Protein AF-A0A7S2A5F9-F1 (afdb_monomer_lite)

pLDDT: mean 76.78, std 20.28, range [24.34, 97.0]

Organism: NCBI:txid49249

Sequence (594 aa):
MARKLGDIVTQAMERWNNCHIQGEEEDDEDFDARINAFRRMYPTADINNEDDEDFQWKCNVDIVEDNVAQLFGRSIRGKKEFPDFAVNLKCAIAVARHAKDPLGELTYAWSVASDAGVFGAEMLYLNVHPLQRFLPKPLLLRQYERVLCNAVAEVGVDVNGACTFDHMHGMLTFVPGLGPRKAAALKQGIDRIGGVVPSRKDLLARRLLGPVVFTNSVAFLRIRDIDRLNNQFLFPLDDTRLHPDVYTRNNWAVKIAIDALELESLDLGDDAGDAEDLKARALRDVMQDSRNEVQRLFDATKAEWEGLYGPTFDIAGWNPREDVPAERWRDKVEELDLDTFADMIEQSGLGKWLSHLVMIKWEFRLPFEDPRKPMEPLAGDKLFRLLTGETDLTLCPGKEVTGRVFRNGDFGSRVKLLEGDVPGFIPLRNLADTHVESAEDIVKAGDVITANLTEVKNDRMCVDLSLKMEHFRKLPSSWERPKGLPPLGMSMHFVAGVMMLVFFLFVCLFFQGKGKQRQAVKVDSHADIPTCRNSNQARWEYLFRQYCQYKIARSEGGPKDCHMESWERTQRSLIKHSKIKKERLELLQSIDFN

Structure (mmCIF, N/CA/C/O backbone):
data_AF-A0A7S2A5F9-F1
#
_entry.id   AF-A0A7S2A5F9-F1
#
loop_
_atom_site.group_PDB
_atom_site.id
_atom_site.type_symbol
_atom_site.label_atom_id
_atom_site.label_alt_id
_atom_site.label_comp_id
_atom_site.label_asym_id
_atom_site.label_entity_id
_atom_site.label_seq_id
_atom_site.pdbx_PDB_ins_code
_atom_site.Cartn_x
_atom_site.Cartn_y
_atom_site.Cartn_z
_atom_site.occupancy
_atom_site.B_iso_or_equiv
_atom_site.auth_seq_id
_atom_site.auth_comp_id
_atom_site.auth_asym_id
_atom_site.auth_atom_id
_atom_site.pdbx_PDB_model_num
ATOM 1 N N . MET A 1 1 ? -20.914 -23.409 22.022 1.00 38.97 1 MET A N 1
ATOM 2 C CA . MET A 1 1 ? -20.357 -22.431 22.985 1.00 38.97 1 MET A CA 1
ATOM 3 C C . MET A 1 1 ? -19.571 -21.409 22.188 1.00 38.97 1 MET A C 1
ATOM 5 O O . MET A 1 1 ? -18.662 -21.819 21.479 1.00 38.97 1 MET A O 1
ATOM 9 N N . ALA A 1 2 ? -19.936 -20.128 22.230 1.00 41.84 2 ALA A N 1
ATOM 10 C CA . ALA A 1 2 ? -19.090 -19.086 21.652 1.00 41.84 2 ALA A CA 1
ATOM 11 C C . ALA A 1 2 ? -17.818 -18.996 22.510 1.00 41.84 2 ALA A C 1
ATOM 13 O O . ALA A 1 2 ? -17.904 -18.662 23.691 1.00 41.84 2 ALA A O 1
ATOM 14 N N . ARG A 1 3 ? -16.667 -19.395 21.958 1.00 51.41 3 ARG A N 1
ATOM 15 C CA . ARG A 1 3 ? -15.367 -19.215 22.620 1.00 51.41 3 ARG A CA 1
ATOM 16 C C . ARG A 1 3 ? -15.081 -17.713 22.697 1.00 51.41 3 ARG A C 1
ATOM 18 O O . ARG A 1 3 ? -15.445 -16.982 21.774 1.00 51.41 3 ARG A O 1
ATOM 25 N N . LYS A 1 4 ? -14.477 -17.234 23.787 1.00 71.94 4 LYS A N 1
ATOM 26 C CA . LYS A 1 4 ? -14.073 -15.824 23.865 1.00 71.94 4 LYS A CA 1
ATOM 27 C C . LYS A 1 4 ? -12.964 -15.590 22.842 1.00 71.94 4 LYS A C 1
ATOM 29 O O . LYS A 1 4 ? -12.114 -16.454 22.662 1.00 71.94 4 LYS A O 1
ATOM 34 N N . LEU A 1 5 ? -12.965 -14.425 22.194 1.00 67.81 5 LEU A N 1
ATOM 35 C CA . LEU A 1 5 ? -11.949 -14.073 21.196 1.00 67.81 5 LEU A CA 1
ATOM 36 C C . LEU A 1 5 ? -10.529 -14.213 21.762 1.00 67.81 5 LEU A C 1
ATOM 38 O O . LEU A 1 5 ? -9.675 -14.775 21.092 1.00 67.81 5 LEU A O 1
ATOM 42 N N . GLY A 1 6 ? -10.317 -13.787 23.013 1.00 72.56 6 GLY A N 1
ATOM 43 C CA . GLY A 1 6 ? -9.037 -13.949 23.706 1.00 72.56 6 GLY A CA 1
ATOM 44 C C . GLY A 1 6 ? -8.574 -15.405 23.757 1.00 72.56 6 GLY A C 1
ATOM 45 O O . GLY A 1 6 ? -7.453 -15.685 23.370 1.00 72.56 6 GLY A O 1
ATOM 46 N N . ASP A 1 7 ? -9.457 -16.340 24.115 1.00 75.12 7 ASP A N 1
ATOM 47 C CA . ASP A 1 7 ? -9.113 -17.766 24.190 1.00 75.12 7 ASP A CA 1
ATOM 48 C C . ASP A 1 7 ? -8.750 -18.338 22.806 1.00 75.12 7 ASP A C 1
ATOM 50 O O . ASP A 1 7 ? -7.854 -19.168 22.691 1.00 75.12 7 ASP A O 1
ATOM 54 N N . ILE A 1 8 ? -9.433 -17.887 21.744 1.00 73.12 8 ILE A N 1
ATOM 55 C CA . ILE A 1 8 ? -9.138 -18.293 20.359 1.00 73.12 8 ILE A CA 1
ATOM 56 C C . ILE A 1 8 ? -7.779 -17.745 19.919 1.00 73.12 8 ILE A C 1
ATOM 58 O O . ILE A 1 8 ? -6.996 -18.479 19.322 1.00 73.12 8 ILE A O 1
ATOM 62 N N . VAL A 1 9 ? -7.506 -16.470 20.204 1.00 74.44 9 VAL A N 1
ATOM 63 C CA . VAL A 1 9 ? -6.238 -15.815 19.863 1.00 74.44 9 VAL A CA 1
ATOM 64 C C . VAL A 1 9 ? -5.091 -16.480 20.611 1.00 74.44 9 VAL A C 1
ATOM 66 O O . VAL A 1 9 ? -4.127 -16.880 19.973 1.00 74.44 9 VAL A O 1
ATOM 69 N N . THR A 1 10 ? -5.222 -16.694 21.922 1.00 77.19 10 THR A N 1
ATOM 70 C CA . THR A 1 10 ? -4.212 -17.397 22.721 1.00 77.19 10 THR A CA 1
ATOM 71 C C . THR A 1 10 ? -3.963 -18.800 22.179 1.00 77.19 10 THR A C 1
ATOM 73 O O . THR A 1 10 ? -2.817 -19.157 21.943 1.00 77.19 10 THR A O 1
ATOM 76 N N . GLN A 1 11 ? -5.017 -19.564 21.877 1.00 74.31 11 GLN A N 1
ATOM 77 C CA . GLN A 1 11 ? -4.872 -20.898 21.292 1.00 74.31 11 GLN A CA 1
ATOM 78 C C . GLN A 1 11 ? -4.172 -20.868 19.921 1.00 74.31 11 GLN A C 1
ATOM 80 O O . GLN A 1 11 ? -3.361 -21.743 19.621 1.00 74.31 11 GLN A O 1
ATOM 85 N N . ALA A 1 12 ? -4.486 -19.888 19.071 1.00 70.94 12 ALA A N 1
ATOM 86 C CA . ALA A 1 12 ? -3.841 -19.729 17.770 1.00 70.94 12 ALA A CA 1
ATOM 87 C C . ALA A 1 12 ? -2.366 -19.322 17.912 1.00 70.94 12 ALA A C 1
ATOM 89 O O . ALA A 1 12 ? -1.516 -19.876 17.220 1.00 70.94 12 ALA A O 1
ATOM 90 N N . MET A 1 13 ? -2.058 -18.411 18.840 1.00 75.81 13 MET A N 1
ATOM 91 C CA . MET A 1 13 ? -0.694 -17.992 19.160 1.00 75.81 13 MET A CA 1
ATOM 92 C C . MET A 1 13 ? 0.123 -19.147 19.732 1.00 75.81 13 MET A C 1
ATOM 94 O O . MET A 1 13 ? 1.244 -19.353 19.295 1.00 75.81 13 MET A O 1
ATOM 98 N N . GLU A 1 14 ? -0.429 -19.930 20.660 1.00 73.69 14 GLU A N 1
ATOM 99 C CA . GLU A 1 14 ? 0.234 -21.115 21.214 1.00 73.69 14 GLU A CA 1
ATOM 100 C C . GLU A 1 14 ? 0.561 -22.128 20.115 1.00 73.69 14 GLU A C 1
ATOM 102 O O . GLU A 1 14 ? 1.685 -22.615 20.048 1.00 73.69 14 GLU A O 1
ATOM 107 N N . ARG A 1 15 ? -0.382 -22.399 19.203 1.00 69.81 15 ARG A N 1
ATOM 108 C CA . ARG A 1 15 ? -0.138 -23.275 18.045 1.00 69.81 15 ARG A CA 1
ATOM 109 C C . ARG A 1 15 ? 0.948 -22.735 17.119 1.00 69.81 15 ARG A C 1
ATOM 111 O O . ARG A 1 15 ? 1.798 -23.497 16.683 1.00 69.81 15 ARG A O 1
ATOM 118 N N . TRP A 1 16 ? 0.915 -21.440 16.812 1.00 69.25 16 TRP A N 1
ATOM 119 C CA . TRP A 1 16 ? 1.901 -20.815 15.933 1.00 69.25 16 TRP A CA 1
ATOM 120 C C . TRP A 1 16 ? 3.295 -20.792 16.561 1.00 69.25 16 TRP A C 1
ATOM 122 O O . TRP A 1 16 ? 4.276 -21.111 15.893 1.00 69.25 16 TRP A O 1
ATOM 132 N N . ASN A 1 17 ? 3.377 -20.428 17.841 1.00 70.38 17 ASN A N 1
ATOM 133 C CA . ASN A 1 17 ? 4.630 -20.318 18.581 1.00 70.38 17 ASN A CA 1
ATOM 134 C C . ASN A 1 17 ? 5.271 -21.697 18.791 1.00 70.38 17 ASN A C 1
ATOM 136 O O . ASN A 1 17 ? 6.490 -21.827 18.719 1.00 70.38 17 ASN A O 1
ATOM 140 N N . ASN A 1 18 ? 4.457 -22.741 18.959 1.00 67.94 18 ASN A N 1
ATOM 141 C CA . ASN A 1 18 ? 4.918 -24.120 19.072 1.00 67.94 18 ASN A CA 1
ATOM 142 C C . ASN A 1 18 ? 5.072 -24.773 17.689 1.00 67.94 18 ASN A C 1
ATOM 144 O O . ASN A 1 18 ? 4.410 -25.762 17.373 1.00 67.94 18 ASN A O 1
ATOM 148 N N . CYS A 1 19 ? 5.960 -24.217 16.861 1.00 60.69 19 CYS A N 1
ATOM 149 C CA . CYS A 1 19 ? 6.169 -24.644 15.473 1.00 60.69 19 CYS A CA 1
ATOM 150 C C . CYS A 1 19 ? 6.546 -26.135 15.305 1.00 60.69 19 CYS A C 1
ATOM 152 O O . CYS A 1 19 ? 6.333 -26.688 14.227 1.00 60.69 19 CYS A O 1
ATOM 154 N N . HIS A 1 20 ? 7.036 -26.797 16.358 1.00 61.66 20 HIS A N 1
ATOM 155 C CA . HIS A 1 20 ? 7.373 -28.228 16.378 1.00 61.66 20 HIS A CA 1
ATOM 156 C C . HIS A 1 20 ? 6.189 -29.163 16.656 1.00 61.66 20 HIS A C 1
ATOM 158 O O . HIS A 1 20 ? 6.331 -30.377 16.543 1.00 61.66 20 HIS A O 1
ATOM 164 N N . ILE A 1 21 ? 5.018 -28.637 17.025 1.00 64.31 21 ILE A N 1
ATOM 165 C CA . ILE A 1 21 ? 3.836 -29.473 17.252 1.00 64.31 21 ILE A CA 1
ATOM 166 C C . ILE A 1 21 ? 3.207 -29.798 15.897 1.00 64.31 21 ILE A C 1
ATOM 168 O O . ILE A 1 21 ? 2.668 -28.915 15.228 1.00 64.31 21 ILE A O 1
ATOM 172 N N . GLN A 1 22 ? 3.268 -31.070 15.507 1.00 60.16 22 GLN A N 1
ATOM 173 C CA . GLN A 1 22 ? 2.507 -31.604 14.379 1.00 60.16 22 GLN A CA 1
ATOM 174 C C . GLN A 1 22 ? 1.010 -31.510 14.700 1.00 60.16 22 GLN A C 1
ATOM 176 O O . GLN A 1 22 ? 0.561 -31.930 15.773 1.00 60.16 22 GLN A O 1
ATOM 181 N N . GLY A 1 23 ? 0.231 -30.903 13.803 1.00 62.09 23 GLY A N 1
ATOM 182 C CA . GLY A 1 23 ? -1.222 -30.858 13.962 1.00 62.09 23 GLY A CA 1
ATOM 183 C C . GLY A 1 23 ? -1.826 -32.264 13.893 1.00 62.09 23 GLY A C 1
ATOM 184 O O . GLY A 1 23 ? -1.369 -33.084 13.112 1.00 62.09 23 GLY A O 1
ATOM 185 N N . GLU A 1 24 ? -2.895 -32.545 14.650 1.00 63.62 24 GLU A N 1
ATOM 186 C CA . GLU A 1 24 ? -3.584 -33.856 14.602 1.00 63.62 24 GLU A CA 1
ATOM 187 C C . GLU A 1 24 ? -4.107 -34.229 13.194 1.00 63.62 24 GLU A C 1
ATOM 189 O O . GLU A 1 24 ? -4.384 -35.396 12.930 1.00 63.62 24 GLU A O 1
ATOM 194 N N . GLU A 1 25 ? -4.248 -33.240 12.304 1.00 70.25 25 GLU A N 1
ATOM 195 C CA . GLU A 1 25 ? -4.702 -33.380 10.913 1.00 70.25 25 GLU A CA 1
ATOM 196 C C . GLU A 1 25 ? -3.577 -33.140 9.876 1.00 70.25 25 GLU A C 1
ATOM 198 O O . GLU A 1 25 ? -3.857 -33.180 8.682 1.00 70.25 25 GLU A O 1
ATOM 203 N N . GLU A 1 26 ? -2.335 -32.861 10.302 1.00 74.06 26 GLU A N 1
ATOM 204 C CA . GLU A 1 26 ? -1.182 -32.560 9.428 1.00 74.06 26 GLU A CA 1
ATOM 205 C C . GLU A 1 26 ? -0.361 -33.837 9.183 1.00 74.06 26 GLU A C 1
ATOM 207 O O . GLU A 1 26 ? 0.067 -34.492 10.138 1.00 74.06 26 GLU A O 1
ATOM 212 N N . ASP A 1 27 ? -0.142 -34.207 7.918 1.00 83.12 27 ASP A N 1
ATOM 213 C CA . ASP A 1 27 ? 0.716 -35.345 7.577 1.00 83.12 27 ASP A CA 1
ATOM 214 C C . ASP A 1 27 ? 2.213 -34.981 7.622 1.00 83.12 27 ASP A C 1
ATOM 216 O O . ASP A 1 27 ? 2.596 -33.819 7.780 1.00 83.12 27 ASP A O 1
ATOM 220 N N . ASP A 1 28 ? 3.078 -35.998 7.556 1.00 80.81 28 ASP A N 1
ATOM 221 C CA . ASP A 1 28 ? 4.528 -35.814 7.705 1.00 80.81 28 ASP A CA 1
ATOM 222 C C . ASP A 1 28 ? 5.126 -34.973 6.557 1.00 80.81 28 ASP A C 1
ATOM 224 O O . ASP A 1 28 ? 6.069 -34.211 6.774 1.00 80.81 28 ASP A O 1
ATOM 228 N N . GLU A 1 29 ? 4.563 -35.066 5.344 1.00 84.25 29 GLU A N 1
ATOM 229 C CA . GLU A 1 29 ? 5.017 -34.288 4.183 1.00 84.25 29 GLU A CA 1
ATOM 230 C C . GLU A 1 29 ? 4.674 -32.799 4.333 1.00 84.25 29 GLU A C 1
ATOM 232 O O . GLU A 1 29 ? 5.532 -31.942 4.086 1.00 84.25 29 GLU A O 1
ATOM 237 N N . ASP A 1 30 ? 3.456 -32.479 4.778 1.00 77.75 30 ASP A N 1
ATOM 238 C CA . ASP A 1 30 ? 3.014 -31.110 5.049 1.00 77.75 30 ASP A CA 1
ATOM 239 C C . ASP A 1 30 ? 3.808 -30.487 6.208 1.00 77.75 30 ASP A C 1
ATOM 241 O O . ASP A 1 30 ? 4.250 -29.331 6.116 1.00 77.75 30 ASP A O 1
ATOM 245 N N . PHE A 1 31 ? 4.070 -31.267 7.263 1.00 77.25 31 PHE A N 1
ATOM 246 C CA . PHE A 1 31 ? 4.911 -30.849 8.383 1.00 77.25 31 PHE A CA 1
ATOM 247 C C . PHE A 1 31 ? 6.336 -30.506 7.920 1.00 77.25 31 PHE A C 1
ATOM 249 O O . PHE A 1 31 ? 6.840 -29.409 8.192 1.00 77.25 31 PHE A O 1
ATOM 256 N N . ASP A 1 32 ? 6.976 -31.396 7.158 1.00 78.19 32 ASP A N 1
ATOM 257 C CA . ASP A 1 32 ? 8.326 -31.179 6.631 1.00 78.19 32 ASP A CA 1
ATOM 258 C C . ASP A 1 32 ? 8.381 -29.986 5.668 1.00 78.19 32 ASP A C 1
ATOM 260 O O . ASP A 1 32 ? 9.327 -29.189 5.701 1.00 78.19 32 ASP A O 1
ATOM 264 N N . ALA A 1 33 ? 7.366 -29.811 4.819 1.00 77.94 33 ALA A N 1
ATOM 265 C CA . ALA A 1 33 ? 7.262 -28.660 3.927 1.00 77.94 33 ALA A CA 1
ATOM 266 C C . ALA A 1 33 ? 7.177 -27.344 4.715 1.00 77.94 33 ALA A C 1
ATOM 268 O O . ALA A 1 33 ? 7.874 -26.376 4.382 1.00 77.94 33 ALA A O 1
ATOM 269 N N . ARG A 1 34 ? 6.385 -27.314 5.794 1.00 78.25 34 ARG A N 1
ATOM 270 C CA . ARG A 1 34 ? 6.249 -26.154 6.683 1.00 78.25 34 ARG A CA 1
ATOM 271 C C . ARG A 1 34 ? 7.554 -25.836 7.411 1.00 78.25 34 ARG A C 1
ATOM 273 O O . ARG A 1 34 ? 7.979 -24.678 7.403 1.00 78.25 34 ARG A O 1
ATOM 280 N N . ILE A 1 35 ? 8.222 -26.837 7.985 1.00 75.44 35 ILE A N 1
ATOM 281 C CA . ILE A 1 35 ? 9.518 -26.665 8.664 1.00 75.44 35 ILE A CA 1
ATOM 282 C C . ILE A 1 35 ? 10.605 -26.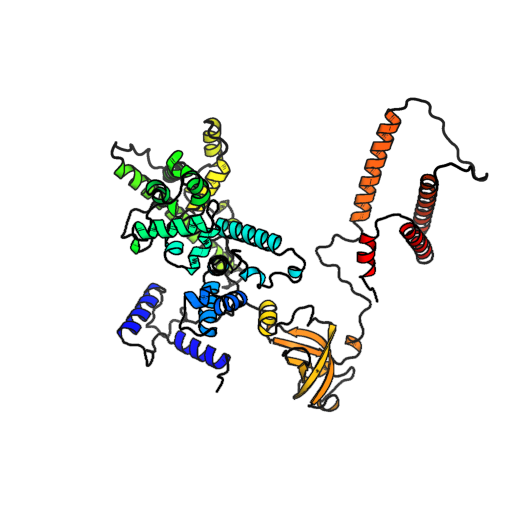205 7.683 1.00 75.44 35 ILE A C 1
ATOM 284 O O . ILE A 1 35 ? 11.410 -25.327 8.001 1.00 75.44 35 ILE A O 1
ATOM 288 N N . ASN A 1 36 ? 10.621 -26.725 6.456 1.00 76.31 36 ASN A N 1
ATOM 289 C CA . ASN A 1 36 ? 11.576 -26.294 5.435 1.00 76.31 36 ASN A CA 1
ATOM 290 C C . ASN A 1 36 ? 11.306 -24.867 4.938 1.00 76.31 36 ASN A C 1
ATOM 292 O O . ASN A 1 36 ? 12.252 -24.101 4.736 1.00 76.31 36 ASN A O 1
ATOM 296 N N . ALA A 1 37 ? 10.040 -24.476 4.772 1.00 72.69 37 ALA A N 1
ATOM 297 C CA . ALA A 1 37 ? 9.673 -23.094 4.467 1.00 72.69 37 ALA A CA 1
ATOM 298 C C . ALA A 1 37 ? 10.114 -22.141 5.587 1.00 72.69 37 ALA A C 1
ATOM 300 O O . ALA A 1 37 ? 10.645 -21.065 5.314 1.00 72.69 37 ALA A O 1
ATOM 301 N N . PHE A 1 38 ? 9.966 -22.567 6.841 1.00 68.38 38 PHE A N 1
ATOM 302 C CA . PHE A 1 38 ? 10.423 -21.823 8.005 1.00 68.38 38 PHE A CA 1
ATOM 303 C C . PHE A 1 38 ? 11.948 -21.640 8.021 1.00 68.38 38 PHE A C 1
ATOM 305 O O . PHE A 1 38 ? 12.425 -20.510 8.113 1.00 68.38 38 PHE A O 1
ATOM 312 N N . ARG A 1 39 ? 12.722 -22.719 7.827 1.00 70.94 39 ARG A N 1
ATOM 313 C CA . ARG A 1 39 ? 14.196 -22.667 7.721 1.00 70.94 39 ARG A CA 1
ATOM 314 C C . ARG A 1 39 ? 14.677 -21.719 6.623 1.00 70.94 39 ARG A C 1
ATOM 316 O O . ARG A 1 39 ? 15.696 -21.060 6.785 1.00 70.94 39 ARG A O 1
ATOM 323 N N . ARG A 1 40 ? 13.947 -21.635 5.505 1.00 70.25 40 ARG A N 1
ATOM 324 C CA . ARG A 1 40 ? 14.256 -20.684 4.422 1.00 70.25 40 ARG A CA 1
ATOM 325 C C . ARG A 1 40 ? 13.999 -19.234 4.818 1.00 70.25 40 ARG A C 1
ATOM 327 O O . ARG A 1 40 ? 14.734 -18.363 4.370 1.00 70.25 40 ARG A O 1
ATOM 334 N N . MET A 1 41 ? 12.959 -18.975 5.608 1.00 64.56 41 MET A N 1
ATOM 335 C CA . MET A 1 41 ? 12.631 -17.625 6.073 1.00 64.56 41 MET A CA 1
ATOM 336 C C . MET A 1 41 ? 13.584 -17.142 7.172 1.00 64.56 41 MET A C 1
ATOM 338 O O . MET A 1 41 ? 13.895 -15.955 7.212 1.00 64.56 41 MET A O 1
ATOM 342 N N . TYR A 1 42 ? 14.085 -18.052 8.013 1.00 64.50 42 TYR A N 1
ATOM 343 C CA . TYR A 1 42 ? 14.976 -17.740 9.136 1.00 64.50 42 TYR A CA 1
ATOM 344 C C . TYR A 1 42 ? 16.258 -18.579 9.084 1.00 64.50 42 TYR A C 1
ATOM 346 O O . TYR A 1 42 ? 16.456 -19.463 9.916 1.00 64.50 42 TYR A O 1
ATOM 354 N N . PRO A 1 43 ? 17.154 -18.314 8.116 1.00 62.94 43 PRO A N 1
ATOM 355 C CA . PRO A 1 43 ? 18.357 -19.121 7.915 1.00 62.94 43 PRO A CA 1
ATOM 356 C C . PRO A 1 43 ? 19.372 -19.022 9.066 1.00 62.94 43 PRO A C 1
ATOM 358 O O . PRO A 1 43 ? 20.272 -19.852 9.143 1.00 62.94 43 PRO A O 1
ATOM 361 N N . THR A 1 44 ? 19.244 -18.025 9.949 1.00 61.16 44 THR A N 1
ATOM 362 C CA . THR A 1 44 ? 20.127 -17.802 11.107 1.00 61.16 44 THR A CA 1
ATOM 363 C C . THR A 1 44 ? 19.565 -18.322 12.432 1.00 61.16 44 THR A C 1
ATOM 365 O O . THR A 1 44 ? 20.272 -18.253 13.428 1.00 61.16 44 THR A O 1
ATOM 368 N N . ALA A 1 45 ? 18.317 -18.804 12.473 1.00 61.00 45 ALA A N 1
ATOM 369 C CA . ALA A 1 45 ? 17.692 -19.280 13.706 1.00 61.00 45 ALA A CA 1
ATOM 370 C C . ALA A 1 45 ? 18.071 -20.745 13.983 1.00 61.00 45 ALA A C 1
ATOM 372 O O . ALA A 1 45 ? 17.807 -21.616 13.147 1.00 61.00 45 ALA A O 1
ATOM 373 N N . ASP A 1 46 ? 18.648 -21.036 15.154 1.00 62.38 46 ASP A N 1
ATOM 374 C CA . ASP A 1 46 ? 18.871 -22.416 15.594 1.00 62.38 46 ASP A CA 1
ATOM 375 C C . ASP A 1 46 ? 17.589 -22.991 16.210 1.00 62.38 46 ASP A C 1
ATOM 377 O O . ASP A 1 46 ? 17.331 -22.926 17.407 1.00 62.38 46 ASP A O 1
ATOM 381 N N . ILE A 1 47 ? 16.758 -23.578 15.351 1.00 59.00 47 ILE A N 1
ATOM 382 C CA . ILE A 1 47 ? 15.432 -24.120 15.694 1.00 59.00 47 ILE A CA 1
ATOM 383 C C . ILE A 1 47 ? 15.511 -25.296 16.694 1.00 59.00 47 ILE A C 1
ATOM 385 O O . ILE A 1 47 ? 14.488 -25.710 17.242 1.00 59.00 47 ILE A O 1
ATOM 389 N N . ASN A 1 48 ? 16.700 -25.871 16.905 1.00 58.56 48 ASN A N 1
ATOM 390 C CA . ASN A 1 48 ? 16.910 -26.984 17.834 1.00 58.56 48 ASN A CA 1
ATOM 391 C C . ASN A 1 48 ? 17.364 -26.522 19.227 1.00 58.56 48 ASN A C 1
ATOM 393 O O . ASN A 1 48 ? 17.456 -27.354 20.130 1.00 58.56 48 ASN A O 1
ATOM 397 N N . ASN A 1 49 ? 17.674 -25.236 19.400 1.00 61.25 49 ASN A N 1
ATOM 398 C CA . ASN A 1 49 ? 18.126 -24.684 20.666 1.00 61.25 49 ASN A CA 1
ATOM 399 C C . ASN A 1 49 ? 16.965 -23.963 21.368 1.00 61.25 49 ASN A C 1
ATOM 401 O O . ASN A 1 49 ? 16.691 -22.796 21.109 1.00 61.25 49 ASN A O 1
ATOM 405 N N . GLU A 1 50 ? 16.261 -24.675 22.253 1.00 54.53 50 GLU A N 1
ATOM 406 C CA . GLU A 1 50 ? 15.134 -24.126 23.032 1.00 54.53 50 GLU A CA 1
ATOM 407 C C . GLU A 1 50 ? 15.557 -22.999 24.001 1.00 54.53 50 GLU A C 1
ATOM 409 O O . GLU A 1 50 ? 14.702 -22.233 24.446 1.00 54.53 50 GLU A O 1
ATOM 414 N N . ASP A 1 51 ? 16.861 -22.877 24.282 1.00 53.69 51 ASP A N 1
ATOM 415 C CA . ASP A 1 51 ? 17.465 -21.887 25.183 1.00 53.69 51 ASP A CA 1
ATOM 416 C C . ASP A 1 51 ? 18.096 -20.689 24.436 1.00 53.69 51 ASP A C 1
ATOM 418 O O . ASP A 1 51 ? 18.839 -19.907 25.033 1.00 53.69 51 ASP A O 1
ATOM 422 N N . ASP A 1 52 ? 17.845 -20.533 23.130 1.00 58.19 52 ASP A N 1
ATOM 423 C CA . ASP A 1 52 ? 18.329 -19.376 22.369 1.00 58.19 52 ASP A CA 1
ATOM 424 C C . ASP A 1 52 ? 17.550 -18.104 22.770 1.00 58.19 52 ASP A C 1
ATOM 426 O O . ASP A 1 52 ? 16.477 -17.799 22.240 1.00 58.19 52 ASP A O 1
ATOM 430 N N . GLU A 1 53 ? 18.071 -17.370 23.761 1.00 53.31 53 GLU A N 1
ATOM 431 C CA . GLU A 1 53 ? 17.471 -16.130 24.283 1.00 53.31 53 GLU A CA 1
ATOM 432 C C . GLU A 1 53 ? 17.313 -15.038 23.201 1.00 53.31 53 GLU A C 1
ATOM 434 O O . GLU A 1 53 ? 16.467 -14.150 23.352 1.00 53.31 53 GLU A O 1
ATOM 439 N N . ASP A 1 54 ? 18.066 -15.127 22.096 1.00 53.81 54 ASP A N 1
ATOM 440 C CA . ASP A 1 54 ? 18.080 -14.139 21.013 1.00 53.81 54 ASP A CA 1
ATOM 441 C C . ASP A 1 54 ? 16.980 -14.371 19.954 1.00 53.81 54 ASP A C 1
ATOM 443 O O . ASP A 1 54 ? 16.624 -13.440 19.220 1.00 53.81 54 ASP A O 1
ATOM 447 N N . PHE A 1 55 ? 16.378 -15.569 19.878 1.00 53.56 55 PHE A N 1
ATOM 448 C CA . PHE A 1 55 ? 15.339 -15.895 18.891 1.00 53.56 55 PHE A CA 1
ATOM 449 C C . PHE A 1 55 ? 14.066 -16.453 19.536 1.00 53.56 55 PHE A C 1
ATOM 451 O O . PHE A 1 55 ? 13.847 -17.658 19.636 1.00 53.56 55 PHE A O 1
ATOM 458 N N . GLN A 1 56 ? 13.139 -15.560 19.893 1.00 55.47 56 GLN A N 1
ATOM 459 C CA . GLN A 1 56 ? 11.805 -15.966 20.330 1.00 55.47 56 GLN A CA 1
ATOM 460 C C . GLN A 1 56 ? 10.789 -15.827 19.190 1.00 55.47 56 GLN A C 1
ATOM 462 O O . GLN A 1 56 ? 10.275 -14.739 18.923 1.00 55.47 56 GLN A O 1
ATOM 467 N N . TRP A 1 57 ? 10.466 -16.945 18.531 1.00 61.44 57 TRP A N 1
ATOM 468 C CA . TRP A 1 57 ? 9.389 -17.018 17.541 1.00 61.44 57 TRP A CA 1
ATOM 469 C C . TRP A 1 57 ? 8.041 -16.687 18.195 1.00 61.44 57 TRP A C 1
ATOM 471 O O . TRP A 1 57 ? 7.443 -17.501 18.903 1.00 61.44 57 TRP A O 1
ATOM 481 N N . LYS A 1 58 ? 7.568 -15.456 17.982 1.00 64.62 58 LYS A N 1
ATOM 482 C CA . LYS A 1 58 ? 6.268 -14.980 18.460 1.00 64.62 58 LYS A CA 1
ATOM 483 C C . LYS A 1 58 ? 5.395 -14.583 17.284 1.00 64.62 58 LYS A C 1
ATOM 485 O O . LYS A 1 58 ? 5.773 -13.751 16.465 1.00 64.62 58 LYS A O 1
ATOM 490 N N . CYS A 1 59 ? 4.193 -15.145 17.235 1.00 68.88 59 CYS A N 1
ATOM 491 C CA . CYS A 1 59 ? 3.126 -14.640 16.388 1.00 68.88 59 CYS A CA 1
ATOM 492 C C . CYS A 1 59 ? 2.779 -13.216 16.829 1.00 68.88 59 CYS A C 1
ATOM 494 O O . CYS A 1 59 ? 2.232 -13.024 17.919 1.00 68.88 59 CYS A O 1
ATOM 496 N N . ASN A 1 60 ? 3.037 -12.232 15.972 1.00 74.06 60 ASN A N 1
ATOM 497 C CA . ASN A 1 60 ? 2.433 -10.917 16.135 1.00 74.06 60 ASN A CA 1
ATOM 498 C C . ASN A 1 60 ? 0.947 -11.020 15.774 1.00 74.06 60 ASN A C 1
ATOM 500 O O . ASN A 1 60 ? 0.579 -11.653 14.782 1.00 74.06 60 ASN A O 1
ATOM 504 N N . VAL A 1 61 ? 0.088 -10.439 16.612 1.00 78.88 61 VAL A N 1
ATOM 505 C CA . VAL A 1 61 ? -1.361 -10.404 16.391 1.00 78.88 61 VAL A CA 1
ATOM 506 C C . VAL A 1 61 ? -1.782 -8.952 16.286 1.00 78.88 61 VAL A C 1
ATOM 508 O O . VAL A 1 61 ? -1.947 -8.271 17.297 1.00 78.88 61 VAL A O 1
ATOM 511 N N . ASP A 1 62 ? -1.983 -8.508 15.051 1.00 82.44 62 ASP A N 1
ATOM 512 C CA . ASP A 1 62 ? -2.388 -7.143 14.748 1.00 82.44 62 ASP A CA 1
ATOM 513 C C . ASP A 1 62 ? -3.863 -7.084 14.353 1.00 82.44 62 ASP A C 1
ATOM 515 O O . ASP A 1 62 ? -4.384 -7.933 13.623 1.00 82.44 62 ASP A O 1
ATOM 519 N N . ILE A 1 63 ? -4.553 -6.052 14.840 1.00 83.69 63 ILE A N 1
ATOM 520 C CA . ILE A 1 63 ? -5.935 -5.767 14.457 1.00 83.69 63 ILE A CA 1
ATOM 521 C C . ILE A 1 63 ? -5.914 -4.889 13.209 1.00 83.69 63 ILE A C 1
ATOM 523 O O . ILE A 1 63 ? -5.253 -3.850 13.171 1.00 83.69 63 ILE A O 1
ATOM 527 N N . VAL A 1 64 ? -6.678 -5.303 12.202 1.00 87.94 64 VAL A N 1
ATOM 528 C CA . VAL A 1 64 ? -6.757 -4.659 10.890 1.00 87.94 64 VAL A CA 1
ATOM 529 C C . VAL A 1 64 ? -8.182 -4.178 10.642 1.00 87.94 64 VAL A C 1
ATOM 531 O O . VAL A 1 64 ? -9.147 -4.828 11.045 1.00 87.94 64 VAL A O 1
ATOM 534 N N . GLU A 1 65 ? -8.318 -3.035 9.974 1.00 85.69 65 GLU A N 1
ATOM 535 C CA . GLU A 1 65 ? -9.615 -2.491 9.581 1.00 85.69 65 GLU A CA 1
ATOM 536 C C . GLU A 1 65 ? -10.307 -3.416 8.568 1.00 85.69 65 GLU A C 1
ATOM 538 O O . GLU A 1 65 ? -9.729 -3.809 7.554 1.00 85.69 65 GLU A O 1
ATOM 543 N N . ASP A 1 66 ? -11.572 -3.749 8.817 1.00 89.56 66 ASP A N 1
ATOM 544 C CA . ASP A 1 66 ? -12.315 -4.729 8.026 1.00 89.56 66 ASP A CA 1
ATOM 545 C C . ASP A 1 66 ? -13.331 -4.097 7.060 1.00 89.56 66 ASP A C 1
ATOM 547 O O . ASP A 1 66 ? -14.034 -4.819 6.356 1.00 89.56 66 ASP A O 1
ATOM 551 N N . ASN A 1 67 ? -13.390 -2.767 6.944 1.00 89.06 67 ASN A N 1
ATOM 552 C CA . ASN A 1 67 ? -14.360 -2.065 6.091 1.00 89.06 67 ASN A CA 1
ATOM 553 C C . ASN A 1 67 ? -14.314 -2.528 4.621 1.00 89.06 67 ASN A C 1
ATOM 555 O O . ASN A 1 67 ? -15.349 -2.817 4.012 1.00 89.06 67 ASN A O 1
ATOM 559 N N . VAL A 1 68 ? -13.111 -2.656 4.051 1.00 90.81 68 VAL A N 1
ATOM 560 C CA . VAL A 1 68 ? -12.917 -3.164 2.679 1.00 90.81 68 VAL A CA 1
ATOM 561 C C . VAL A 1 68 ? -13.243 -4.659 2.595 1.00 90.81 68 VAL A C 1
ATOM 563 O O . VAL A 1 68 ? -13.852 -5.118 1.626 1.00 90.81 68 VAL A O 1
ATOM 566 N N . ALA A 1 69 ? -12.906 -5.420 3.634 1.00 92.62 69 ALA A N 1
ATOM 567 C CA . ALA A 1 69 ? -13.159 -6.852 3.690 1.00 92.62 69 ALA A CA 1
ATOM 568 C C . ALA A 1 69 ? -14.655 -7.187 3.782 1.00 92.62 69 ALA A C 1
ATOM 570 O O . ALA A 1 69 ? -15.132 -8.097 3.100 1.00 92.62 69 ALA A O 1
ATOM 571 N N . GLN A 1 70 ? -15.423 -6.420 4.560 1.00 92.12 70 GLN A N 1
ATOM 572 C CA . GLN A 1 70 ? -16.876 -6.552 4.651 1.00 92.12 70 GLN A CA 1
ATOM 573 C C . GLN A 1 70 ? -17.559 -6.258 3.310 1.00 92.12 70 GLN A C 1
ATOM 575 O O . GLN A 1 70 ? -18.522 -6.941 2.938 1.00 92.12 70 GLN A O 1
ATOM 580 N N . LEU A 1 71 ? -17.049 -5.269 2.569 1.00 91.06 71 LEU A N 1
ATOM 581 C CA . LEU A 1 71 ? -17.500 -4.953 1.217 1.00 91.06 71 LEU A CA 1
ATOM 582 C C . LEU A 1 71 ? -17.241 -6.136 0.273 1.00 91.06 71 LEU A C 1
ATOM 584 O O . LEU A 1 71 ? -18.166 -6.600 -0.397 1.00 91.06 71 LEU A O 1
ATOM 588 N N . PHE A 1 72 ? -16.026 -6.697 0.292 1.00 91.69 72 PHE A N 1
ATOM 589 C CA . PHE A 1 72 ? -15.673 -7.877 -0.500 1.00 91.69 72 PHE A CA 1
ATOM 590 C C . PHE A 1 72 ? -16.538 -9.098 -0.156 1.00 91.69 72 PHE A C 1
ATOM 592 O O . PHE A 1 72 ? -17.097 -9.724 -1.058 1.00 91.69 72 PHE A O 1
ATOM 599 N N . GLY A 1 73 ? -16.729 -9.419 1.126 1.00 91.62 73 GLY A N 1
ATOM 600 C CA . GLY A 1 73 ? -17.468 -10.614 1.548 1.00 91.62 73 GLY A CA 1
ATOM 601 C C . GLY A 1 73 ? -18.916 -10.672 1.043 1.00 91.62 73 GLY A C 1
ATOM 602 O O . GLY A 1 73 ? -19.454 -11.761 0.825 1.00 91.62 73 GLY A O 1
ATOM 603 N N . ARG A 1 74 ? -19.545 -9.511 0.813 1.00 89.62 74 ARG A N 1
ATOM 604 C CA . ARG A 1 74 ? -20.927 -9.385 0.307 1.00 89.62 74 ARG A CA 1
ATOM 605 C C . ARG A 1 74 ? -21.012 -9.088 -1.193 1.00 89.62 74 ARG A C 1
ATOM 607 O O . ARG A 1 74 ? -22.097 -9.191 -1.769 1.00 89.62 74 ARG A O 1
ATOM 614 N N . SER A 1 75 ? -19.892 -8.729 -1.813 1.00 88.12 75 SER A N 1
ATOM 615 C CA . SER A 1 75 ? -19.810 -8.343 -3.221 1.00 88.12 75 SER A CA 1
ATOM 616 C C . SER A 1 75 ? -20.083 -9.500 -4.191 1.00 88.12 75 SER A C 1
ATOM 618 O O . SER A 1 75 ? -19.981 -10.686 -3.858 1.00 88.12 75 SER A O 1
ATOM 620 N N . ILE A 1 76 ? -20.382 -9.149 -5.445 1.00 86.88 76 ILE A N 1
ATOM 621 C CA . ILE A 1 76 ? -20.490 -10.117 -6.546 1.00 86.88 76 ILE A CA 1
ATOM 622 C C . ILE A 1 76 ? -19.118 -10.748 -6.834 1.00 86.88 76 ILE A C 1
ATOM 624 O O . ILE A 1 76 ? -19.050 -11.947 -7.102 1.00 86.88 76 ILE A O 1
ATOM 628 N N . ARG A 1 77 ? -18.019 -9.984 -6.710 1.00 87.81 77 ARG A N 1
ATOM 629 C CA . ARG A 1 77 ? -16.654 -10.512 -6.895 1.00 87.81 77 ARG A CA 1
ATOM 630 C C . ARG A 1 77 ? -16.310 -11.587 -5.868 1.00 87.81 77 ARG A C 1
ATOM 632 O O . ARG A 1 77 ? -15.876 -12.659 -6.265 1.00 87.81 77 ARG A O 1
ATOM 639 N N . GLY A 1 78 ? -16.613 -11.370 -4.587 1.00 90.00 78 GLY A N 1
ATOM 640 C CA . GLY A 1 78 ? -16.359 -12.359 -3.538 1.00 90.00 78 GLY A CA 1
ATOM 641 C C . GLY A 1 78 ? -17.147 -13.650 -3.756 1.00 90.00 78 GLY A C 1
ATOM 642 O O . GLY A 1 78 ? -16.635 -14.739 -3.511 1.00 90.00 78 GLY A O 1
ATOM 643 N N . LYS A 1 79 ? -18.373 -13.555 -4.289 1.00 90.25 79 LYS A N 1
ATOM 644 C CA . LYS A 1 79 ? -19.165 -14.726 -4.703 1.00 90.25 79 LYS A CA 1
ATOM 645 C C . LYS A 1 79 ? -18.597 -15.436 -5.932 1.00 90.25 79 LYS A C 1
ATOM 647 O O . LYS A 1 79 ? -18.719 -16.648 -6.011 1.00 90.25 79 LYS A O 1
ATOM 652 N N . LYS A 1 80 ? -18.015 -14.705 -6.884 1.00 89.62 80 LYS A N 1
ATOM 653 C CA . LYS A 1 80 ? -17.414 -15.283 -8.093 1.00 89.62 80 LYS A CA 1
ATOM 654 C C . LYS A 1 80 ? -16.091 -15.987 -7.790 1.00 89.62 80 LYS A C 1
ATOM 656 O O . LYS A 1 80 ? -15.845 -17.056 -8.329 1.00 89.62 80 LYS A O 1
ATOM 661 N N . GLU A 1 81 ? -15.257 -15.370 -6.959 1.00 90.50 81 GLU A N 1
ATOM 662 C CA . GLU A 1 81 ? -13.926 -15.878 -6.622 1.00 90.50 81 GLU A CA 1
ATOM 663 C C . GLU A 1 81 ? -13.998 -17.054 -5.644 1.00 90.50 81 GLU A C 1
ATOM 665 O O . GLU A 1 81 ? -13.284 -18.036 -5.809 1.00 90.50 81 GLU A O 1
ATOM 670 N N . PHE A 1 82 ? -14.920 -16.996 -4.676 1.00 93.50 82 PHE A N 1
ATOM 671 C CA . PHE A 1 82 ? -15.123 -18.063 -3.696 1.00 93.50 82 PHE A CA 1
ATOM 672 C C . PHE A 1 82 ? -16.608 -18.456 -3.590 1.00 93.50 82 PHE A C 1
ATOM 674 O O . PHE A 1 82 ? -17.272 -18.087 -2.618 1.00 93.50 82 PHE A O 1
ATOM 681 N N . PRO A 1 83 ? -17.185 -19.183 -4.563 1.00 93.38 83 PRO A N 1
ATOM 682 C CA . PRO A 1 83 ? -18.614 -19.513 -4.562 1.00 93.38 83 PRO A CA 1
ATOM 683 C C . PRO A 1 83 ? -19.070 -20.250 -3.299 1.00 93.38 83 PRO A C 1
ATOM 685 O O . PRO A 1 83 ? -20.056 -19.846 -2.680 1.00 93.38 83 PRO A O 1
ATOM 688 N N . ASP A 1 84 ? -18.291 -21.241 -2.865 1.00 95.44 84 ASP A N 1
ATOM 689 C CA . ASP A 1 84 ? -18.662 -22.163 -1.785 1.00 95.44 84 ASP A CA 1
ATOM 690 C C . ASP A 1 84 ? -18.333 -21.639 -0.379 1.00 95.44 84 ASP A C 1
ATOM 692 O O . ASP A 1 84 ? -18.737 -22.222 0.627 1.00 95.44 84 ASP A O 1
ATOM 696 N N . PHE A 1 85 ? -17.604 -20.522 -0.270 1.00 94.25 85 PHE A N 1
ATOM 697 C CA . PHE A 1 85 ? -17.156 -20.013 1.027 1.00 94.25 85 PHE A CA 1
ATOM 698 C C . PHE A 1 85 ? -18.220 -19.138 1.696 1.00 94.25 85 PHE A C 1
ATOM 700 O O . PHE A 1 85 ? -18.855 -18.277 1.071 1.00 94.25 85 PHE A O 1
ATOM 707 N N . ALA A 1 86 ? -18.359 -19.300 3.014 1.00 94.69 86 ALA A N 1
ATOM 708 C CA . ALA A 1 86 ? -19.185 -18.429 3.840 1.00 94.69 86 ALA A CA 1
ATOM 709 C C . ALA A 1 86 ? -18.663 -16.978 3.826 1.00 94.69 86 ALA A C 1
ATOM 711 O O . ALA A 1 86 ? -17.469 -16.726 3.658 1.00 94.69 86 ALA A O 1
ATOM 712 N N . VAL A 1 87 ? -19.560 -16.011 4.052 1.00 94.06 87 VAL A N 1
ATOM 713 C CA . VAL A 1 87 ? -19.230 -14.571 4.027 1.00 94.06 87 VAL A CA 1
ATOM 714 C C . VAL A 1 87 ? -18.092 -14.229 4.991 1.00 94.06 87 VAL A C 1
ATOM 716 O O . VAL A 1 87 ? -17.172 -13.517 4.608 1.00 94.06 87 VAL A O 1
ATOM 719 N N . ASN A 1 88 ? -18.102 -14.784 6.204 1.00 92.44 88 ASN A N 1
ATOM 720 C CA . ASN A 1 88 ? -17.072 -14.492 7.205 1.00 92.44 88 ASN A CA 1
ATOM 721 C C . ASN A 1 88 ? -15.683 -14.985 6.775 1.00 92.44 88 ASN A C 1
ATOM 723 O O . ASN A 1 88 ? -14.695 -14.302 7.027 1.00 92.44 88 ASN A O 1
ATOM 727 N N . LEU A 1 89 ? -15.605 -16.128 6.084 1.00 93.69 89 LEU A N 1
ATOM 728 C CA . LEU A 1 89 ? -14.338 -16.641 5.561 1.00 93.69 89 LEU A CA 1
ATOM 729 C C . LEU A 1 89 ? -13.810 -15.748 4.429 1.00 93.69 89 LEU A C 1
ATOM 731 O O . LEU A 1 89 ? -12.624 -15.444 4.387 1.00 93.69 89 LEU A O 1
ATOM 735 N N . LYS A 1 90 ? -14.698 -15.244 3.564 1.00 94.31 90 LYS A N 1
ATOM 736 C CA . LYS A 1 90 ? -14.343 -14.249 2.536 1.00 94.31 90 LYS A CA 1
ATOM 737 C C . LYS A 1 90 ? -13.822 -12.955 3.155 1.00 94.31 90 LYS A C 1
ATOM 739 O O . LYS A 1 90 ? -12.831 -12.418 2.670 1.00 94.31 90 LYS A O 1
ATOM 744 N N . CYS A 1 91 ? -14.459 -12.476 4.225 1.00 94.56 91 CYS A N 1
ATOM 745 C CA . CYS A 1 91 ? -13.970 -11.320 4.972 1.00 94.56 91 CYS A CA 1
ATOM 746 C C . CYS A 1 91 ? -12.574 -11.594 5.547 1.00 94.56 91 CYS A C 1
ATOM 748 O O . CYS A 1 91 ? -11.687 -10.778 5.353 1.00 94.56 91 CYS A O 1
ATOM 750 N N . ALA A 1 92 ? -12.341 -12.752 6.175 1.00 92.88 92 ALA A N 1
ATOM 751 C CA . ALA A 1 92 ? -11.024 -13.106 6.712 1.00 92.88 92 ALA A CA 1
ATOM 752 C C . ALA A 1 92 ? -9.930 -13.125 5.625 1.00 92.88 92 ALA A C 1
ATOM 754 O O . ALA A 1 92 ? -8.848 -12.576 5.828 1.00 92.88 92 AL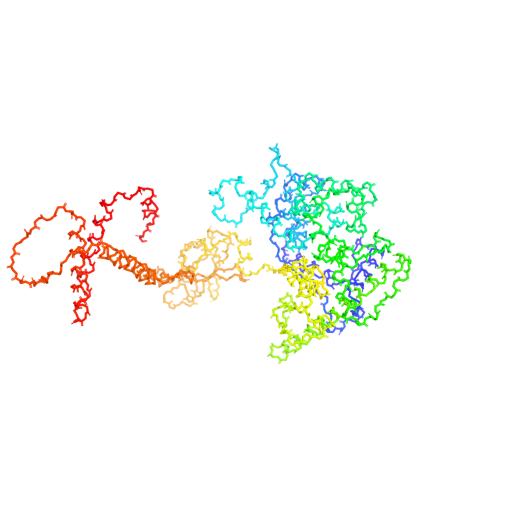A A O 1
ATOM 755 N N . ILE A 1 93 ? -10.233 -13.677 4.443 1.00 93.62 93 ILE A N 1
ATOM 756 C CA . ILE A 1 93 ? -9.324 -13.655 3.285 1.00 93.62 93 ILE A CA 1
ATOM 757 C C . ILE A 1 93 ? -9.018 -12.214 2.860 1.00 93.62 93 ILE A C 1
ATOM 759 O O . ILE A 1 93 ? -7.858 -11.872 2.639 1.00 93.62 93 ILE A O 1
ATOM 763 N N . ALA A 1 94 ? -10.037 -11.360 2.756 1.00 93.69 94 ALA A N 1
ATOM 764 C CA . ALA A 1 94 ? -9.851 -9.970 2.353 1.00 93.69 94 ALA A CA 1
ATOM 765 C C . ALA A 1 94 ? -9.109 -9.135 3.408 1.00 93.69 94 ALA A C 1
ATOM 767 O O . ALA A 1 94 ? -8.316 -8.280 3.031 1.00 93.69 94 ALA A O 1
ATOM 768 N N . VAL A 1 95 ? -9.287 -9.409 4.705 1.00 93.56 95 VAL A N 1
ATOM 769 C CA . VAL A 1 95 ? -8.479 -8.795 5.773 1.00 93.56 95 VAL A CA 1
ATOM 770 C C . VAL A 1 95 ? -7.006 -9.165 5.600 1.00 93.56 95 VAL A C 1
ATOM 772 O O . VAL A 1 95 ? -6.152 -8.285 5.621 1.00 93.56 95 VAL A O 1
ATOM 775 N N . ALA A 1 96 ? -6.702 -10.441 5.347 1.00 91.75 96 ALA A N 1
ATOM 776 C CA . ALA A 1 96 ? -5.329 -10.883 5.112 1.00 91.75 96 ALA A CA 1
ATOM 777 C C . ALA A 1 96 ? -4.718 -10.253 3.846 1.00 91.75 96 ALA A C 1
ATOM 779 O O . ALA A 1 96 ? -3.555 -9.852 3.852 1.00 91.75 96 ALA A O 1
ATOM 780 N N . ARG A 1 97 ? -5.498 -10.126 2.763 1.00 92.81 97 ARG A N 1
ATOM 781 C CA . ARG A 1 97 ? -5.068 -9.428 1.536 1.00 92.81 97 ARG A CA 1
ATOM 782 C C . ARG A 1 97 ? -4.810 -7.950 1.786 1.00 92.81 97 ARG A C 1
ATOM 784 O O . ARG A 1 97 ? -3.774 -7.448 1.370 1.00 92.81 97 ARG A O 1
ATOM 791 N N . HIS A 1 98 ? -5.715 -7.285 2.498 1.00 92.00 98 HIS A N 1
ATOM 792 C CA . HIS A 1 98 ? -5.585 -5.877 2.844 1.00 92.00 98 HIS A CA 1
ATOM 793 C C . HIS A 1 98 ? -4.366 -5.620 3.734 1.00 92.00 98 HIS A C 1
ATOM 795 O O . HIS A 1 98 ? -3.660 -4.652 3.503 1.00 92.00 98 HIS A O 1
ATOM 801 N N . ALA A 1 99 ? -4.075 -6.503 4.693 1.00 90.00 99 ALA A N 1
ATOM 802 C CA . ALA A 1 99 ? -2.884 -6.393 5.533 1.00 90.00 99 ALA A CA 1
ATOM 803 C C . ALA A 1 99 ? -1.577 -6.537 4.731 1.00 90.00 99 ALA A C 1
ATOM 805 O O . ALA A 1 99 ? -0.596 -5.858 5.016 1.00 90.00 99 ALA A O 1
ATOM 806 N N . LYS A 1 100 ? -1.560 -7.405 3.708 1.00 89.12 100 LYS A N 1
ATOM 807 C CA . LYS A 1 100 ? -0.391 -7.590 2.832 1.00 89.12 100 LYS A CA 1
ATOM 808 C C . LYS A 1 100 ? -0.203 -6.445 1.842 1.00 89.12 100 LYS A C 1
ATOM 810 O O . LYS A 1 100 ? 0.915 -5.986 1.638 1.00 89.12 100 LYS A O 1
ATOM 815 N N . ASP A 1 101 ? -1.280 -6.032 1.185 1.00 91.31 101 ASP A N 1
ATOM 816 C CA . ASP A 1 101 ? -1.263 -4.949 0.211 1.00 91.31 101 ASP A CA 1
ATOM 817 C C . ASP A 1 101 ? -2.607 -4.200 0.217 1.00 91.31 101 ASP A C 1
ATOM 819 O O . ASP A 1 101 ? -3.539 -4.557 -0.521 1.00 91.31 101 ASP A O 1
ATOM 823 N N . PRO A 1 102 ? -2.717 -3.126 1.025 1.00 92.19 102 PRO A N 1
ATOM 824 C CA . PRO A 1 102 ? -3.937 -2.334 1.107 1.00 92.19 102 PRO A CA 1
ATOM 825 C C . PRO A 1 102 ? -4.350 -1.756 -0.250 1.00 92.19 102 PRO A C 1
ATOM 827 O O . PRO A 1 102 ? -5.541 -1.674 -0.558 1.00 92.19 102 PRO A O 1
ATOM 830 N N . LEU A 1 103 ? -3.366 -1.365 -1.069 1.00 93.75 103 LEU A N 1
ATOM 831 C CA . LEU A 1 103 ? -3.589 -0.740 -2.370 1.00 93.75 103 LEU A CA 1
ATOM 832 C C . LEU A 1 103 ? -4.116 -1.758 -3.387 1.00 93.75 103 LEU A C 1
ATOM 834 O O . LEU A 1 103 ? -5.072 -1.458 -4.107 1.00 93.75 103 LEU A O 1
ATOM 838 N N . GLY A 1 104 ? -3.554 -2.967 -3.413 1.00 93.25 104 GLY A N 1
ATOM 839 C CA . GLY A 1 104 ? -4.048 -4.076 -4.228 1.00 93.25 104 GLY A CA 1
ATOM 840 C C . GLY A 1 104 ? -5.516 -4.397 -3.943 1.00 93.25 104 GLY A C 1
ATOM 841 O O . GLY A 1 104 ? -6.351 -4.334 -4.845 1.00 93.25 104 GLY A O 1
ATOM 842 N N . GLU A 1 105 ? -5.874 -4.631 -2.677 1.00 92.12 105 GLU A N 1
ATOM 843 C CA . GLU A 1 105 ? -7.256 -4.980 -2.308 1.00 92.12 105 GLU A CA 1
ATOM 844 C C . GLU A 1 105 ? -8.246 -3.824 -2.566 1.00 92.12 105 GLU A C 1
ATOM 846 O O . GLU A 1 105 ? -9.372 -4.045 -3.027 1.00 92.12 105 GLU A O 1
ATOM 851 N N . LEU A 1 106 ? -7.826 -2.572 -2.339 1.00 92.38 106 LEU A N 1
ATOM 852 C CA . LEU A 1 106 ? -8.657 -1.393 -2.602 1.00 92.38 106 LEU A CA 1
ATOM 853 C C . LEU A 1 106 ? -8.879 -1.167 -4.105 1.00 92.38 106 LEU A C 1
ATOM 855 O O . LEU A 1 106 ? -10.008 -0.929 -4.534 1.00 92.38 106 LEU A O 1
ATOM 859 N N . THR A 1 107 ? -7.828 -1.271 -4.922 1.00 94.06 107 THR A N 1
ATOM 860 C CA . THR A 1 107 ? -7.937 -1.142 -6.386 1.00 94.06 107 THR A CA 1
ATOM 861 C C . THR A 1 107 ? -8.732 -2.292 -6.996 1.00 94.06 107 THR A C 1
ATOM 863 O O . THR A 1 107 ? -9.459 -2.093 -7.972 1.00 94.06 107 THR A O 1
ATOM 866 N N . TYR A 1 108 ? -8.689 -3.482 -6.394 1.00 90.69 108 TYR A N 1
ATOM 867 C CA . TYR A 1 108 ? -9.507 -4.616 -6.810 1.00 90.69 108 TYR A CA 1
ATOM 868 C C . TYR A 1 108 ? -11.011 -4.377 -6.620 1.00 90.69 108 TYR A C 1
ATOM 870 O O . TYR A 1 108 ? -11.810 -4.916 -7.390 1.00 90.69 108 TYR A O 1
ATOM 878 N N . ALA A 1 109 ? -11.427 -3.498 -5.699 1.00 88.25 109 ALA A N 1
ATOM 879 C CA . ALA A 1 109 ? -12.825 -3.057 -5.592 1.00 88.25 109 ALA A CA 1
ATOM 880 C C . ALA A 1 109 ? -13.319 -2.295 -6.837 1.00 88.25 109 ALA A C 1
ATOM 882 O O . ALA A 1 109 ? -14.522 -2.155 -7.055 1.00 88.25 109 ALA A O 1
ATOM 883 N N . TRP A 1 110 ? -12.400 -1.832 -7.688 1.00 89.19 110 TRP A N 1
ATOM 884 C CA . TRP A 1 110 ? -12.702 -1.189 -8.965 1.00 89.19 110 TRP A CA 1
ATOM 885 C C . TRP A 1 110 ? -12.772 -2.168 -10.146 1.00 89.19 110 TRP A C 1
ATOM 887 O O . TRP A 1 110 ? -13.117 -1.759 -11.252 1.00 89.19 110 TRP A O 1
ATOM 897 N N . SER A 1 111 ? -12.442 -3.450 -9.947 1.00 80.12 111 SER A N 1
ATOM 898 C CA . SER A 1 111 ? -12.305 -4.428 -11.041 1.00 80.12 111 SER A CA 1
ATOM 899 C C . SER A 1 111 ? -13.631 -4.794 -11.716 1.00 80.12 111 SER A C 1
ATOM 901 O O . SER A 1 111 ? -13.653 -5.123 -12.904 1.00 80.12 111 SER A O 1
ATOM 903 N N . VAL A 1 112 ? -14.744 -4.715 -10.983 1.00 80.12 112 VAL A N 1
ATOM 904 C CA . VAL A 1 112 ? -16.074 -5.103 -11.463 1.00 80.12 112 VAL A CA 1
ATOM 905 C C . VAL A 1 112 ? -16.965 -3.871 -11.595 1.00 80.12 112 VAL A C 1
ATOM 907 O O . VAL A 1 112 ? -17.122 -3.083 -10.662 1.00 80.12 112 VAL A O 1
ATOM 910 N N . ALA A 1 113 ? -17.565 -3.707 -12.773 1.00 80.44 113 ALA A N 1
ATOM 911 C CA . ALA A 1 113 ? -18.594 -2.702 -12.991 1.00 80.44 113 ALA A CA 1
ATOM 912 C C . ALA A 1 113 ? -19.909 -3.126 -12.320 1.00 80.44 113 ALA A C 1
ATOM 914 O O . ALA A 1 113 ? -20.282 -4.297 -12.347 1.00 80.44 113 ALA A O 1
ATOM 915 N N . SER A 1 114 ? -20.627 -2.159 -11.751 1.00 79.38 114 SER A N 1
ATOM 916 C CA . SER A 1 114 ? -22.007 -2.351 -11.283 1.00 79.38 114 SER A CA 1
ATOM 917 C C . SER A 1 114 ? -22.960 -2.715 -12.431 1.00 79.38 114 SER A C 1
ATOM 919 O O . SER A 1 114 ? -22.622 -2.539 -13.601 1.00 79.38 114 SER A O 1
ATOM 921 N N . ASP A 1 115 ? -24.191 -3.122 -12.105 1.00 78.75 115 ASP A N 1
ATOM 922 C CA . ASP A 1 115 ? -25.247 -3.419 -13.092 1.00 78.75 115 ASP A CA 1
ATOM 923 C C . ASP A 1 115 ? -25.530 -2.245 -14.051 1.00 78.75 115 ASP A C 1
ATOM 925 O O . ASP A 1 115 ? -25.959 -2.439 -15.185 1.00 78.75 115 ASP A O 1
ATOM 929 N N . ALA A 1 116 ? -25.241 -1.012 -13.621 1.00 79.50 116 ALA A N 1
ATOM 930 C CA . ALA A 1 116 ? -25.340 0.199 -14.437 1.00 79.50 116 ALA A CA 1
ATOM 931 C C . ALA A 1 116 ? -24.091 0.471 -15.307 1.00 79.50 116 ALA A C 1
ATOM 933 O O . ALA A 1 116 ? -23.985 1.533 -15.919 1.00 79.50 116 ALA A O 1
ATOM 934 N N . GLY A 1 117 ? -23.114 -0.439 -15.331 1.00 81.88 117 GLY A N 1
ATOM 935 C CA . GLY A 1 117 ? -21.852 -0.297 -16.062 1.00 81.88 117 GLY A CA 1
ATOM 936 C C . GLY A 1 117 ? -20.846 0.667 -15.421 1.00 81.88 117 GLY A C 1
ATOM 937 O O . GLY A 1 117 ? -19.865 1.040 -16.062 1.00 81.88 117 GLY A O 1
ATOM 938 N N . VAL A 1 118 ? -21.070 1.094 -14.173 1.00 85.19 118 VAL A N 1
ATOM 939 C CA . VAL A 1 118 ? -20.199 2.051 -13.468 1.00 85.19 118 VAL A CA 1
ATOM 940 C C . VAL A 1 118 ? -19.171 1.302 -12.625 1.00 85.19 118 VAL A C 1
ATOM 942 O O . VAL A 1 118 ? -19.555 0.520 -11.752 1.00 85.19 118 VAL A O 1
ATOM 945 N N . PHE A 1 119 ? -17.886 1.566 -12.862 1.00 88.25 119 PHE A N 1
ATOM 946 C CA . PHE A 1 119 ? -16.776 1.038 -12.065 1.00 88.25 119 PHE A CA 1
ATOM 947 C C . PHE A 1 119 ? -16.600 1.812 -10.754 1.00 88.25 119 PHE A C 1
ATOM 949 O O . PHE A 1 119 ? -16.935 2.994 -10.671 1.00 88.25 119 PHE A O 1
ATOM 956 N N . GLY A 1 120 ? -16.092 1.136 -9.721 1.00 87.69 120 GLY A N 1
ATOM 957 C CA . GLY A 1 120 ? -15.797 1.764 -8.430 1.00 87.69 120 GLY A CA 1
ATOM 958 C C . GLY A 1 120 ? -17.015 2.079 -7.562 1.00 87.69 120 GLY A C 1
ATOM 959 O O . GLY A 1 120 ? -16.864 2.653 -6.488 1.00 87.69 120 GLY A O 1
ATOM 960 N N . ALA A 1 121 ? -18.226 1.693 -7.981 1.00 88.75 121 ALA A N 1
ATOM 961 C CA . ALA A 1 121 ? -19.454 1.938 -7.221 1.00 88.75 121 ALA A CA 1
ATOM 962 C C . ALA A 1 121 ? -19.397 1.365 -5.792 1.00 88.75 121 ALA A C 1
ATOM 964 O O . ALA A 1 121 ? -19.957 1.969 -4.879 1.00 88.75 121 ALA A O 1
ATOM 965 N N . GLU A 1 122 ? -18.678 0.256 -5.585 1.00 87.69 122 GLU A N 1
ATOM 966 C CA . GLU A 1 122 ? -18.456 -0.335 -4.261 1.00 87.69 122 GLU A CA 1
ATOM 967 C C . GLU A 1 122 ? -17.745 0.637 -3.297 1.00 87.69 122 GLU A C 1
ATOM 969 O O . GLU A 1 122 ? -18.071 0.688 -2.112 1.00 87.69 122 GLU A O 1
ATOM 974 N N . MET A 1 123 ? -16.842 1.487 -3.798 1.00 89.25 123 MET A N 1
ATOM 975 C CA . MET A 1 123 ? -16.108 2.447 -2.965 1.00 89.25 123 MET A CA 1
ATOM 976 C C . MET A 1 123 ? -17.001 3.535 -2.367 1.00 89.25 123 MET A C 1
ATOM 978 O O . MET A 1 123 ? -16.645 4.128 -1.356 1.00 89.25 123 MET A O 1
ATOM 982 N N . LEU A 1 124 ? -18.175 3.796 -2.951 1.00 90.00 124 LEU A N 1
ATOM 983 C CA . LEU A 1 124 ? -19.120 4.781 -2.412 1.00 90.00 124 LEU A CA 1
ATOM 984 C C . LEU A 1 124 ? -19.730 4.352 -1.071 1.00 90.00 124 LEU A C 1
ATOM 986 O O . LEU A 1 124 ? -20.312 5.188 -0.379 1.00 90.00 124 LEU A O 1
ATOM 990 N N . TYR A 1 125 ? -19.617 3.068 -0.722 1.00 88.56 125 TYR A N 1
ATOM 991 C CA . TYR A 1 125 ? -20.059 2.532 0.563 1.00 88.56 125 TYR A CA 1
ATOM 992 C C . TYR A 1 125 ? -18.986 2.631 1.652 1.00 88.56 125 TYR A C 1
ATOM 994 O O . TYR A 1 125 ? -19.310 2.456 2.824 1.00 88.56 125 TYR A O 1
ATOM 1002 N N . LEU A 1 126 ? -17.735 2.945 1.296 1.00 89.31 126 LEU A N 1
ATOM 1003 C CA . LEU A 1 126 ? -16.686 3.220 2.272 1.00 89.31 126 LEU A CA 1
ATOM 1004 C C . LEU A 1 126 ? -16.912 4.605 2.876 1.00 89.31 126 LEU A C 1
ATOM 1006 O O . LEU A 1 126 ? -17.104 5.584 2.153 1.00 89.31 126 LEU A O 1
ATOM 1010 N N . ASN A 1 127 ? -16.892 4.704 4.202 1.00 85.50 127 ASN A N 1
ATOM 1011 C CA . ASN A 1 127 ? -17.049 5.974 4.903 1.00 85.50 127 ASN A CA 1
ATOM 1012 C C . ASN A 1 127 ? -15.685 6.650 5.092 1.00 85.50 127 ASN A C 1
ATOM 1014 O O . ASN A 1 127 ? -15.085 6.572 6.158 1.00 85.50 127 ASN A O 1
ATOM 1018 N N . VAL A 1 128 ? -15.193 7.301 4.037 1.00 87.25 128 VAL A N 1
ATOM 1019 C CA . VAL A 1 128 ? -13.898 8.000 4.040 1.00 87.25 128 VAL A CA 1
ATOM 1020 C C . VAL A 1 128 ? -13.989 9.331 4.788 1.00 87.25 128 VAL A C 1
ATOM 1022 O O . VAL A 1 128 ? -13.041 9.737 5.454 1.00 87.25 128 VAL A O 1
ATOM 1025 N N . HIS A 1 129 ? -15.115 10.045 4.671 1.00 87.19 129 HIS A N 1
ATOM 1026 C CA . HIS A 1 129 ? -15.290 11.342 5.324 1.00 87.19 129 HIS A CA 1
ATOM 1027 C C . HIS A 1 129 ? -16.760 11.631 5.688 1.00 87.19 129 HIS A C 1
ATOM 1029 O O . HIS A 1 129 ? -17.637 11.457 4.837 1.00 87.19 129 HIS A O 1
ATOM 1035 N N . PRO A 1 130 ? -17.069 12.209 6.871 1.00 84.25 130 PRO A N 1
ATOM 1036 C CA . PRO A 1 130 ? -18.451 12.476 7.305 1.00 84.25 130 PRO A CA 1
ATOM 1037 C C . PRO A 1 130 ? -19.287 13.322 6.330 1.00 84.25 130 PRO A C 1
ATOM 1039 O O . PRO A 1 130 ? -20.511 13.155 6.224 1.00 84.25 130 PRO A O 1
ATOM 1042 N N . LEU A 1 131 ? -18.619 14.230 5.608 1.00 87.81 131 LEU A N 1
ATOM 1043 C CA . LEU A 1 131 ? -19.233 15.126 4.623 1.00 87.81 131 LEU A CA 1
ATOM 1044 C C . LEU A 1 131 ? -19.296 14.547 3.198 1.00 87.81 131 LEU A C 1
ATOM 1046 O O . LEU A 1 131 ? -19.834 15.206 2.311 1.00 87.81 131 LEU A O 1
ATOM 1050 N N . GLN A 1 132 ? -18.793 13.332 2.950 1.00 91.19 132 GLN A N 1
ATOM 1051 C CA . GLN A 1 132 ? -18.764 12.753 1.597 1.00 91.19 132 GLN A CA 1
ATOM 1052 C C . GLN A 1 132 ? -20.162 12.636 0.976 1.00 91.19 132 GLN A C 1
ATOM 1054 O O . GLN A 1 132 ? -20.325 12.767 -0.234 1.00 91.19 132 GLN A O 1
ATOM 1059 N N . ARG A 1 133 ? -21.190 12.460 1.820 1.00 89.50 133 ARG A N 1
ATOM 1060 C CA . ARG A 1 133 ? -22.600 12.352 1.419 1.00 89.50 133 ARG A CA 1
ATOM 1061 C C . ARG A 1 133 ? -23.143 13.602 0.719 1.00 89.50 133 ARG A C 1
ATOM 1063 O O . ARG A 1 133 ? -24.136 13.508 0.008 1.00 89.50 133 ARG A O 1
ATOM 1070 N N . PHE A 1 134 ? -22.519 14.762 0.940 1.00 92.19 134 PHE A N 1
ATOM 1071 C CA . PHE A 1 134 ? -22.927 16.033 0.336 1.00 92.19 134 PHE A CA 1
ATOM 1072 C C . PHE A 1 134 ? -22.324 16.244 -1.058 1.00 92.19 134 PHE A C 1
ATOM 1074 O O . PHE A 1 134 ? -22.672 17.207 -1.739 1.00 92.19 134 PHE A O 1
ATOM 1081 N N . LEU A 1 135 ? -21.422 15.361 -1.495 1.00 92.94 135 LEU A N 1
ATOM 1082 C CA . LEU A 1 135 ? -20.793 15.443 -2.805 1.00 92.94 135 LEU A CA 1
ATOM 1083 C C . LEU A 1 135 ? -21.599 14.662 -3.852 1.00 92.94 135 LEU A C 1
ATOM 1085 O O . LEU A 1 135 ? -22.075 13.555 -3.581 1.00 92.94 135 LEU A O 1
ATOM 1089 N N . PRO A 1 136 ? -21.709 15.175 -5.089 1.00 95.00 136 PRO A N 1
ATOM 1090 C CA . PRO A 1 136 ? -22.221 14.388 -6.200 1.00 95.00 136 PRO A CA 1
ATOM 1091 C C . PRO A 1 136 ? -21.383 13.118 -6.410 1.00 95.00 136 PRO A C 1
ATOM 1093 O O . PRO A 1 136 ? -20.171 13.195 -6.620 1.00 95.00 136 PRO A O 1
ATOM 1096 N N . LYS A 1 137 ? -22.038 11.948 -6.421 1.00 93.06 137 LYS A N 1
ATOM 1097 C CA . LYS A 1 137 ? -21.382 10.632 -6.571 1.00 93.06 137 LYS A CA 1
ATOM 1098 C C . LYS A 1 137 ? -20.394 10.551 -7.752 1.00 93.06 137 LYS A C 1
ATOM 1100 O O . LYS A 1 137 ? -19.303 10.027 -7.545 1.00 93.06 137 LYS A O 1
ATOM 1105 N N . PRO A 1 138 ? -20.689 11.091 -8.957 1.00 92.94 138 PRO A N 1
ATOM 1106 C CA . PRO A 1 138 ? -19.742 11.038 -10.075 1.00 92.94 138 PRO A CA 1
ATOM 1107 C C . PRO A 1 138 ? -18.459 11.844 -9.834 1.00 92.94 138 PRO A C 1
ATOM 1109 O O . PRO A 1 138 ? -17.388 11.441 -10.278 1.00 92.94 138 PRO A O 1
ATOM 1112 N N . LEU A 1 139 ? -18.553 12.974 -9.120 1.00 94.06 139 LEU A N 1
ATOM 1113 C CA . LEU A 1 139 ? -17.376 13.769 -8.761 1.00 94.06 139 LEU A CA 1
ATOM 1114 C C . LEU A 1 139 ? -16.518 13.035 -7.731 1.00 94.06 139 LEU A C 1
ATOM 1116 O O . LEU A 1 139 ? -15.296 13.043 -7.851 1.00 94.06 139 LEU A O 1
ATOM 1120 N N . LEU A 1 140 ? -17.158 12.373 -6.763 1.00 94.19 140 LEU A N 1
ATOM 1121 C CA . LEU A 1 140 ? -16.463 11.579 -5.755 1.00 94.19 140 LEU A CA 1
ATOM 1122 C C . LEU A 1 140 ? -15.721 10.391 -6.385 1.00 94.19 140 LEU A C 1
ATOM 1124 O O . LEU A 1 140 ? -14.531 10.229 -6.134 1.00 94.19 140 LEU A O 1
ATOM 1128 N N . LEU A 1 141 ? -16.376 9.634 -7.274 1.00 93.62 141 LEU A N 1
ATOM 1129 C CA . LEU A 1 141 ? -15.736 8.538 -8.014 1.00 93.62 141 LEU A CA 1
ATOM 1130 C C . LEU A 1 141 ? -14.536 9.020 -8.832 1.00 93.62 141 LEU A C 1
ATOM 1132 O O . LEU A 1 141 ? -13.467 8.427 -8.751 1.00 93.62 141 LEU A O 1
ATOM 1136 N N . ARG A 1 142 ? -14.676 10.130 -9.568 1.00 94.00 142 ARG A N 1
ATOM 1137 C CA . ARG A 1 142 ? -13.562 10.707 -10.336 1.00 94.00 142 ARG A CA 1
ATOM 1138 C C . ARG A 1 142 ? -12.379 11.083 -9.440 1.00 94.00 142 ARG A C 1
ATOM 1140 O O . ARG A 1 142 ? -11.228 10.962 -9.852 1.00 94.00 142 ARG A O 1
ATOM 1147 N N . GLN A 1 143 ? -12.653 11.567 -8.230 1.00 94.69 143 GLN A N 1
ATOM 1148 C CA . GLN A 1 143 ? -11.595 11.910 -7.291 1.00 94.69 143 GLN A CA 1
ATOM 1149 C C . GLN A 1 143 ? -10.934 10.664 -6.692 1.00 94.69 143 GLN A C 1
ATOM 1151 O O . GLN A 1 143 ? -9.713 10.656 -6.563 1.00 94.69 143 GLN A O 1
ATOM 1156 N N . TYR A 1 144 ? -11.695 9.607 -6.393 1.00 95.00 144 TYR A N 1
ATOM 1157 C CA . TYR A 1 144 ? -11.128 8.315 -5.997 1.00 95.00 144 TYR A CA 1
ATOM 1158 C C . TYR A 1 144 ? -10.235 7.733 -7.090 1.00 95.00 144 TYR A C 1
ATOM 1160 O O . TYR A 1 144 ? -9.095 7.385 -6.803 1.00 95.00 144 TYR A O 1
ATOM 1168 N N . GLU A 1 145 ? -10.694 7.722 -8.343 1.00 94.38 145 GLU A N 1
ATOM 1169 C CA . GLU A 1 145 ? -9.895 7.271 -9.487 1.00 94.38 145 GLU A CA 1
ATOM 1170 C C . GLU A 1 145 ? -8.566 8.031 -9.576 1.00 94.38 145 GLU A C 1
ATOM 1172 O O . GLU A 1 145 ? -7.509 7.421 -9.688 1.00 94.38 145 GLU A O 1
ATOM 1177 N N . ARG A 1 146 ? -8.595 9.364 -9.442 1.00 95.44 146 ARG A N 1
ATOM 1178 C CA . ARG A 1 146 ? -7.379 10.189 -9.472 1.00 95.44 146 ARG A CA 1
ATOM 1179 C C . ARG A 1 146 ? -6.404 9.848 -8.344 1.00 95.44 146 ARG A C 1
ATOM 1181 O O . ARG A 1 146 ? -5.204 9.787 -8.589 1.00 95.44 146 ARG A O 1
ATOM 1188 N N . VAL A 1 147 ? -6.905 9.665 -7.122 1.00 95.69 147 VAL A N 1
ATOM 1189 C CA . VAL A 1 147 ? -6.067 9.314 -5.965 1.00 95.69 147 VAL A CA 1
ATOM 1190 C C . VAL A 1 147 ? -5.459 7.925 -6.145 1.00 95.69 147 VAL A C 1
ATOM 1192 O O . VAL A 1 147 ? -4.266 7.764 -5.912 1.00 95.69 147 VAL A O 1
ATOM 1195 N N . LEU A 1 148 ? -6.237 6.952 -6.628 1.00 95.56 148 LEU A N 1
ATOM 1196 C CA . LEU A 1 148 ? -5.745 5.603 -6.909 1.00 95.56 148 LEU A CA 1
ATOM 1197 C C . LEU A 1 148 ? -4.697 5.597 -8.029 1.00 95.56 148 LEU A C 1
ATOM 1199 O O . LEU A 1 148 ? -3.678 4.934 -7.876 1.00 95.56 148 LEU A O 1
ATOM 1203 N N . CYS A 1 149 ? -4.881 6.375 -9.102 1.00 96.12 149 CYS A N 1
ATOM 1204 C CA . CYS A 1 149 ? -3.862 6.538 -10.146 1.00 96.12 149 CYS A CA 1
ATOM 1205 C C . CYS A 1 149 ? -2.548 7.098 -9.593 1.00 96.12 149 CYS A C 1
ATOM 1207 O O . CYS A 1 149 ? -1.482 6.601 -9.944 1.00 96.12 149 CYS A O 1
ATOM 1209 N N . ASN A 1 150 ? -2.613 8.112 -8.725 1.00 96.56 150 ASN A N 1
ATOM 1210 C CA . ASN A 1 150 ? -1.415 8.681 -8.110 1.00 96.56 150 ASN A CA 1
ATOM 1211 C C . ASN A 1 150 ? -0.724 7.661 -7.194 1.00 96.56 150 ASN A C 1
ATOM 1213 O O . ASN A 1 150 ? 0.469 7.430 -7.347 1.00 96.56 150 ASN A O 1
ATOM 1217 N N . ALA A 1 151 ? -1.479 7.002 -6.309 1.00 96.12 151 ALA A N 1
ATOM 1218 C CA . ALA A 1 151 ? -0.934 6.007 -5.389 1.00 96.12 151 ALA A CA 1
ATOM 1219 C C . ALA A 1 151 ? -0.311 4.812 -6.131 1.00 96.12 151 ALA A C 1
ATOM 1221 O O . ALA A 1 151 ? 0.775 4.364 -5.784 1.00 96.12 151 ALA A O 1
ATOM 1222 N N . VAL A 1 152 ? -0.959 4.315 -7.191 1.00 96.69 152 VAL A N 1
ATOM 1223 C CA . VAL A 1 152 ? -0.422 3.224 -8.019 1.00 96.69 152 VAL A CA 1
ATOM 1224 C C . VAL A 1 152 ? 0.800 3.665 -8.821 1.00 96.69 152 VAL A C 1
ATOM 1226 O O . VAL A 1 152 ? 1.720 2.871 -8.983 1.00 96.69 152 VAL A O 1
ATOM 1229 N N . ALA A 1 153 ? 0.850 4.905 -9.311 1.00 95.44 153 ALA A N 1
ATOM 1230 C CA . ALA A 1 153 ? 2.036 5.428 -9.987 1.00 95.44 153 ALA A CA 1
ATOM 1231 C C . ALA A 1 153 ? 3.224 5.586 -9.020 1.00 95.44 153 ALA A C 1
ATOM 1233 O O . ALA A 1 153 ? 4.359 5.283 -9.382 1.00 95.44 153 ALA A O 1
ATOM 1234 N N . GLU A 1 154 ? 2.964 6.019 -7.785 1.00 94.75 154 GLU A N 1
ATOM 1235 C CA . GLU A 1 154 ? 3.978 6.125 -6.735 1.00 94.75 154 GLU A CA 1
ATOM 1236 C C . GLU A 1 154 ? 4.476 4.754 -6.286 1.00 94.75 154 GLU A C 1
ATOM 1238 O O . GLU A 1 154 ? 5.678 4.555 -6.220 1.00 94.75 154 GLU A O 1
ATOM 1243 N N . VAL A 1 155 ? 3.604 3.777 -6.033 1.00 95.38 155 VAL A N 1
ATOM 1244 C CA . VAL A 1 155 ? 4.037 2.434 -5.606 1.00 95.38 155 VAL A CA 1
ATOM 1245 C C . VAL A 1 155 ? 4.656 1.662 -6.762 1.00 95.38 155 VAL A C 1
ATOM 1247 O O . VAL A 1 155 ? 5.743 1.116 -6.608 1.00 95.38 155 VAL A O 1
ATOM 1250 N N . GLY A 1 156 ? 4.007 1.685 -7.925 1.00 95.50 156 GLY A N 1
ATOM 1251 C CA . GLY A 1 156 ? 4.332 0.879 -9.095 1.00 95.50 156 GLY A CA 1
ATOM 1252 C C . GLY A 1 156 ? 3.780 -0.550 -9.023 1.00 95.50 156 GLY A C 1
ATOM 1253 O O . GLY A 1 156 ? 3.337 -1.019 -7.978 1.00 95.50 156 GLY A O 1
ATOM 1254 N N . VAL A 1 157 ? 3.759 -1.248 -10.160 1.00 96.00 157 VAL A N 1
ATOM 1255 C CA . VAL A 1 157 ? 3.068 -2.540 -10.304 1.00 96.00 157 VAL A CA 1
ATOM 1256 C C . VAL A 1 157 ? 3.987 -3.581 -10.921 1.00 96.00 157 VAL A C 1
ATOM 1258 O O . VAL A 1 157 ? 4.557 -3.357 -11.987 1.00 96.00 157 VAL A O 1
ATOM 1261 N N . ASP A 1 158 ? 4.094 -4.743 -10.278 1.00 95.06 158 ASP A N 1
ATOM 1262 C CA . ASP A 1 158 ? 4.704 -5.919 -10.897 1.00 95.06 158 ASP A CA 1
ATOM 1263 C C . ASP A 1 158 ? 3.742 -6.533 -11.921 1.00 95.06 158 ASP A C 1
ATOM 1265 O O . ASP A 1 158 ? 2.637 -6.968 -11.582 1.00 95.06 158 ASP A O 1
ATOM 1269 N N . VAL A 1 159 ? 4.161 -6.553 -13.187 1.00 94.75 159 VAL A N 1
ATOM 1270 C CA . VAL A 1 159 ? 3.324 -6.997 -14.310 1.00 94.75 159 VAL A CA 1
ATOM 1271 C C . VAL A 1 159 ? 2.960 -8.470 -14.170 1.00 94.75 159 VAL A C 1
ATOM 1273 O O . VAL A 1 159 ? 1.795 -8.836 -14.350 1.00 94.75 159 VAL A O 1
ATOM 1276 N N . ASN A 1 160 ? 3.943 -9.311 -13.843 1.00 93.50 160 ASN A N 1
ATOM 1277 C CA . ASN A 1 160 ? 3.752 -10.757 -13.784 1.00 93.50 160 ASN A CA 1
ATOM 1278 C C . ASN A 1 160 ? 2.888 -11.136 -12.575 1.00 93.50 160 ASN A C 1
ATOM 1280 O O . ASN A 1 160 ? 1.924 -11.892 -12.732 1.00 93.50 160 ASN A O 1
ATOM 1284 N N . GLY A 1 161 ? 3.146 -10.550 -11.400 1.00 92.25 161 GLY A N 1
ATOM 1285 C CA . GLY A 1 161 ? 2.299 -10.710 -10.217 1.00 92.25 161 GLY A CA 1
ATOM 1286 C C . GLY A 1 161 ? 0.854 -10.262 -10.456 1.00 92.25 161 GLY A C 1
ATOM 1287 O O . GLY A 1 161 ? -0.079 -11.026 -10.206 1.00 92.25 161 GLY A O 1
ATOM 1288 N N . ALA A 1 162 ? 0.645 -9.072 -11.028 1.00 93.81 162 ALA A N 1
ATOM 1289 C CA . ALA A 1 162 ? -0.697 -8.535 -11.268 1.00 93.81 162 ALA A CA 1
ATOM 1290 C C . ALA A 1 162 ? -1.486 -9.266 -12.372 1.00 93.81 162 ALA A C 1
ATOM 1292 O O . ALA A 1 162 ? -2.718 -9.209 -12.396 1.00 93.81 162 ALA A O 1
ATOM 1293 N N . CYS A 1 163 ? -0.813 -9.952 -13.298 1.00 92.50 163 CYS A N 1
ATOM 1294 C CA . CYS A 1 163 ? -1.488 -10.816 -14.271 1.00 92.50 163 CYS A CA 1
ATOM 1295 C C . CYS A 1 163 ? -1.793 -12.201 -13.691 1.00 92.50 163 CYS A C 1
ATOM 1297 O O . CYS A 1 163 ? -2.865 -12.743 -13.966 1.00 92.50 163 CYS A O 1
ATOM 1299 N N . THR A 1 164 ? -0.908 -12.724 -12.838 1.00 91.06 164 THR A N 1
ATOM 1300 C CA . THR A 1 164 ? -1.067 -14.032 -12.186 1.00 91.06 164 THR A CA 1
ATOM 1301 C C . THR A 1 164 ? -2.185 -14.020 -11.144 1.00 91.06 164 THR A C 1
ATOM 1303 O O . THR A 1 164 ? -3.000 -14.940 -11.107 1.00 91.06 164 THR A O 1
ATOM 1306 N N . PHE A 1 165 ? -2.255 -12.981 -10.309 1.00 90.25 165 PHE A N 1
ATOM 1307 C CA . PHE A 1 165 ? -3.194 -12.909 -9.192 1.00 90.25 165 PHE A CA 1
ATOM 1308 C C . PHE A 1 165 ? -4.328 -11.914 -9.462 1.00 90.25 165 PHE A C 1
ATOM 1310 O O . PHE A 1 165 ? -4.099 -10.715 -9.614 1.00 90.25 165 PHE A O 1
ATOM 1317 N N . ASP A 1 166 ? -5.575 -12.395 -9.456 1.00 88.31 166 ASP A N 1
ATOM 1318 C CA . ASP A 1 166 ? -6.760 -11.571 -9.752 1.00 88.31 166 ASP A CA 1
ATOM 1319 C C . ASP A 1 166 ? -6.907 -10.360 -8.821 1.00 88.31 166 ASP A C 1
ATOM 1321 O O . ASP A 1 166 ? -7.198 -9.259 -9.285 1.00 88.31 166 ASP A O 1
ATOM 1325 N N . HIS A 1 167 ? -6.635 -10.531 -7.525 1.00 87.75 167 HIS A N 1
ATOM 1326 C CA . HIS A 1 167 ? -6.722 -9.446 -6.545 1.00 87.75 167 HIS A CA 1
ATOM 1327 C C . HIS A 1 167 ? -5.657 -8.353 -6.750 1.00 87.75 167 HIS A C 1
ATOM 1329 O O . HIS A 1 167 ? -5.887 -7.205 -6.393 1.00 87.75 167 HIS A O 1
ATOM 1335 N N . MET A 1 168 ? -4.521 -8.663 -7.381 1.00 91.38 168 MET A N 1
ATOM 1336 C CA . MET A 1 168 ? -3.496 -7.666 -7.725 1.00 91.38 168 MET A CA 1
ATOM 1337 C C . MET A 1 168 ? -3.755 -7.006 -9.087 1.00 91.38 168 MET A C 1
ATOM 1339 O O . MET A 1 168 ? -3.250 -5.917 -9.360 1.00 91.38 168 MET A O 1
ATOM 1343 N N . HIS A 1 169 ? -4.584 -7.623 -9.937 1.00 92.44 169 HIS A N 1
ATOM 1344 C CA . HIS A 1 169 ? -4.928 -7.104 -11.263 1.00 92.44 169 HIS A CA 1
ATOM 1345 C C . HIS A 1 169 ? -5.570 -5.711 -11.214 1.00 92.44 169 HIS A C 1
ATOM 1347 O O . HIS A 1 169 ? -5.412 -4.919 -12.147 1.00 92.44 169 HIS A O 1
ATOM 1353 N N . GLY A 1 170 ? -6.270 -5.391 -10.117 1.00 91.81 170 GLY A N 1
ATOM 1354 C CA . GLY A 1 170 ? -6.865 -4.074 -9.883 1.00 91.81 170 GLY A CA 1
ATOM 1355 C C . GLY A 1 170 ? -5.867 -2.931 -10.076 1.00 91.81 170 GLY A C 1
ATOM 1356 O O . GLY A 1 170 ? -6.210 -1.923 -10.693 1.00 91.81 170 GLY A O 1
ATOM 1357 N N . MET A 1 171 ? -4.610 -3.119 -9.669 1.00 95.19 171 MET A N 1
ATOM 1358 C CA . MET A 1 171 ? -3.574 -2.091 -9.773 1.00 95.19 171 MET A CA 1
ATOM 1359 C C . MET A 1 171 ? -3.257 -1.717 -11.226 1.00 95.19 171 MET A C 1
ATOM 1361 O O . MET A 1 171 ? -3.129 -0.535 -11.538 1.00 95.19 171 MET A O 1
ATOM 1365 N N . LEU A 1 172 ? -3.233 -2.682 -12.157 1.00 95.94 172 LEU A N 1
ATOM 1366 C CA . LEU A 1 172 ? -2.957 -2.417 -13.581 1.00 95.94 172 LEU A CA 1
ATOM 1367 C C . LEU A 1 172 ? -3.974 -1.464 -14.220 1.00 95.94 172 LEU A C 1
ATOM 1369 O O . LEU A 1 172 ? -3.661 -0.785 -15.197 1.00 95.94 172 LEU A O 1
ATOM 1373 N N . THR A 1 173 ? -5.191 -1.395 -13.681 1.00 94.62 173 THR A N 1
ATOM 1374 C CA . THR A 1 173 ? -6.234 -0.487 -14.178 1.00 94.62 173 THR A CA 1
ATOM 1375 C C . THR A 1 173 ? -5.875 0.982 -13.961 1.00 94.62 173 THR A C 1
ATOM 1377 O O . THR A 1 173 ? -6.270 1.822 -14.768 1.00 94.62 173 THR A O 1
ATOM 1380 N N . PHE A 1 174 ? -5.113 1.279 -12.910 1.00 96.44 174 PHE A N 1
ATOM 1381 C CA . PHE A 1 174 ? -4.771 2.637 -12.482 1.00 96.44 174 PHE A CA 1
ATOM 1382 C C . PHE A 1 174 ? -3.367 3.076 -12.901 1.00 96.44 174 PHE A C 1
ATOM 1384 O O . PHE A 1 174 ? -2.983 4.220 -12.666 1.00 96.44 174 PHE A O 1
ATOM 1391 N N . VAL A 1 175 ? -2.606 2.199 -13.558 1.00 97.00 175 VAL A N 1
ATOM 1392 C CA . VAL A 1 175 ? -1.316 2.569 -14.140 1.00 97.00 175 VAL A CA 1
ATOM 1393 C C . VAL A 1 175 ? -1.533 3.634 -15.227 1.00 97.00 175 VAL A C 1
ATOM 1395 O O . VAL A 1 175 ? -2.374 3.441 -16.116 1.00 97.00 175 VAL A O 1
ATOM 1398 N N . PRO A 1 176 ? -0.770 4.742 -15.220 1.00 95.56 176 PRO A N 1
ATOM 1399 C CA . PRO A 1 176 ? -0.875 5.779 -16.240 1.00 95.56 176 PRO A CA 1
ATOM 1400 C C . PRO A 1 176 ? -0.794 5.222 -17.668 1.00 95.56 176 PRO A C 1
ATOM 1402 O O . PRO A 1 176 ? 0.086 4.443 -18.014 1.00 95.56 176 PRO A O 1
ATOM 1405 N N . GLY A 1 177 ? -1.750 5.599 -18.519 1.00 93.06 177 GLY A N 1
ATOM 1406 C CA . GLY A 1 177 ? -1.858 5.102 -19.898 1.00 93.06 177 GLY A CA 1
ATOM 1407 C C . GLY A 1 177 ? -2.675 3.811 -20.062 1.00 93.06 177 GLY A C 1
ATOM 1408 O O . GLY A 1 177 ? -3.173 3.551 -21.172 1.00 93.06 177 GLY A O 1
ATOM 1409 N N . LEU A 1 178 ? -2.880 3.054 -18.979 1.00 95.19 178 LEU A N 1
ATOM 1410 C CA . LEU A 1 178 ? -3.814 1.932 -18.910 1.00 95.19 178 LEU A CA 1
ATOM 1411 C C . LEU A 1 178 ? -5.215 2.401 -18.479 1.00 95.19 178 LEU A C 1
ATOM 1413 O O . LEU A 1 178 ? -5.562 3.578 -18.535 1.00 95.19 178 LEU A O 1
ATOM 1417 N N . GLY A 1 179 ? -6.079 1.428 -18.233 1.00 92.75 179 GLY A N 1
ATOM 1418 C CA . GLY A 1 179 ? -7.493 1.567 -17.910 1.00 92.75 179 GLY A CA 1
ATOM 1419 C C . GLY A 1 179 ? -8.139 0.182 -17.966 1.00 92.75 179 GLY A C 1
ATOM 1420 O O . GLY A 1 179 ? -7.509 -0.742 -18.493 1.00 92.75 179 GLY A O 1
ATOM 1421 N N . PRO A 1 180 ? -9.398 0.006 -17.528 1.00 90.88 180 PRO A N 1
ATOM 1422 C CA . PRO A 1 180 ? -9.966 -1.328 -17.294 1.00 90.88 180 PRO A CA 1
ATOM 1423 C C . PRO A 1 180 ? -9.881 -2.246 -18.524 1.00 90.88 180 PRO A C 1
ATOM 1425 O O . PRO A 1 180 ? -9.485 -3.405 -18.448 1.00 90.88 180 PRO A O 1
ATOM 1428 N N . ARG A 1 181 ? -10.170 -1.688 -19.709 1.00 91.56 181 ARG A N 1
ATOM 1429 C CA . ARG A 1 181 ? -10.113 -2.416 -20.987 1.00 91.56 181 ARG A CA 1
ATOM 1430 C C . ARG A 1 181 ? -8.691 -2.803 -21.397 1.00 91.56 181 ARG A C 1
ATOM 1432 O O . ARG A 1 181 ? -8.484 -3.899 -21.905 1.00 91.56 181 ARG A O 1
ATOM 1439 N N . LYS A 1 182 ? -7.721 -1.904 -21.209 1.00 94.56 182 LYS A N 1
ATOM 1440 C CA . LYS A 1 182 ? -6.321 -2.139 -21.597 1.00 94.56 182 LYS A CA 1
ATOM 1441 C C . LYS A 1 182 ? -5.629 -3.094 -20.628 1.00 94.56 182 LYS A C 1
ATOM 1443 O O . LYS A 1 182 ? -4.889 -3.951 -21.085 1.00 94.56 182 LYS A O 1
ATOM 1448 N N . ALA A 1 183 ? -5.909 -2.981 -19.330 1.00 94.75 183 ALA A N 1
ATOM 1449 C CA . ALA A 1 183 ? -5.407 -3.899 -18.313 1.00 94.75 183 ALA A CA 1
ATOM 1450 C C . ALA A 1 183 ? -5.901 -5.333 -18.570 1.00 94.75 183 ALA A C 1
ATOM 1452 O O . ALA A 1 183 ? -5.095 -6.260 -18.630 1.00 94.75 183 ALA A O 1
ATOM 1453 N N . ALA A 1 184 ? -7.198 -5.508 -18.848 1.00 93.19 184 ALA A N 1
ATOM 1454 C CA . ALA A 1 184 ? -7.752 -6.812 -19.210 1.00 93.19 184 ALA A CA 1
ATOM 1455 C C . ALA A 1 184 ? -7.134 -7.379 -20.504 1.00 93.19 184 ALA A C 1
ATOM 1457 O O . ALA A 1 184 ? -6.813 -8.565 -20.569 1.00 93.19 184 ALA A O 1
ATOM 1458 N N . ALA A 1 185 ? -6.933 -6.537 -21.526 1.00 95.00 185 ALA A N 1
ATOM 1459 C CA . ALA A 1 185 ? -6.281 -6.944 -22.771 1.00 95.00 185 ALA A CA 1
ATOM 1460 C C . ALA A 1 185 ? -4.811 -7.343 -22.561 1.00 95.00 185 ALA A C 1
ATOM 1462 O O . ALA A 1 185 ? -4.361 -8.314 -23.164 1.00 95.00 185 ALA A O 1
ATOM 1463 N N . LEU A 1 186 ? -4.088 -6.631 -21.690 1.00 95.44 186 LEU A N 1
ATOM 1464 C CA . LEU A 1 186 ? -2.715 -6.959 -21.313 1.00 95.44 186 LEU A CA 1
ATOM 1465 C C . LEU A 1 186 ? -2.647 -8.337 -20.648 1.00 95.44 186 LEU A C 1
ATOM 1467 O O . LEU A 1 186 ? -1.875 -9.174 -21.104 1.00 95.44 186 LEU A O 1
ATOM 1471 N N . LYS A 1 187 ? -3.500 -8.602 -19.649 1.00 94.88 187 LYS A N 1
ATOM 1472 C CA . LYS A 1 187 ? -3.572 -9.914 -18.986 1.00 94.88 187 LYS A CA 1
ATOM 1473 C C . LYS A 1 187 ? -3.841 -11.039 -19.987 1.00 94.88 187 LYS A C 1
ATOM 1475 O O . LYS A 1 187 ? -3.059 -11.974 -20.076 1.00 94.88 187 LYS A O 1
ATOM 1480 N N . GLN A 1 188 ? -4.866 -10.891 -20.830 1.00 94.81 188 GLN A N 1
ATOM 1481 C CA . GLN A 1 188 ? -5.170 -11.878 -21.875 1.00 94.81 188 GLN A CA 1
ATOM 1482 C C . GLN A 1 188 ? -4.024 -12.057 -22.880 1.00 94.81 188 GLN A C 1
ATOM 1484 O O . GLN A 1 188 ? -3.820 -13.151 -23.400 1.00 94.81 188 GLN A O 1
ATOM 1489 N N . GLY A 1 189 ? -3.304 -10.983 -23.205 1.00 95.06 189 GLY A N 1
ATOM 1490 C CA . GLY A 1 189 ? -2.131 -11.039 -24.070 1.00 95.06 189 GLY A CA 1
ATOM 1491 C C . GLY A 1 189 ? -0.988 -11.829 -23.436 1.00 95.06 189 GLY A C 1
ATOM 1492 O O . GLY A 1 189 ? -0.377 -12.647 -24.118 1.00 95.06 189 GLY A O 1
ATOM 1493 N N . ILE A 1 190 ? -0.748 -11.628 -22.138 1.00 93.94 190 ILE A N 1
ATOM 1494 C CA . ILE A 1 190 ? 0.269 -12.341 -21.358 1.00 93.94 190 ILE A CA 1
ATOM 1495 C C . ILE A 1 190 ? -0.097 -13.823 -21.209 1.00 93.94 190 ILE A C 1
ATOM 1497 O O . ILE A 1 190 ? 0.738 -14.688 -21.468 1.00 93.94 190 ILE A O 1
ATOM 1501 N N . ASP A 1 191 ? -1.359 -14.135 -20.917 1.00 93.38 191 ASP A N 1
ATOM 1502 C CA . ASP A 1 191 ? -1.845 -15.517 -20.830 1.00 93.38 191 ASP A CA 1
ATOM 1503 C C . ASP A 1 191 ? -1.603 -16.289 -22.142 1.00 93.38 191 ASP A C 1
ATOM 1505 O O . ASP A 1 191 ? -1.207 -17.453 -22.127 1.00 93.38 191 ASP A O 1
ATOM 1509 N N . ARG A 1 192 ? -1.755 -15.629 -23.301 1.00 92.94 192 ARG A N 1
ATOM 1510 C CA . ARG A 1 192 ? -1.528 -16.241 -24.626 1.00 92.94 192 ARG A CA 1
ATOM 1511 C C . ARG A 1 192 ? -0.065 -16.563 -24.933 1.00 92.94 192 ARG A C 1
ATOM 1513 O O . ARG A 1 192 ? 0.180 -17.432 -25.764 1.00 92.94 192 ARG A O 1
ATOM 1520 N N . ILE A 1 193 ? 0.890 -15.862 -24.326 1.00 88.94 193 ILE A N 1
ATOM 1521 C CA . ILE A 1 193 ? 2.331 -16.038 -24.595 1.00 88.94 193 ILE A CA 1
ATOM 1522 C C . ILE A 1 193 ? 3.031 -16.942 -23.572 1.00 88.94 193 ILE A C 1
ATOM 1524 O O . ILE A 1 193 ? 4.252 -17.068 -23.627 1.00 88.94 193 ILE A O 1
ATOM 1528 N N . GLY A 1 194 ? 2.278 -17.558 -22.655 1.00 85.50 194 GLY A N 1
ATOM 1529 C CA . GLY A 1 194 ? 2.812 -18.444 -21.615 1.00 85.50 194 GLY A CA 1
ATOM 1530 C C . GLY A 1 194 ? 2.701 -17.904 -20.186 1.00 85.50 194 GLY A C 1
ATOM 1531 O O . GLY A 1 194 ? 3.296 -18.480 -19.282 1.00 85.50 194 GLY A O 1
ATOM 1532 N N . GLY A 1 195 ? 1.954 -16.818 -19.962 1.00 86.19 195 GLY A N 1
ATOM 1533 C CA . GLY A 1 195 ? 1.598 -16.319 -18.627 1.00 86.19 195 GLY A CA 1
ATOM 1534 C C . GLY A 1 195 ? 2.640 -15.427 -17.944 1.00 86.19 195 GLY A C 1
ATOM 1535 O O . GLY A 1 195 ? 2.339 -14.858 -16.899 1.00 86.19 195 GLY A O 1
ATOM 1536 N N . VAL A 1 196 ? 3.835 -15.263 -18.519 1.00 90.38 196 VAL A N 1
ATOM 1537 C CA . VAL A 1 196 ? 4.904 -14.407 -17.975 1.00 90.38 196 VAL A CA 1
ATOM 1538 C C . VAL A 1 196 ? 5.609 -13.613 -19.075 1.00 90.38 196 VAL A C 1
ATOM 1540 O O . VAL A 1 196 ? 5.712 -14.059 -20.220 1.00 90.38 196 VAL A O 1
ATOM 1543 N N . VAL A 1 197 ? 6.103 -12.426 -18.720 1.00 91.00 197 VAL A N 1
ATOM 1544 C CA . VAL A 1 197 ? 6.912 -11.557 -19.584 1.00 91.00 197 VAL A CA 1
ATOM 1545 C C . VAL A 1 197 ? 8.295 -11.359 -18.953 1.00 91.00 197 VAL A C 1
ATOM 1547 O O . VAL A 1 197 ? 8.349 -10.988 -17.779 1.00 91.00 197 VAL A O 1
ATOM 1550 N N . PRO A 1 198 ? 9.397 -11.568 -19.700 1.00 88.19 198 PRO A N 1
ATOM 1551 C CA . PRO A 1 198 ? 10.748 -11.508 -19.137 1.00 88.19 198 PRO A CA 1
ATOM 1552 C C . PRO A 1 198 ? 11.390 -10.118 -19.121 1.00 88.19 198 PRO A C 1
ATOM 1554 O O . PRO A 1 198 ? 12.239 -9.859 -18.280 1.00 88.19 198 PRO A O 1
ATOM 1557 N N . SER A 1 199 ? 11.003 -9.209 -20.022 1.00 89.56 199 SER A N 1
ATOM 1558 C CA . SER A 1 199 ? 11.558 -7.848 -20.071 1.00 89.56 199 SER A CA 1
ATOM 1559 C C . SER A 1 199 ? 10.497 -6.813 -20.428 1.00 89.56 199 SER A C 1
ATOM 1561 O O . SER A 1 199 ? 9.520 -7.103 -21.123 1.00 89.56 199 SER A O 1
ATOM 1563 N N . ARG A 1 200 ? 10.702 -5.562 -19.998 1.00 91.94 200 ARG A N 1
ATOM 1564 C CA . ARG A 1 200 ? 9.834 -4.440 -20.376 1.00 91.94 200 ARG A CA 1
ATOM 1565 C C . ARG A 1 200 ? 9.797 -4.268 -21.893 1.00 91.94 200 ARG A C 1
ATOM 1567 O O . ARG A 1 200 ? 8.735 -3.977 -22.440 1.00 91.94 200 ARG A O 1
ATOM 1574 N N . LYS A 1 201 ? 10.913 -4.515 -22.593 1.00 88.94 201 LYS A N 1
ATOM 1575 C CA . LYS A 1 201 ? 10.992 -4.442 -24.065 1.00 88.94 201 LYS A CA 1
ATOM 1576 C C . LYS A 1 201 ? 9.991 -5.393 -24.742 1.00 88.94 201 LYS A C 1
ATOM 1578 O O . LYS A 1 201 ? 9.385 -5.029 -25.754 1.00 88.94 201 LYS A O 1
ATOM 1583 N N . ASP A 1 202 ? 9.737 -6.557 -24.143 1.00 91.00 202 ASP A N 1
ATOM 1584 C CA . ASP A 1 202 ? 8.810 -7.560 -24.676 1.00 91.00 202 ASP A CA 1
ATOM 1585 C C . ASP A 1 202 ? 7.351 -7.092 -24.668 1.00 91.00 202 ASP A C 1
ATOM 1587 O O . ASP A 1 202 ? 6.575 -7.511 -25.531 1.00 91.00 202 ASP A O 1
ATOM 1591 N N . LEU A 1 203 ? 6.977 -6.168 -23.774 1.00 92.94 203 LEU A N 1
ATOM 1592 C CA . LEU A 1 203 ? 5.637 -5.569 -23.767 1.00 92.94 203 LEU A CA 1
ATOM 1593 C C . LEU A 1 203 ? 5.334 -4.847 -25.086 1.00 92.94 203 LEU A C 1
ATOM 1595 O O . LEU A 1 203 ? 4.203 -4.894 -25.580 1.00 92.94 203 LEU A O 1
ATOM 1599 N N . LEU A 1 204 ? 6.348 -4.210 -25.675 1.00 92.69 204 LEU A N 1
ATOM 1600 C CA . LEU A 1 204 ? 6.236 -3.542 -26.965 1.00 92.69 204 LEU A CA 1
ATOM 1601 C C . LEU A 1 204 ? 6.482 -4.519 -28.124 1.00 92.69 204 LEU A C 1
ATOM 1603 O O . LEU A 1 204 ? 5.688 -4.562 -29.066 1.00 92.69 204 LEU A O 1
ATOM 1607 N N . ALA A 1 205 ? 7.539 -5.336 -28.046 1.00 91.12 205 ALA A N 1
ATOM 1608 C CA . ALA A 1 205 ? 7.937 -6.246 -29.124 1.00 91.12 205 ALA A CA 1
ATOM 1609 C C . ALA A 1 205 ? 6.855 -7.291 -29.442 1.00 91.12 205 ALA A C 1
ATOM 1611 O O . ALA A 1 205 ? 6.551 -7.547 -30.610 1.00 91.12 205 ALA A O 1
ATOM 1612 N N . ARG A 1 206 ? 6.198 -7.834 -28.409 1.00 93.06 206 ARG A N 1
ATOM 1613 C CA . ARG A 1 206 ? 5.101 -8.807 -28.547 1.00 93.06 206 ARG A CA 1
ATOM 1614 C C . ARG A 1 206 ? 3.733 -8.152 -28.777 1.00 93.06 206 ARG A C 1
ATOM 1616 O O . ARG A 1 206 ? 2.722 -8.848 -28.795 1.00 93.06 206 ARG A O 1
ATOM 1623 N N . ARG A 1 207 ? 3.684 -6.826 -28.976 1.00 92.94 207 ARG A N 1
ATOM 1624 C CA . ARG A 1 207 ? 2.458 -6.033 -29.206 1.00 92.94 207 ARG A CA 1
ATOM 1625 C C . ARG A 1 207 ? 1.418 -6.158 -28.085 1.00 92.94 207 ARG A C 1
ATOM 1627 O O . ARG A 1 207 ? 0.219 -6.057 -28.345 1.00 92.94 207 ARG A O 1
ATOM 1634 N N . LEU A 1 208 ? 1.869 -6.363 -26.848 1.00 94.00 208 LEU A N 1
ATOM 1635 C CA . LEU A 1 208 ? 0.994 -6.384 -25.673 1.00 94.00 208 LEU A CA 1
ATOM 1636 C C . LEU A 1 208 ? 0.499 -4.972 -25.341 1.00 94.00 208 LEU A C 1
ATOM 1638 O O . LEU A 1 208 ? -0.664 -4.782 -24.990 1.00 94.00 208 LEU A O 1
ATOM 1642 N N . LEU A 1 209 ? 1.369 -3.973 -25.515 1.00 95.12 209 LEU A N 1
ATOM 1643 C CA . LEU A 1 209 ? 1.054 -2.554 -25.389 1.00 95.12 209 LEU A CA 1
ATOM 1644 C C . LEU A 1 209 ? 1.365 -1.814 -26.694 1.00 95.12 209 LEU A C 1
ATOM 1646 O O . LEU A 1 209 ? 2.352 -2.087 -27.374 1.00 95.12 209 LEU A O 1
ATOM 1650 N N . GLY A 1 210 ? 0.517 -0.844 -27.043 1.00 94.38 210 GLY A N 1
ATOM 1651 C CA . GLY A 1 210 ? 0.800 0.073 -28.150 1.00 94.38 210 GLY A CA 1
ATOM 1652 C C . GLY A 1 210 ? 1.870 1.106 -27.765 1.00 94.38 210 GLY A C 1
ATOM 1653 O O . GLY A 1 210 ? 1.974 1.424 -26.582 1.00 94.38 210 GLY A O 1
ATOM 1654 N N . PRO A 1 211 ? 2.598 1.711 -28.725 1.00 93.38 211 PRO A N 1
ATOM 1655 C CA . PRO A 1 211 ? 3.749 2.580 -28.439 1.00 93.38 211 PRO A CA 1
ATOM 1656 C C . PRO A 1 211 ? 3.449 3.729 -27.468 1.00 93.38 211 PRO A C 1
ATOM 1658 O O . PRO A 1 211 ? 4.153 3.913 -26.486 1.00 93.38 211 PRO A O 1
ATOM 1661 N N . VAL A 1 212 ? 2.343 4.451 -27.681 1.00 94.19 212 VAL A N 1
ATOM 1662 C CA . VAL A 1 212 ? 1.938 5.572 -26.809 1.00 94.19 212 VAL A CA 1
ATOM 1663 C C . VAL A 1 212 ? 1.577 5.095 -25.402 1.00 94.19 212 VAL A C 1
ATOM 1665 O O . VAL A 1 212 ? 1.839 5.778 -24.418 1.00 94.19 212 VAL A O 1
ATOM 1668 N N . VAL A 1 213 ? 0.943 3.925 -25.296 1.00 95.69 213 VAL A N 1
ATOM 1669 C CA . VAL A 1 213 ? 0.578 3.353 -23.996 1.00 95.69 213 VAL A CA 1
ATOM 1670 C C . VAL A 1 213 ? 1.833 2.914 -23.263 1.00 95.69 213 VAL A C 1
ATOM 1672 O O . VAL A 1 213 ? 1.989 3.274 -22.107 1.00 95.69 213 VAL A O 1
ATOM 1675 N N . PHE A 1 214 ? 2.732 2.224 -23.965 1.00 95.00 214 PHE A N 1
ATOM 1676 C CA . PHE A 1 214 ? 4.013 1.773 -23.449 1.00 95.00 214 PHE A CA 1
ATOM 1677 C C . PHE A 1 214 ? 4.823 2.934 -22.863 1.00 95.00 214 PHE A C 1
ATOM 1679 O O . PHE A 1 214 ? 5.154 2.877 -21.686 1.00 95.00 214 PHE A O 1
ATOM 1686 N N . THR A 1 215 ? 5.043 4.016 -23.619 1.00 93.69 215 THR A N 1
ATOM 1687 C CA . THR A 1 215 ? 5.778 5.201 -23.134 1.00 93.69 215 THR A CA 1
ATOM 1688 C C . THR A 1 215 ? 5.146 5.815 -21.883 1.00 93.69 215 THR A C 1
ATOM 1690 O O . THR A 1 215 ? 5.846 6.233 -20.970 1.00 93.69 215 THR A O 1
ATOM 1693 N N . ASN A 1 216 ? 3.815 5.849 -21.804 1.00 94.31 216 ASN A N 1
ATOM 1694 C CA . ASN A 1 216 ? 3.138 6.416 -20.639 1.00 94.31 216 ASN A CA 1
ATOM 1695 C C . ASN A 1 216 ? 3.159 5.488 -19.415 1.00 94.31 216 ASN A C 1
ATOM 1697 O O . ASN A 1 216 ? 3.133 5.990 -18.297 1.00 94.31 216 ASN A O 1
ATOM 1701 N N . SER A 1 217 ? 3.159 4.164 -19.604 1.00 95.62 217 SER A N 1
ATOM 1702 C CA . SER A 1 217 ? 2.957 3.201 -18.514 1.00 95.62 217 SER A CA 1
ATOM 1703 C C . SER A 1 217 ? 4.240 2.566 -17.992 1.00 95.62 217 SER A C 1
ATOM 1705 O O . SER A 1 217 ? 4.299 2.185 -16.829 1.00 95.62 217 SER A O 1
ATOM 1707 N N . VAL A 1 218 ? 5.253 2.388 -18.841 1.00 94.25 218 VAL A N 1
ATOM 1708 C CA . VAL A 1 218 ? 6.361 1.458 -18.572 1.00 94.25 218 VAL A CA 1
ATOM 1709 C C . VAL A 1 218 ? 7.220 1.837 -17.363 1.00 94.25 218 VAL A C 1
ATOM 1711 O O . VAL A 1 218 ? 7.710 0.945 -16.684 1.00 94.25 218 VAL A O 1
ATOM 1714 N N . ALA A 1 219 ? 7.346 3.128 -17.036 1.00 92.38 219 ALA A N 1
ATOM 1715 C CA . ALA A 1 219 ? 8.081 3.574 -15.845 1.00 92.38 219 ALA A CA 1
ATOM 1716 C C . ALA A 1 219 ? 7.440 3.096 -14.526 1.00 92.38 219 ALA A C 1
ATOM 1718 O O . ALA A 1 219 ? 8.113 2.999 -13.505 1.00 92.38 219 ALA A O 1
ATOM 1719 N N . PHE A 1 220 ? 6.144 2.774 -14.554 1.00 95.69 220 PHE A N 1
ATOM 1720 C CA . PHE A 1 220 ? 5.371 2.316 -13.398 1.00 95.69 220 PHE A CA 1
ATOM 1721 C C . PHE A 1 220 ? 5.221 0.790 -13.355 1.00 95.69 220 PHE A C 1
ATOM 1723 O O . PHE A 1 220 ? 4.633 0.259 -12.415 1.00 95.69 220 PHE A O 1
ATOM 1730 N N . LEU A 1 221 ? 5.709 0.085 -14.379 1.00 95.50 221 LEU A N 1
ATOM 1731 C CA . LEU A 1 221 ? 5.595 -1.362 -14.522 1.00 95.50 221 LEU A CA 1
ATOM 1732 C C . LEU A 1 221 ? 6.950 -2.010 -14.260 1.00 95.50 221 LEU A C 1
ATOM 1734 O O . LEU A 1 221 ? 7.866 -1.823 -15.049 1.00 95.50 221 LEU A O 1
ATOM 1738 N N . ARG A 1 222 ? 7.085 -2.817 -13.210 1.00 93.50 222 ARG A N 1
ATOM 1739 C CA . ARG A 1 222 ? 8.307 -3.593 -12.937 1.00 93.50 222 ARG A CA 1
ATOM 1740 C C . ARG A 1 222 ? 8.166 -5.049 -13.354 1.00 93.50 222 ARG A C 1
ATOM 1742 O O . ARG A 1 222 ? 7.052 -5.559 -13.481 1.00 93.50 222 ARG A O 1
ATOM 1749 N N . ILE A 1 223 ? 9.311 -5.687 -13.564 1.00 92.19 223 ILE A N 1
ATOM 1750 C CA . ILE A 1 223 ? 9.420 -7.132 -13.752 1.00 92.19 223 ILE A CA 1
ATOM 1751 C C . ILE A 1 223 ? 10.383 -7.634 -12.690 1.00 92.19 223 ILE A C 1
ATOM 1753 O O . ILE A 1 223 ? 11.577 -7.348 -12.746 1.00 92.19 223 ILE A O 1
ATOM 1757 N N . ARG A 1 224 ? 9.836 -8.351 -11.708 1.00 87.81 224 ARG A N 1
ATOM 1758 C CA . ARG A 1 224 ? 10.634 -9.010 -10.675 1.00 87.81 224 ARG A CA 1
ATOM 1759 C C . ARG A 1 224 ? 11.149 -10.348 -11.175 1.00 87.81 224 ARG A C 1
ATOM 1761 O O . ARG A 1 224 ? 10.483 -11.015 -11.971 1.00 87.81 224 ARG A O 1
ATOM 1768 N N . ASP A 1 225 ? 12.302 -10.742 -10.650 1.00 79.62 225 ASP A N 1
ATOM 1769 C CA . ASP A 1 225 ? 12.775 -12.109 -10.801 1.00 79.62 225 ASP A CA 1
ATOM 1770 C C . ASP A 1 225 ? 11.812 -13.061 -10.078 1.00 79.62 225 ASP A C 1
ATOM 1772 O O . ASP A 1 225 ? 11.432 -12.834 -8.927 1.00 79.62 225 ASP A O 1
ATOM 1776 N N . ILE A 1 226 ? 11.358 -14.084 -10.791 1.00 77.25 226 ILE A N 1
ATOM 1777 C CA . ILE A 1 226 ? 10.424 -15.097 -10.300 1.00 77.25 226 ILE A CA 1
ATOM 1778 C C . ILE A 1 226 ? 10.872 -16.449 -10.843 1.00 77.25 226 ILE A C 1
ATOM 1780 O O . ILE A 1 226 ? 11.262 -16.544 -12.005 1.00 77.25 226 ILE A O 1
ATOM 1784 N N . ASP A 1 227 ? 10.710 -17.519 -10.063 1.00 65.12 227 ASP A N 1
ATOM 1785 C CA . ASP A 1 227 ? 11.154 -18.873 -10.443 1.00 65.12 227 ASP A CA 1
ATOM 1786 C C . ASP A 1 227 ? 10.635 -19.318 -11.826 1.00 65.12 227 ASP A C 1
ATOM 1788 O O . ASP A 1 227 ? 11.310 -20.021 -12.576 1.00 65.12 227 ASP A O 1
ATOM 1792 N N . ARG A 1 228 ? 9.437 -18.850 -12.212 1.00 67.44 228 ARG A N 1
ATOM 1793 C CA . ARG A 1 228 ? 8.813 -19.137 -13.517 1.00 67.44 228 ARG A CA 1
ATOM 1794 C C . ARG A 1 228 ? 9.545 -18.535 -14.720 1.00 67.44 228 ARG A C 1
ATOM 1796 O O . ARG A 1 228 ? 9.261 -18.939 -15.846 1.00 67.44 228 ARG A O 1
ATOM 1803 N N . LEU A 1 229 ? 10.448 -17.577 -14.516 1.00 72.75 229 LEU A N 1
ATOM 1804 C CA . LEU A 1 229 ? 11.277 -17.016 -15.582 1.00 72.75 229 LEU A CA 1
ATOM 1805 C C . LEU A 1 229 ? 12.421 -17.959 -15.990 1.00 72.75 229 LEU A C 1
ATOM 1807 O O . LEU A 1 229 ? 13.093 -17.663 -16.972 1.00 72.75 229 LEU A O 1
ATOM 1811 N N . ASN A 1 230 ? 12.599 -19.120 -15.336 1.00 65.69 230 ASN A N 1
ATOM 1812 C CA . ASN A 1 230 ? 13.544 -20.178 -15.730 1.00 65.69 230 ASN A CA 1
ATOM 1813 C C . ASN A 1 230 ? 14.973 -19.653 -16.000 1.00 65.69 230 ASN A C 1
ATOM 1815 O O . ASN A 1 230 ? 15.582 -20.019 -17.006 1.00 65.69 230 ASN A O 1
ATOM 1819 N N . ASN A 1 231 ? 15.495 -18.774 -15.137 1.00 65.69 231 ASN A N 1
ATOM 1820 C CA . ASN A 1 231 ? 16.804 -18.116 -15.290 1.00 65.69 231 ASN A CA 1
ATOM 1821 C C . ASN A 1 231 ? 16.980 -17.326 -16.604 1.00 65.69 231 ASN A C 1
ATOM 1823 O O . ASN A 1 231 ? 18.101 -17.171 -17.092 1.00 65.69 231 ASN A O 1
ATOM 1827 N N . GLN A 1 232 ? 15.893 -16.831 -17.206 1.00 73.12 232 GLN A N 1
ATOM 1828 C CA . GLN A 1 232 ? 15.995 -15.896 -18.327 1.00 73.12 232 GLN A CA 1
ATOM 1829 C C . GLN A 1 232 ? 16.745 -14.629 -17.905 1.00 73.12 232 GLN A C 1
ATOM 1831 O O . GLN A 1 232 ? 16.658 -14.182 -16.763 1.00 73.12 232 GLN A O 1
ATOM 1836 N N . PHE A 1 233 ? 17.486 -14.048 -18.850 1.00 74.25 233 PHE A N 1
ATOM 1837 C CA . PHE A 1 233 ? 18.251 -12.833 -18.608 1.00 74.25 233 PHE A CA 1
ATOM 1838 C C . PHE A 1 233 ? 17.325 -11.681 -18.201 1.00 74.25 233 PHE A C 1
ATOM 1840 O O . PHE A 1 233 ? 16.538 -11.185 -19.010 1.00 74.25 233 PHE A O 1
ATOM 1847 N N . LEU A 1 234 ? 17.448 -11.250 -16.945 1.00 80.94 234 LEU A N 1
ATOM 1848 C CA . LEU A 1 234 ? 16.764 -10.078 -16.423 1.00 80.94 234 LEU A CA 1
ATOM 1849 C C . LEU A 1 234 ? 17.702 -8.874 -16.477 1.00 80.94 234 LEU A C 1
ATOM 1851 O O . LEU A 1 234 ? 18.795 -8.873 -15.895 1.00 80.94 234 LEU A O 1
ATOM 1855 N N . PHE A 1 235 ? 17.257 -7.830 -17.171 1.00 85.31 235 PHE A N 1
ATOM 1856 C CA . PHE A 1 235 ? 17.984 -6.574 -17.209 1.00 85.31 235 PHE A CA 1
ATOM 1857 C C . PHE A 1 235 ? 17.779 -5.829 -15.878 1.00 85.31 235 PHE A C 1
ATOM 1859 O O . PHE A 1 235 ? 16.632 -5.533 -15.545 1.00 85.31 235 PHE A O 1
ATOM 1866 N N . PRO A 1 236 ? 18.840 -5.481 -15.120 1.00 88.25 236 PRO A N 1
ATOM 1867 C CA . PRO A 1 236 ? 18.699 -4.949 -13.756 1.00 88.25 236 PRO A CA 1
ATOM 1868 C C . PRO A 1 236 ? 17.806 -3.706 -13.645 1.00 88.25 236 PRO A C 1
ATOM 1870 O O . PRO A 1 236 ? 17.110 -3.518 -12.653 1.00 88.25 236 PRO A O 1
ATOM 1873 N N . LEU A 1 237 ? 17.776 -2.872 -14.691 1.00 91.25 237 LEU A N 1
ATOM 1874 C CA . LEU A 1 237 ? 16.981 -1.642 -14.705 1.00 91.25 237 LEU A CA 1
ATOM 1875 C C . LEU A 1 237 ? 15.481 -1.869 -14.944 1.00 91.25 237 LEU A C 1
ATOM 1877 O O . LEU A 1 237 ? 14.690 -0.964 -14.676 1.00 91.25 237 LEU A O 1
ATOM 1881 N N . ASP A 1 238 ? 15.061 -3.056 -15.393 1.00 91.31 238 ASP A N 1
ATOM 1882 C CA . ASP A 1 238 ? 13.635 -3.398 -15.518 1.00 91.31 238 ASP A CA 1
ATOM 1883 C C . ASP A 1 238 ? 12.953 -3.557 -14.138 1.00 91.31 238 ASP A C 1
ATOM 1885 O O . ASP A 1 238 ? 11.719 -3.534 -14.043 1.00 91.31 238 ASP A O 1
ATOM 1889 N N . ASP A 1 239 ? 13.750 -3.612 -13.065 1.00 92.00 239 ASP A N 1
ATOM 1890 C CA . ASP A 1 239 ? 13.309 -3.565 -11.671 1.00 92.00 239 ASP A CA 1
ATOM 1891 C C . ASP A 1 239 ? 13.606 -2.213 -10.990 1.00 92.00 239 ASP A C 1
ATOM 1893 O O . ASP A 1 239 ? 13.811 -2.144 -9.784 1.00 92.00 239 ASP A O 1
ATOM 1897 N N . THR A 1 240 ? 13.628 -1.119 -11.764 1.00 93.25 240 THR A N 1
ATOM 1898 C CA . THR A 1 240 ? 13.804 0.270 -11.276 1.00 93.25 240 THR A CA 1
ATOM 1899 C C . THR A 1 240 ? 12.721 1.196 -11.825 1.00 93.25 240 THR A C 1
ATOM 1901 O O . THR A 1 240 ? 12.056 0.871 -12.811 1.00 93.25 240 THR A O 1
ATOM 1904 N N . ARG A 1 241 ? 12.523 2.378 -11.239 1.00 92.81 241 ARG A N 1
ATOM 1905 C CA . ARG A 1 241 ? 11.550 3.376 -11.739 1.00 92.81 241 ARG A CA 1
ATOM 1906 C C . ARG A 1 241 ? 12.027 4.112 -12.993 1.00 92.81 241 ARG A C 1
ATOM 1908 O O . ARG A 1 241 ? 11.343 5.003 -13.499 1.00 92.81 241 ARG A O 1
ATOM 1915 N N . LEU A 1 242 ? 13.208 3.765 -13.503 1.00 92.56 242 LEU A N 1
ATOM 1916 C CA . LEU A 1 242 ? 13.774 4.388 -14.687 1.00 92.56 242 LEU A CA 1
ATOM 1917 C C . LEU A 1 242 ? 12.973 4.009 -15.929 1.00 92.56 242 LEU A C 1
ATOM 1919 O O . LEU A 1 242 ? 12.695 2.840 -16.200 1.00 92.56 242 LEU A O 1
ATOM 1923 N N . HIS A 1 243 ? 12.637 5.019 -16.724 1.00 91.00 243 HIS A N 1
ATOM 1924 C CA . HIS A 1 243 ? 12.001 4.799 -18.013 1.00 91.00 243 HIS A CA 1
ATOM 1925 C C . HIS A 1 243 ? 13.006 4.155 -18.998 1.00 91.00 243 HIS A C 1
ATOM 1927 O O . HIS A 1 243 ? 14.152 4.612 -19.057 1.00 91.00 243 HIS A O 1
ATOM 1933 N N . PRO A 1 244 ? 12.608 3.168 -19.831 1.00 86.06 244 PRO A N 1
ATOM 1934 C CA . PRO A 1 244 ? 13.489 2.505 -20.799 1.00 86.06 244 PRO A CA 1
ATOM 1935 C C . PRO A 1 244 ? 14.266 3.429 -21.730 1.00 86.06 244 PRO A C 1
ATOM 1937 O O . PRO A 1 244 ? 15.397 3.115 -22.095 1.00 86.06 244 PRO A O 1
ATOM 1940 N N . ASP A 1 245 ? 13.717 4.593 -22.075 1.00 81.12 245 ASP A N 1
ATOM 1941 C CA . ASP A 1 245 ? 14.426 5.600 -22.878 1.00 81.12 245 ASP A CA 1
ATOM 1942 C C . ASP A 1 245 ? 15.751 6.048 -22.235 1.00 81.12 245 ASP A C 1
ATOM 1944 O O . ASP A 1 245 ? 16.721 6.317 -22.944 1.00 81.12 245 ASP A O 1
ATOM 1948 N N . VAL A 1 246 ? 15.829 6.073 -20.901 1.00 79.50 246 VAL A N 1
ATOM 1949 C CA . VAL A 1 246 ? 17.028 6.495 -20.162 1.00 79.50 246 VAL A CA 1
ATOM 1950 C C . VAL A 1 246 ? 18.194 5.530 -20.398 1.00 79.50 246 VAL A C 1
ATOM 1952 O O . VAL A 1 246 ? 19.335 5.968 -20.561 1.00 79.50 246 VAL A O 1
ATOM 1955 N N . TYR A 1 247 ? 17.914 4.227 -20.467 1.00 77.06 247 TYR A N 1
ATOM 1956 C CA . TYR A 1 247 ? 18.936 3.181 -20.556 1.00 77.06 247 TYR A CA 1
ATOM 1957 C C . TYR A 1 247 ? 19.002 2.441 -21.893 1.00 77.06 247 TYR A C 1
ATOM 1959 O O . TYR A 1 247 ? 19.947 1.692 -22.101 1.00 77.06 247 TYR A O 1
ATOM 1967 N N . THR A 1 248 ? 18.039 2.648 -22.795 1.00 76.75 248 THR A N 1
ATOM 1968 C CA . THR A 1 248 ? 18.033 2.047 -24.141 1.00 76.75 248 THR A CA 1
ATOM 1969 C C . THR A 1 248 ? 18.394 3.063 -25.221 1.00 76.75 248 THR A C 1
ATOM 1971 O O . THR A 1 248 ? 19.091 2.724 -26.173 1.00 76.75 248 THR A O 1
ATOM 1974 N N . ARG A 1 249 ? 17.915 4.312 -25.109 1.00 77.69 249 ARG A N 1
ATOM 1975 C CA . ARG A 1 249 ? 18.172 5.350 -26.121 1.00 77.69 249 ARG A CA 1
ATOM 1976 C C . ARG A 1 249 ? 19.457 6.112 -25.827 1.00 77.69 249 ARG A C 1
ATOM 1978 O O . ARG A 1 249 ? 20.277 6.294 -26.718 1.00 77.69 249 ARG A O 1
ATOM 1985 N N . ASN A 1 250 ? 19.615 6.554 -24.582 1.00 78.94 250 ASN A N 1
ATOM 1986 C CA . ASN A 1 250 ? 20.724 7.427 -24.199 1.00 78.94 250 ASN A CA 1
ATOM 1987 C C . ASN A 1 250 ? 21.845 6.692 -23.452 1.00 78.94 250 ASN A C 1
ATOM 1989 O O . ASN A 1 250 ? 22.965 7.198 -23.366 1.00 78.94 250 ASN A O 1
ATOM 1993 N N . ASN A 1 251 ? 21.546 5.499 -22.928 1.00 84.62 251 ASN A N 1
ATOM 1994 C CA . ASN A 1 251 ? 22.454 4.666 -22.139 1.00 84.62 251 ASN A CA 1
ATOM 1995 C C . ASN A 1 251 ? 23.075 5.416 -20.944 1.00 84.62 251 ASN A C 1
ATOM 1997 O O . ASN A 1 251 ? 24.177 5.077 -20.523 1.00 84.62 251 ASN A O 1
ATOM 2001 N N . TRP A 1 252 ? 22.392 6.429 -20.390 1.00 87.12 252 TRP A N 1
ATOM 2002 C CA . TRP A 1 252 ? 22.962 7.269 -19.330 1.00 87.12 252 TRP A CA 1
ATOM 2003 C C . TRP A 1 252 ? 23.233 6.476 -18.058 1.00 87.12 252 TRP A C 1
ATOM 2005 O O . TRP A 1 252 ? 24.321 6.580 -17.514 1.00 87.12 252 TRP A O 1
ATOM 2015 N N . ALA A 1 253 ? 22.300 5.617 -17.643 1.00 89.00 253 ALA A N 1
ATOM 2016 C CA . ALA A 1 253 ? 22.503 4.755 -16.480 1.00 89.00 253 ALA A CA 1
ATOM 2017 C C . ALA A 1 253 ? 23.708 3.814 -16.656 1.00 89.00 253 ALA A C 1
ATOM 2019 O O . ALA A 1 253 ? 24.497 3.636 -15.738 1.00 89.00 253 ALA A O 1
ATOM 2020 N N . VAL A 1 254 ? 23.890 3.263 -17.859 1.00 89.25 254 VAL A N 1
ATOM 2021 C CA . VAL A 1 254 ? 25.034 2.395 -18.171 1.00 89.25 254 VAL A CA 1
ATOM 2022 C C . VAL A 1 254 ? 26.346 3.181 -18.140 1.00 89.25 254 VAL A C 1
ATOM 2024 O O . VAL A 1 254 ? 27.321 2.685 -17.596 1.00 89.25 254 VAL A O 1
ATOM 2027 N N . LYS A 1 255 ? 26.374 4.404 -18.686 1.00 88.06 255 LYS A N 1
ATOM 2028 C CA . LYS A 1 255 ? 27.564 5.268 -18.650 1.00 88.06 255 LYS A CA 1
ATOM 2029 C C . LYS A 1 255 ? 27.945 5.647 -17.223 1.00 88.06 255 LYS A C 1
ATOM 2031 O O . LYS A 1 255 ? 29.087 5.441 -16.857 1.00 88.06 255 LYS A O 1
ATOM 2036 N N . ILE A 1 256 ? 26.976 6.067 -16.406 1.00 89.88 256 ILE A N 1
ATOM 2037 C CA . ILE A 1 256 ? 27.196 6.331 -14.974 1.00 89.88 256 ILE A CA 1
ATOM 2038 C C . ILE A 1 256 ? 27.786 5.095 -14.294 1.00 89.88 256 ILE A C 1
ATOM 2040 O O . ILE A 1 256 ? 28.717 5.222 -13.513 1.00 89.88 256 ILE A O 1
ATOM 2044 N N . ALA A 1 257 ? 27.275 3.898 -14.596 1.00 90.81 257 ALA A N 1
ATOM 2045 C CA . ALA A 1 257 ? 27.789 2.678 -13.987 1.00 90.81 257 ALA A CA 1
ATOM 2046 C C . ALA A 1 257 ? 29.228 2.345 -14.427 1.00 90.81 257 ALA A C 1
ATOM 2048 O O . ALA A 1 257 ? 30.037 1.924 -13.609 1.00 90.81 257 ALA A O 1
ATOM 2049 N N . ILE A 1 258 ? 29.552 2.542 -15.707 1.00 89.12 258 ILE A N 1
ATOM 2050 C CA . ILE A 1 258 ? 30.903 2.338 -16.249 1.00 89.12 258 ILE A CA 1
ATOM 2051 C C . ILE A 1 258 ? 31.884 3.349 -15.650 1.00 89.12 258 ILE A C 1
ATOM 2053 O O . ILE A 1 258 ? 32.945 2.945 -15.179 1.00 89.12 258 ILE A O 1
ATOM 2057 N N . ASP A 1 259 ? 31.504 4.628 -15.623 1.00 89.69 259 ASP A N 1
ATOM 2058 C CA . ASP A 1 259 ? 32.322 5.721 -15.098 1.00 89.69 259 ASP A CA 1
ATOM 2059 C C . ASP A 1 259 ? 32.548 5.553 -13.585 1.00 89.69 259 ASP A C 1
ATOM 2061 O O . ASP A 1 259 ? 33.674 5.690 -13.121 1.00 89.69 259 ASP A O 1
ATOM 2065 N N . ALA A 1 260 ? 31.515 5.163 -12.822 1.00 90.75 260 ALA A N 1
ATOM 2066 C CA . ALA A 1 260 ? 31.623 4.876 -11.385 1.00 90.75 260 ALA A CA 1
ATOM 2067 C C . ALA A 1 260 ? 32.574 3.708 -11.079 1.00 90.75 260 ALA A C 1
ATOM 2069 O O . ALA A 1 260 ? 33.212 3.673 -10.032 1.00 90.75 260 ALA A O 1
ATOM 2070 N N . LEU A 1 261 ? 32.645 2.711 -11.962 1.00 89.19 261 LEU A N 1
ATOM 2071 C CA . LEU A 1 261 ? 33.542 1.567 -11.798 1.00 89.19 261 LEU A CA 1
ATOM 2072 C C . LEU A 1 261 ? 34.936 1.804 -12.390 1.00 89.19 261 LEU A C 1
ATOM 2074 O O . LEU A 1 261 ? 35.763 0.898 -12.292 1.00 89.19 261 LEU A O 1
ATOM 2078 N N . GLU A 1 262 ? 35.179 2.965 -13.009 1.00 85.81 262 GLU A N 1
ATOM 2079 C CA . GLU A 1 262 ? 36.398 3.280 -13.765 1.00 85.81 262 GLU A CA 1
ATOM 2080 C C . GLU A 1 262 ? 36.776 2.174 -14.765 1.00 85.81 262 GLU A C 1
ATOM 2082 O O . GLU A 1 262 ? 37.949 1.861 -14.980 1.00 85.81 262 GLU A O 1
ATOM 2087 N N . LEU A 1 263 ? 35.773 1.538 -15.378 1.00 80.62 263 LEU A N 1
ATOM 2088 C CA . LEU A 1 263 ? 36.033 0.500 -16.367 1.00 80.62 263 LEU A CA 1
ATOM 2089 C C . LEU A 1 263 ? 36.613 1.168 -17.615 1.00 80.62 263 LEU A C 1
ATOM 2091 O O . LEU A 1 263 ? 35.929 1.965 -18.262 1.00 80.62 263 LEU A O 1
ATOM 2095 N N . GLU A 1 264 ? 37.867 0.838 -17.953 1.00 70.44 264 GLU A N 1
ATOM 2096 C CA . GLU A 1 264 ? 38.496 1.258 -19.209 1.00 70.44 264 GLU A CA 1
ATOM 2097 C C . GLU A 1 264 ? 37.517 1.003 -20.347 1.00 70.44 264 GLU A C 1
ATOM 2099 O O . GLU A 1 264 ? 36.949 -0.090 -20.412 1.00 70.44 264 GLU A O 1
ATOM 2104 N N . SER A 1 265 ? 37.287 2.029 -21.182 1.00 59.66 265 SER A N 1
ATOM 2105 C CA . SER A 1 265 ? 36.284 2.029 -22.247 1.00 59.66 265 SER A CA 1
ATOM 2106 C C . SER A 1 265 ? 36.292 0.678 -22.934 1.00 59.66 265 SER A C 1
ATOM 2108 O O . SER A 1 265 ? 37.219 0.373 -23.685 1.00 59.66 265 SER A O 1
ATOM 2110 N N . LEU A 1 266 ? 35.309 -0.150 -22.591 1.00 53.91 266 LEU A N 1
ATOM 2111 C CA . LEU A 1 266 ? 35.281 -1.518 -23.058 1.00 53.91 266 LEU A CA 1
ATOM 2112 C C . LEU A 1 266 ? 35.214 -1.420 -24.572 1.00 53.91 266 LEU A C 1
ATOM 2114 O O . LEU A 1 266 ? 34.241 -0.886 -25.111 1.00 53.91 266 LEU A O 1
ATOM 2118 N N . ASP A 1 267 ? 36.288 -1.847 -25.230 1.00 51.50 267 ASP A N 1
ATOM 2119 C CA . ASP A 1 267 ? 36.352 -1.990 -26.673 1.00 51.50 267 ASP A CA 1
ATOM 2120 C C . ASP A 1 267 ? 35.368 -3.122 -26.972 1.00 51.50 267 ASP A C 1
ATOM 2122 O O . ASP A 1 267 ? 35.688 -4.310 -26.886 1.00 51.50 267 ASP A O 1
ATOM 2126 N N . LEU A 1 268 ? 34.095 -2.739 -27.102 1.00 54.00 268 LEU A N 1
ATOM 2127 C CA . LEU A 1 268 ? 32.979 -3.631 -27.352 1.00 54.00 268 LEU A CA 1
ATOM 2128 C C . LEU A 1 268 ? 33.281 -4.264 -28.703 1.00 54.00 268 LEU A C 1
ATOM 2130 O O . LEU A 1 268 ? 33.013 -3.661 -29.740 1.00 54.00 268 LEU A O 1
ATOM 2134 N N . GLY A 1 269 ? 33.886 -5.451 -28.686 1.00 51.41 269 GLY A N 1
ATOM 2135 C CA . GLY A 1 269 ? 34.000 -6.273 -29.879 1.00 51.41 269 GLY A CA 1
ATOM 2136 C C . GLY A 1 269 ? 32.627 -6.379 -30.541 1.00 51.41 269 GLY A C 1
ATOM 2137 O O . GLY A 1 269 ? 31.603 -6.345 -29.859 1.00 51.41 269 GLY A O 1
ATOM 2138 N N . ASP A 1 270 ? 32.606 -6.494 -31.867 1.00 50.06 270 ASP A N 1
ATOM 2139 C CA . ASP A 1 270 ? 31.401 -6.444 -32.711 1.00 50.06 270 ASP A CA 1
ATOM 2140 C C . ASP A 1 270 ? 30.320 -7.515 -32.398 1.00 50.06 270 ASP A C 1
ATOM 2142 O O . ASP A 1 270 ? 29.314 -7.597 -33.107 1.00 50.06 270 ASP A O 1
ATOM 2146 N N . ASP A 1 271 ? 30.483 -8.337 -31.352 1.00 56.25 271 ASP A N 1
ATOM 2147 C CA . ASP A 1 271 ? 29.478 -9.300 -30.910 1.00 56.25 271 ASP A CA 1
ATOM 2148 C C . ASP A 1 271 ? 28.455 -8.659 -29.952 1.00 56.25 271 ASP A C 1
ATOM 2150 O O . ASP A 1 271 ? 28.714 -8.352 -28.785 1.00 56.25 271 ASP A O 1
ATOM 2154 N N . ALA A 1 272 ? 27.247 -8.438 -30.472 1.00 59.19 272 ALA A N 1
ATOM 2155 C CA . ALA A 1 272 ? 26.177 -7.721 -29.786 1.00 59.19 272 ALA A CA 1
ATOM 2156 C C . ALA A 1 272 ? 25.653 -8.431 -28.520 1.00 59.19 272 ALA A C 1
ATOM 2158 O O . ALA A 1 272 ? 25.074 -7.762 -27.662 1.00 59.19 272 ALA A O 1
ATOM 2159 N N . GLY A 1 273 ? 25.839 -9.753 -28.399 1.00 62.84 273 GLY A N 1
ATOM 2160 C CA . GLY A 1 273 ? 25.402 -10.534 -27.234 1.00 62.84 273 GLY A CA 1
ATOM 2161 C C . GLY A 1 273 ? 26.251 -10.267 -25.989 1.00 62.84 273 GLY A C 1
ATOM 2162 O O . GLY A 1 273 ? 25.720 -9.898 -24.940 1.00 62.84 273 GLY A O 1
ATOM 2163 N N . ASP A 1 274 ? 27.574 -10.350 -26.129 1.00 66.50 274 ASP A N 1
ATOM 2164 C CA . ASP A 1 274 ? 28.524 -10.134 -25.030 1.00 66.50 274 ASP A CA 1
ATOM 2165 C C . ASP A 1 274 ? 28.461 -8.697 -24.483 1.00 66.50 274 ASP A C 1
ATOM 2167 O O . ASP A 1 274 ? 28.647 -8.452 -23.287 1.00 66.50 274 ASP A O 1
ATOM 2171 N N . ALA A 1 275 ? 28.123 -7.736 -25.346 1.00 73.88 275 ALA A N 1
ATOM 2172 C CA . ALA A 1 275 ? 27.973 -6.332 -24.988 1.00 73.88 275 ALA A CA 1
ATOM 2173 C C . ALA A 1 275 ? 26.794 -6.051 -24.034 1.00 73.88 275 ALA A C 1
ATOM 2175 O O . ALA A 1 275 ? 26.913 -5.192 -23.157 1.00 73.88 275 ALA A O 1
ATOM 2176 N N . GLU A 1 276 ? 25.636 -6.704 -24.199 1.00 76.25 276 GLU A N 1
ATOM 2177 C CA . GLU A 1 276 ? 24.463 -6.475 -23.331 1.00 76.25 276 GLU A CA 1
ATOM 2178 C C . GLU A 1 276 ? 24.651 -7.140 -21.959 1.00 76.25 276 GLU A C 1
ATOM 2180 O O . GLU A 1 276 ? 24.353 -6.527 -20.927 1.00 76.25 276 GLU A O 1
ATOM 2185 N N . ASP A 1 277 ? 25.263 -8.325 -21.940 1.00 79.31 277 ASP A N 1
ATOM 2186 C CA . ASP A 1 277 ? 25.650 -9.026 -20.716 1.00 79.31 277 ASP A CA 1
ATOM 2187 C C . ASP A 1 277 ? 26.653 -8.225 -19.887 1.00 79.31 277 ASP A C 1
ATOM 2189 O O . ASP A 1 277 ? 26.500 -8.099 -18.669 1.00 79.31 277 ASP A O 1
ATOM 2193 N N . LEU A 1 278 ? 27.659 -7.640 -20.538 1.00 80.44 278 LEU A N 1
ATOM 2194 C CA . LEU A 1 278 ? 28.673 -6.822 -19.882 1.00 80.44 278 LEU A CA 1
ATOM 2195 C C . LEU A 1 278 ? 28.079 -5.554 -19.259 1.00 80.44 278 LEU A C 1
ATOM 2197 O O . LEU A 1 278 ? 28.374 -5.237 -18.107 1.00 80.44 278 LEU A O 1
ATOM 2201 N N . LYS A 1 279 ? 27.175 -4.869 -19.971 1.00 85.12 279 LYS A N 1
ATOM 2202 C CA . LYS A 1 279 ? 26.439 -3.712 -19.429 1.00 85.12 279 LYS A CA 1
ATOM 2203 C C . LYS A 1 279 ? 25.606 -4.101 -18.212 1.00 85.12 279 LYS A C 1
ATOM 2205 O O . LYS A 1 279 ? 25.591 -3.374 -17.222 1.00 85.12 279 LYS A O 1
ATOM 2210 N N . ALA A 1 280 ? 24.922 -5.243 -18.267 1.00 85.75 280 ALA A N 1
ATOM 2211 C CA . ALA A 1 280 ? 24.134 -5.731 -17.142 1.00 85.75 280 ALA A CA 1
ATOM 2212 C C . ALA A 1 280 ? 25.001 -6.158 -15.950 1.00 85.75 280 ALA A C 1
ATOM 2214 O O . ALA A 1 280 ? 24.571 -5.985 -14.813 1.00 85.75 280 ALA A O 1
ATOM 2215 N N . ARG A 1 281 ? 26.213 -6.683 -16.181 1.00 87.12 281 ARG A N 1
ATOM 2216 C CA . ARG A 1 281 ? 27.193 -6.957 -15.115 1.00 87.12 281 ARG A CA 1
ATOM 2217 C C . ARG A 1 281 ? 27.655 -5.667 -14.442 1.00 87.12 281 ARG A C 1
ATOM 2219 O O . ARG A 1 281 ? 27.469 -5.551 -13.240 1.00 87.12 281 ARG A O 1
ATOM 2226 N N . ALA A 1 282 ? 28.105 -4.672 -15.210 1.00 89.44 282 ALA A N 1
ATOM 2227 C CA . ALA A 1 282 ? 28.511 -3.374 -14.662 1.00 89.44 282 ALA A CA 1
ATOM 2228 C C . ALA A 1 282 ? 27.391 -2.717 -13.833 1.00 89.44 282 ALA A C 1
ATOM 2230 O O . ALA A 1 282 ? 27.625 -2.237 -12.728 1.00 89.44 282 ALA A O 1
ATOM 2231 N N . LEU A 1 283 ? 26.148 -2.760 -14.327 1.00 91.50 283 LEU A N 1
ATOM 2232 C CA . LEU A 1 283 ? 24.984 -2.279 -13.579 1.00 91.50 283 LEU A CA 1
ATOM 2233 C C . LEU A 1 283 ? 24.762 -3.061 -12.279 1.00 91.50 283 LEU A C 1
ATOM 2235 O O . LEU A 1 283 ? 24.541 -2.445 -11.242 1.00 91.50 283 LEU A O 1
ATOM 2239 N N . ARG A 1 284 ? 24.823 -4.400 -12.313 1.00 91.38 284 ARG A N 1
ATOM 2240 C CA . ARG A 1 284 ? 24.681 -5.226 -11.102 1.00 91.38 284 ARG A CA 1
ATOM 2241 C C . ARG A 1 284 ? 25.759 -4.914 -10.075 1.00 91.38 284 ARG A C 1
ATOM 2243 O O . ARG A 1 284 ? 25.425 -4.796 -8.902 1.00 91.38 284 ARG A O 1
ATOM 2250 N N . ASP A 1 285 ? 27.001 -4.748 -10.510 1.00 92.06 285 ASP A N 1
ATOM 2251 C CA . ASP A 1 285 ? 28.131 -4.482 -9.624 1.00 92.06 285 ASP A CA 1
ATOM 2252 C C . ASP A 1 285 ? 27.986 -3.116 -8.938 1.00 92.06 285 ASP A C 1
ATOM 2254 O O . ASP A 1 285 ? 28.135 -3.029 -7.721 1.00 92.06 285 ASP A O 1
ATOM 2258 N N . VAL A 1 286 ? 27.596 -2.070 -9.679 1.00 93.81 286 VAL A N 1
ATOM 2259 C CA . VAL A 1 286 ? 27.315 -0.742 -9.099 1.00 93.81 286 VAL A CA 1
ATOM 2260 C C . VAL A 1 286 ? 26.115 -0.767 -8.161 1.00 93.81 286 VAL A C 1
ATOM 2262 O O . VAL A 1 286 ? 26.180 -0.227 -7.062 1.00 93.81 286 VAL A O 1
ATOM 2265 N N . MET A 1 287 ? 25.017 -1.414 -8.558 1.00 94.00 287 MET A N 1
ATOM 2266 C CA . MET A 1 287 ? 23.833 -1.526 -7.700 1.00 94.00 287 MET A CA 1
ATOM 2267 C C . MET A 1 287 ? 24.136 -2.322 -6.424 1.00 94.00 287 MET A C 1
ATOM 2269 O O . MET A 1 287 ? 23.597 -2.018 -5.361 1.00 94.00 287 MET A O 1
ATOM 2273 N N . GLN A 1 288 ? 25.003 -3.335 -6.502 1.00 93.25 288 GLN A N 1
ATOM 2274 C CA . GLN A 1 288 ? 25.419 -4.109 -5.337 1.00 93.25 288 GLN A CA 1
ATOM 2275 C C . GLN A 1 288 ? 26.356 -3.311 -4.420 1.00 93.25 288 GLN A C 1
ATOM 2277 O O . GLN A 1 288 ? 26.201 -3.395 -3.203 1.00 93.25 288 GLN A O 1
ATOM 2282 N N . ASP A 1 289 ? 27.276 -2.518 -4.976 1.00 94.88 289 ASP A N 1
ATOM 2283 C CA . ASP A 1 289 ? 28.120 -1.576 -4.227 1.00 94.88 289 ASP A CA 1
ATOM 2284 C C . ASP A 1 289 ? 27.263 -0.578 -3.434 1.00 94.88 289 ASP A C 1
ATOM 2286 O O . ASP A 1 289 ? 27.342 -0.525 -2.204 1.00 94.88 289 ASP A O 1
ATOM 2290 N N . SER A 1 290 ? 26.336 0.105 -4.113 1.00 94.81 290 SER A N 1
ATOM 2291 C CA . SER A 1 290 ? 25.405 1.035 -3.473 1.00 94.81 290 SER A CA 1
ATOM 2292 C C . SER A 1 290 ? 24.510 0.353 -2.427 1.00 94.81 290 SER A C 1
ATOM 2294 O O . SER A 1 290 ? 24.246 0.940 -1.379 1.00 94.81 290 SER A O 1
ATOM 2296 N N . ARG A 1 291 ? 24.064 -0.893 -2.650 1.00 92.94 291 ARG A N 1
ATOM 2297 C CA . ARG A 1 291 ? 23.278 -1.654 -1.659 1.00 92.94 291 ARG A CA 1
ATOM 2298 C C . ARG A 1 291 ? 24.082 -1.961 -0.396 1.00 92.94 291 ARG A C 1
ATOM 2300 O O . ARG A 1 291 ? 23.554 -1.828 0.707 1.00 92.94 291 ARG A O 1
ATOM 2307 N N . ASN A 1 292 ? 25.340 -2.372 -0.547 1.00 94.75 292 ASN A N 1
ATOM 2308 C CA . ASN A 1 292 ? 26.222 -2.637 0.590 1.00 94.75 292 ASN A CA 1
ATOM 2309 C C . ASN A 1 292 ? 26.451 -1.361 1.411 1.00 94.75 292 ASN A C 1
ATOM 2311 O O . ASN A 1 292 ? 26.461 -1.407 2.640 1.00 94.75 292 ASN A O 1
ATOM 2315 N N . GLU A 1 293 ? 26.581 -0.219 0.736 1.00 94.62 293 GLU A N 1
ATOM 2316 C CA . GLU A 1 293 ? 26.735 1.077 1.392 1.00 94.62 293 GLU A CA 1
ATOM 2317 C C . GLU A 1 293 ? 25.479 1.492 2.170 1.00 94.62 293 GLU A C 1
ATOM 2319 O O . GLU A 1 293 ? 25.582 1.921 3.320 1.00 94.62 293 GLU A O 1
ATOM 2324 N N . VAL A 1 294 ? 24.284 1.304 1.597 1.00 94.06 294 VAL A N 1
ATOM 2325 C CA . VAL A 1 294 ? 23.014 1.531 2.311 1.00 94.06 294 VAL A CA 1
ATOM 2326 C C . VAL A 1 294 ? 22.952 0.689 3.587 1.00 94.06 294 VAL A C 1
ATOM 2328 O O . VAL A 1 294 ? 22.607 1.214 4.645 1.00 94.06 294 VAL A O 1
ATOM 2331 N N . GLN A 1 295 ? 23.333 -0.590 3.512 1.00 93.31 295 GLN A N 1
ATOM 2332 C CA . GLN A 1 295 ? 23.350 -1.477 4.677 1.00 93.31 295 GLN A CA 1
ATOM 2333 C C . GLN A 1 295 ? 24.347 -0.999 5.743 1.00 93.31 295 GLN A C 1
ATOM 2335 O O . GLN A 1 295 ? 24.000 -0.913 6.919 1.00 93.31 295 GLN A O 1
ATOM 2340 N N . ARG A 1 296 ? 25.559 -0.598 5.339 1.00 95.44 296 ARG A N 1
ATOM 2341 C CA . ARG A 1 296 ? 26.564 -0.030 6.252 1.00 95.44 296 ARG A CA 1
ATOM 2342 C C . ARG A 1 296 ? 26.036 1.210 6.978 1.00 95.44 296 ARG A C 1
ATOM 2344 O O . ARG A 1 296 ? 26.268 1.372 8.175 1.00 95.44 296 ARG A O 1
ATOM 2351 N N . LEU A 1 297 ? 25.358 2.102 6.255 1.00 94.56 297 LEU A N 1
ATOM 2352 C CA . LEU A 1 297 ? 24.789 3.336 6.801 1.00 94.56 297 LEU A CA 1
ATOM 2353 C C . LEU A 1 297 ? 23.615 3.063 7.742 1.00 94.56 297 LEU A C 1
ATOM 2355 O O . LEU A 1 297 ? 23.489 3.742 8.762 1.00 94.56 297 LEU A O 1
ATOM 2359 N N . PHE A 1 298 ? 22.791 2.065 7.429 1.00 93.69 298 PHE A N 1
ATOM 2360 C CA . PHE A 1 298 ? 21.742 1.580 8.318 1.00 93.69 298 PHE A CA 1
ATOM 2361 C C . PHE A 1 298 ? 22.335 1.079 9.638 1.00 93.69 298 PHE A C 1
ATOM 2363 O O . PHE A 1 298 ? 21.970 1.584 10.698 1.00 93.69 298 PHE A O 1
ATOM 2370 N N . ASP A 1 299 ? 23.308 0.166 9.579 1.00 92.94 299 ASP A N 1
ATOM 2371 C CA . ASP A 1 299 ? 23.937 -0.414 10.770 1.00 92.94 299 ASP A CA 1
ATOM 2372 C C . ASP A 1 299 ? 24.643 0.654 11.619 1.00 92.94 299 ASP A C 1
ATOM 2374 O O . ASP A 1 299 ? 24.542 0.649 12.846 1.00 92.94 299 ASP A O 1
ATOM 2378 N N . ALA A 1 300 ? 25.303 1.624 10.975 1.00 93.00 300 ALA A N 1
ATOM 2379 C CA . ALA A 1 300 ? 25.935 2.748 11.662 1.00 93.00 300 ALA A CA 1
ATOM 2380 C C . ALA A 1 300 ? 24.911 3.657 12.359 1.00 93.00 300 ALA A C 1
ATOM 2382 O O . ALA A 1 300 ? 25.111 4.046 13.509 1.00 93.00 300 ALA A O 1
ATOM 2383 N N . THR A 1 301 ? 23.806 3.977 11.681 1.00 92.00 301 THR A N 1
ATOM 2384 C CA . THR A 1 301 ? 22.744 4.833 12.229 1.00 92.00 301 THR A CA 1
ATOM 2385 C C . THR A 1 301 ? 22.037 4.140 13.391 1.00 92.00 301 THR A C 1
ATOM 2387 O O . THR A 1 301 ? 21.806 4.753 14.433 1.00 92.00 301 THR A O 1
ATOM 2390 N N . LYS A 1 302 ? 21.760 2.842 13.240 1.00 91.31 302 LYS A N 1
ATOM 2391 C CA . LYS A 1 302 ? 21.214 1.993 14.294 1.00 91.31 302 LYS A CA 1
ATOM 2392 C C . LYS A 1 302 ? 22.140 1.964 15.512 1.00 91.31 302 LYS A C 1
ATOM 2394 O O . LYS A 1 302 ? 21.682 2.241 16.613 1.00 91.31 302 LYS A O 1
ATOM 2399 N N . ALA A 1 303 ? 23.437 1.717 15.327 1.00 90.88 303 ALA A N 1
ATOM 2400 C CA . ALA A 1 303 ? 24.401 1.681 16.429 1.00 90.88 303 ALA A CA 1
ATOM 2401 C C . ALA A 1 303 ? 24.535 3.036 17.154 1.00 90.88 303 ALA A C 1
ATOM 2403 O O . ALA A 1 303 ? 24.608 3.079 18.383 1.00 90.88 303 ALA A O 1
ATOM 2404 N N . GLU A 1 304 ? 24.539 4.152 16.413 1.00 90.88 304 GLU A N 1
ATOM 2405 C CA . GLU A 1 304 ? 24.537 5.505 16.991 1.00 90.88 304 GLU A CA 1
ATOM 2406 C C . GLU A 1 304 ? 23.273 5.757 17.827 1.00 90.88 304 GLU A C 1
ATOM 2408 O O . GLU A 1 304 ? 23.360 6.274 18.945 1.00 90.88 304 GLU A O 1
ATOM 2413 N N . TRP A 1 3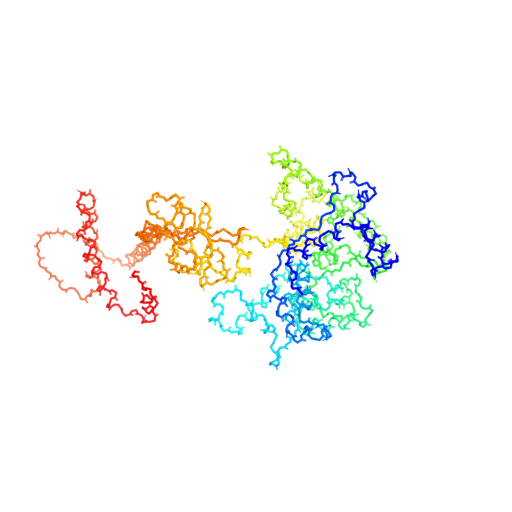05 ? 22.104 5.361 17.314 1.00 90.06 305 TRP A N 1
ATOM 2414 C CA . TRP A 1 305 ? 20.838 5.483 18.032 1.00 90.06 305 TRP A CA 1
ATOM 2415 C C . TRP A 1 305 ? 20.814 4.632 19.297 1.00 90.06 305 TRP A C 1
ATOM 2417 O O . TRP A 1 305 ? 20.460 5.128 20.366 1.00 90.06 305 TRP A O 1
ATOM 2427 N N . GLU A 1 306 ? 21.229 3.371 19.196 1.00 90.75 306 GLU A N 1
ATOM 2428 C CA . GLU A 1 306 ? 21.255 2.441 20.322 1.00 90.75 306 GLU A CA 1
ATOM 2429 C C . GLU A 1 306 ? 22.202 2.908 21.431 1.00 90.75 306 GLU A C 1
ATOM 2431 O O . GLU A 1 306 ? 21.881 2.772 22.613 1.00 90.75 306 GLU A O 1
ATOM 2436 N N . GLY A 1 307 ? 23.315 3.553 21.066 1.00 91.12 307 GLY A N 1
ATOM 2437 C CA . GLY A 1 307 ? 24.230 4.178 22.019 1.00 91.12 307 GLY A CA 1
ATOM 2438 C C . GLY A 1 307 ? 23.640 5.375 22.778 1.00 91.12 307 GLY A C 1
ATOM 2439 O O . GLY A 1 307 ? 24.058 5.642 23.905 1.00 91.12 307 GLY A O 1
ATOM 2440 N N . LEU A 1 308 ? 22.676 6.094 22.193 1.00 91.31 308 LEU A N 1
ATOM 2441 C CA . LEU A 1 308 ? 22.075 7.301 22.781 1.00 91.31 308 LEU A CA 1
ATOM 2442 C C . LEU A 1 308 ? 20.739 7.038 23.488 1.00 91.31 308 LEU A C 1
ATOM 2444 O O . LEU A 1 308 ? 20.488 7.599 24.556 1.00 91.31 308 LEU A O 1
ATOM 2448 N N . TYR A 1 309 ? 19.879 6.216 22.888 1.00 88.31 309 TYR A N 1
ATOM 2449 C CA . TYR A 1 309 ? 18.477 6.037 23.274 1.00 88.31 309 TYR A CA 1
ATOM 2450 C C . TYR A 1 309 ? 18.135 4.598 23.692 1.00 88.31 309 TYR A C 1
ATOM 2452 O O . TYR A 1 309 ? 17.030 4.359 24.182 1.00 88.31 309 TYR A O 1
ATOM 2460 N N . GLY A 1 310 ? 19.071 3.652 23.556 1.00 85.75 310 GLY A N 1
ATOM 2461 C CA . GLY A 1 310 ? 18.859 2.235 23.861 1.00 85.75 310 GLY A CA 1
ATOM 2462 C C . GLY A 1 310 ? 18.309 1.424 22.673 1.00 85.75 310 GLY A C 1
ATOM 2463 O O . GLY A 1 310 ? 18.204 1.942 21.564 1.00 85.75 310 GLY A O 1
ATOM 2464 N N . PRO A 1 311 ? 17.928 0.149 22.878 1.00 82.56 311 PRO A N 1
ATOM 2465 C CA . PRO A 1 311 ? 17.717 -0.843 21.808 1.00 82.56 311 PRO A CA 1
ATOM 2466 C C . PRO A 1 311 ? 16.463 -0.626 20.938 1.00 82.56 311 PRO A C 1
ATOM 2468 O O . PRO A 1 311 ? 16.132 -1.454 20.094 1.00 82.56 311 PRO A O 1
ATOM 2471 N N . THR A 1 312 ? 15.717 0.458 21.144 1.00 83.12 312 THR A N 1
ATOM 2472 C CA . THR A 1 312 ? 14.463 0.748 20.435 1.00 83.12 312 THR A CA 1
ATOM 2473 C C . THR A 1 312 ? 14.717 1.645 19.225 1.00 83.12 312 THR A C 1
ATOM 2475 O O . THR A 1 312 ? 14.303 2.807 19.210 1.00 83.12 312 THR A O 1
ATOM 2478 N N . PHE A 1 313 ? 15.444 1.134 18.230 1.00 82.75 313 PHE A N 1
ATOM 2479 C CA . PHE A 1 313 ? 15.592 1.801 16.936 1.00 82.75 313 PHE A CA 1
ATOM 2480 C C . PHE A 1 313 ? 14.384 1.507 16.038 1.00 82.75 313 PHE A C 1
ATOM 2482 O O . PHE A 1 313 ? 14.006 0.349 15.855 1.00 82.75 313 PHE A O 1
ATOM 2489 N N . ASP A 1 314 ? 13.781 2.552 15.471 1.00 82.69 314 ASP A N 1
ATOM 2490 C CA . ASP A 1 314 ? 12.690 2.404 14.508 1.00 82.69 314 ASP A CA 1
ATOM 2491 C C . ASP A 1 314 ? 13.248 2.043 13.126 1.00 82.69 314 ASP A C 1
ATOM 2493 O O . ASP A 1 314 ? 13.534 2.900 12.292 1.00 82.69 314 ASP A O 1
ATOM 2497 N N . ILE A 1 315 ? 13.403 0.740 12.896 1.00 83.44 315 ILE A N 1
ATOM 2498 C CA . ILE A 1 315 ? 13.874 0.184 11.621 1.00 83.44 315 ILE A CA 1
ATOM 2499 C C . ILE A 1 315 ? 12.929 0.559 10.474 1.00 83.44 315 ILE A C 1
ATOM 2501 O O . ILE A 1 315 ? 13.374 0.792 9.355 1.00 83.44 315 ILE A O 1
ATOM 2505 N N . ALA A 1 316 ? 11.624 0.587 10.741 1.00 78.81 316 ALA A N 1
ATOM 2506 C CA . ALA A 1 316 ? 10.602 0.727 9.714 1.00 78.81 316 ALA A CA 1
ATOM 2507 C C . ALA A 1 316 ? 10.425 2.195 9.281 1.00 78.81 316 ALA A C 1
ATOM 2509 O O . ALA A 1 316 ? 10.044 2.464 8.142 1.00 78.81 316 ALA A O 1
ATOM 2510 N N . GLY A 1 317 ? 10.705 3.134 10.187 1.00 82.62 317 GLY A N 1
ATOM 2511 C CA . GLY A 1 317 ? 10.687 4.571 9.929 1.00 82.62 317 GLY A CA 1
ATOM 2512 C C . GLY A 1 317 ? 11.977 5.144 9.339 1.00 82.62 317 GLY A C 1
ATOM 2513 O O . GLY A 1 317 ? 11.950 6.288 8.889 1.00 82.62 317 GLY A O 1
ATOM 2514 N N . TRP A 1 318 ? 13.081 4.388 9.323 1.00 89.19 318 TRP A N 1
ATOM 2515 C CA . TRP A 1 318 ? 14.365 4.878 8.820 1.00 89.19 318 TRP A CA 1
ATOM 2516 C C . TRP A 1 318 ? 14.331 5.112 7.307 1.00 89.19 318 TRP A C 1
ATOM 2518 O O . TRP A 1 318 ? 14.125 4.187 6.519 1.00 89.19 318 TRP A O 1
ATOM 2528 N N . ASN A 1 319 ? 14.576 6.355 6.902 1.00 88.62 319 ASN A N 1
ATOM 2529 C CA . ASN A 1 319 ? 14.630 6.777 5.514 1.00 88.62 319 ASN A CA 1
ATOM 2530 C C . ASN A 1 319 ? 16.042 7.277 5.167 1.00 88.62 319 ASN A C 1
ATOM 2532 O O . ASN A 1 319 ? 16.418 8.389 5.552 1.00 88.62 319 ASN A O 1
ATOM 2536 N N . PRO A 1 320 ? 16.812 6.543 4.345 1.00 90.62 320 PRO A N 1
ATOM 2537 C CA . PRO A 1 320 ? 18.180 6.925 3.995 1.00 90.62 320 PRO A CA 1
ATOM 2538 C C . PRO A 1 320 ? 18.283 8.268 3.256 1.00 90.62 320 PRO A C 1
ATOM 2540 O O . PRO A 1 320 ? 19.356 8.865 3.221 1.00 90.62 320 PRO A O 1
ATOM 2543 N N . ARG A 1 321 ? 17.195 8.766 2.651 1.00 89.12 321 ARG A N 1
ATOM 2544 C CA . ARG A 1 321 ? 17.176 10.067 1.957 1.00 89.12 321 ARG A CA 1
ATOM 2545 C C . ARG A 1 321 ? 17.121 11.255 2.908 1.00 89.12 321 ARG A C 1
ATOM 2547 O O . ARG A 1 321 ? 17.551 12.339 2.526 1.00 89.12 321 ARG A O 1
ATOM 2554 N N . GLU A 1 322 ? 16.542 11.065 4.089 1.00 88.88 322 GLU A N 1
ATOM 2555 C CA . GLU A 1 322 ? 16.286 12.133 5.060 1.00 88.88 322 GLU A CA 1
ATOM 2556 C C . GLU A 1 322 ? 17.200 12.007 6.284 1.00 88.88 322 GLU A C 1
ATOM 2558 O O . GLU A 1 322 ? 17.728 13.012 6.757 1.00 88.88 322 GLU A O 1
ATOM 2563 N N . ASP A 1 323 ? 17.439 10.779 6.748 1.00 88.75 323 ASP A N 1
ATOM 2564 C CA . ASP A 1 323 ? 18.147 10.507 8.001 1.00 88.75 323 ASP A CA 1
ATOM 2565 C C . ASP A 1 323 ? 19.673 10.458 7.846 1.00 88.75 323 ASP A C 1
ATOM 2567 O O . ASP A 1 323 ? 20.403 10.623 8.825 1.00 88.75 323 ASP A O 1
ATOM 2571 N N . VAL A 1 324 ? 20.181 10.241 6.627 1.00 91.50 324 VAL A N 1
ATOM 2572 C CA . VAL A 1 324 ? 21.622 10.135 6.365 1.00 91.50 324 VAL A CA 1
ATOM 2573 C C . VAL A 1 324 ? 22.148 11.416 5.705 1.00 91.50 324 VAL A C 1
ATOM 2575 O O . VAL A 1 324 ? 21.783 11.710 4.564 1.00 91.50 324 VAL A O 1
ATOM 2578 N N . PRO A 1 325 ? 23.066 12.160 6.358 1.00 90.94 325 PRO A N 1
ATOM 2579 C CA . PRO A 1 325 ? 23.723 13.315 5.753 1.00 90.94 325 PRO A CA 1
ATOM 2580 C C . PRO A 1 325 ? 24.498 12.948 4.482 1.00 90.94 325 PRO A C 1
ATOM 2582 O O . PRO A 1 325 ? 25.131 11.890 4.416 1.00 90.94 325 PRO A O 1
ATOM 2585 N N . ALA A 1 326 ? 24.506 13.850 3.497 1.00 87.12 326 ALA A N 1
ATOM 2586 C CA . ALA A 1 326 ? 25.171 13.643 2.208 1.00 87.12 326 ALA A CA 1
ATOM 2587 C C . ALA A 1 326 ? 26.662 13.280 2.367 1.00 87.12 326 ALA A C 1
ATOM 2589 O O . ALA A 1 326 ? 27.181 12.437 1.642 1.00 87.12 326 ALA A O 1
ATOM 2590 N N . GLU A 1 327 ? 27.341 13.830 3.377 1.00 89.81 327 GLU A N 1
ATOM 2591 C CA . GLU A 1 327 ? 28.769 13.616 3.618 1.00 89.81 327 GLU A CA 1
ATOM 2592 C C . GLU A 1 327 ? 29.107 12.229 4.173 1.00 89.81 327 GLU A C 1
ATOM 2594 O O . GLU A 1 327 ? 30.292 11.916 4.313 1.00 89.81 327 GLU A O 1
ATOM 2599 N N . ARG A 1 328 ? 28.116 11.403 4.535 1.00 91.75 328 ARG A N 1
ATOM 2600 C CA . ARG A 1 328 ? 28.349 10.035 5.028 1.00 91.75 328 ARG A CA 1
ATOM 2601 C C . ARG A 1 328 ? 28.399 8.990 3.914 1.00 91.75 328 ARG A C 1
ATOM 2603 O O . ARG A 1 328 ? 28.963 7.922 4.152 1.00 91.75 328 ARG A O 1
ATOM 2610 N N . TRP A 1 329 ? 27.858 9.305 2.738 1.00 92.38 329 TRP A N 1
ATOM 2611 C CA . TRP A 1 329 ? 27.824 8.414 1.580 1.00 92.38 329 TRP A CA 1
ATOM 2612 C C . TRP A 1 329 ? 29.223 8.216 0.989 1.00 92.38 329 TRP A C 1
ATOM 2614 O O . TRP A 1 329 ? 29.990 9.172 0.838 1.00 92.38 329 TRP A O 1
ATOM 2624 N N . ARG A 1 330 ? 29.579 6.960 0.710 1.00 91.50 330 ARG A N 1
ATOM 2625 C CA . ARG A 1 330 ? 30.878 6.540 0.154 1.00 91.50 330 ARG A CA 1
ATOM 2626 C C . ARG A 1 330 ? 30.730 5.494 -0.961 1.00 91.50 330 ARG A C 1
ATOM 2628 O O . ARG A 1 330 ? 31.680 4.765 -1.223 1.00 91.50 330 ARG A O 1
ATOM 2635 N N . ASP A 1 331 ? 29.555 5.381 -1.583 1.00 91.75 331 ASP A N 1
ATOM 2636 C CA . ASP A 1 331 ? 29.382 4.517 -2.755 1.00 91.75 331 ASP A CA 1
ATOM 2637 C C . ASP A 1 331 ? 30.019 5.147 -3.995 1.00 91.75 331 ASP A C 1
ATOM 2639 O O . ASP A 1 331 ? 30.105 6.371 -4.119 1.00 91.75 331 ASP A O 1
ATOM 2643 N N . LYS A 1 332 ? 30.406 4.308 -4.959 1.00 90.62 332 LYS A N 1
ATOM 2644 C CA . LYS A 1 332 ? 31.086 4.761 -6.186 1.00 90.62 332 LYS A CA 1
ATOM 2645 C C . LYS A 1 332 ? 30.279 5.776 -7.000 1.00 90.62 332 LYS A C 1
ATOM 2647 O O . LYS A 1 332 ? 30.826 6.576 -7.749 1.00 90.62 332 LYS A O 1
ATOM 2652 N N . VAL A 1 333 ? 28.954 5.764 -6.852 1.00 91.19 333 VAL A N 1
ATOM 2653 C CA . VAL A 1 333 ? 28.047 6.701 -7.530 1.00 91.19 333 VAL A CA 1
ATOM 2654 C C . VAL A 1 333 ? 28.036 8.085 -6.861 1.00 91.19 333 VAL A C 1
ATOM 2656 O O . VAL A 1 333 ? 27.673 9.067 -7.508 1.00 91.19 333 VAL A O 1
ATOM 2659 N N . GLU A 1 334 ? 28.409 8.205 -5.581 1.00 91.75 334 GLU A N 1
ATOM 2660 C CA . GLU A 1 334 ? 28.559 9.507 -4.911 1.00 91.75 334 GLU A CA 1
ATOM 2661 C C . GLU A 1 334 ? 29.802 10.259 -5.384 1.00 91.75 334 GLU A C 1
ATOM 2663 O O . GLU A 1 334 ? 29.763 11.480 -5.474 1.00 91.75 334 GLU A O 1
ATOM 2668 N N . GLU A 1 335 ? 30.871 9.541 -5.730 1.00 87.88 335 GLU A N 1
ATOM 2669 C CA . GLU A 1 335 ? 32.130 10.132 -6.204 1.00 87.88 335 GLU A CA 1
ATOM 2670 C C . GLU A 1 335 ? 31.984 10.834 -7.564 1.00 87.88 335 GLU A C 1
ATOM 2672 O O . GLU A 1 335 ? 32.791 11.695 -7.919 1.00 87.88 335 GLU A O 1
ATOM 2677 N N . LEU A 1 336 ? 30.927 10.508 -8.314 1.00 89.19 336 LEU A N 1
ATOM 2678 C CA . LEU A 1 336 ? 30.626 11.130 -9.595 1.00 89.19 336 LEU A CA 1
ATOM 2679 C C . LEU A 1 336 ? 30.012 12.526 -9.429 1.00 89.19 336 LEU A C 1
ATOM 2681 O O . LEU A 1 336 ? 28.942 12.699 -8.841 1.00 89.19 336 LEU A O 1
ATOM 2685 N N . ASP A 1 337 ? 30.632 13.515 -10.076 1.00 89.88 337 ASP A N 1
ATOM 2686 C CA . ASP A 1 337 ? 30.075 14.861 -10.225 1.00 89.88 337 ASP A CA 1
ATOM 2687 C C . ASP A 1 337 ? 28.952 14.875 -11.280 1.00 89.88 337 ASP A C 1
ATOM 2689 O O . ASP A 1 337 ? 29.162 15.076 -12.484 1.00 89.88 337 ASP A O 1
ATOM 2693 N N . LEU A 1 338 ? 27.727 14.635 -10.807 1.00 90.38 338 LEU A N 1
ATOM 2694 C CA . LEU A 1 338 ? 26.529 14.619 -11.645 1.00 90.38 338 LEU A CA 1
ATOM 2695 C C . LEU A 1 338 ? 26.158 15.997 -12.205 1.00 90.38 338 LEU A C 1
ATOM 2697 O O . LEU A 1 338 ? 25.501 16.044 -13.246 1.00 90.38 338 LEU A O 1
ATOM 2701 N N . ASP A 1 339 ? 26.551 17.093 -11.552 1.00 92.69 339 ASP A N 1
ATOM 2702 C CA . ASP A 1 339 ? 26.276 18.451 -12.026 1.00 92.69 339 ASP A CA 1
ATOM 2703 C C . ASP A 1 339 ? 27.105 18.740 -13.281 1.00 92.69 339 ASP A C 1
ATOM 2705 O O . ASP A 1 339 ? 26.551 19.090 -14.327 1.00 92.69 339 ASP A O 1
ATOM 2709 N N . THR A 1 340 ? 28.409 18.454 -13.234 1.00 92.94 340 THR A N 1
ATOM 2710 C CA . THR A 1 340 ? 29.290 18.576 -14.405 1.00 92.94 340 THR A CA 1
ATOM 2711 C C . THR A 1 340 ? 28.846 17.649 -15.543 1.00 92.94 340 THR A C 1
ATOM 2713 O O . THR A 1 340 ? 28.828 18.045 -16.716 1.00 92.94 340 THR A O 1
ATOM 2716 N N . PHE A 1 341 ? 28.431 16.418 -15.224 1.00 90.06 341 PHE A N 1
ATOM 2717 C CA . PHE A 1 341 ? 27.905 15.491 -16.228 1.00 90.06 341 PHE A CA 1
ATOM 2718 C C . PHE A 1 341 ? 26.597 15.999 -16.860 1.00 90.06 341 PHE A C 1
ATOM 2720 O O . PHE A 1 341 ? 26.413 15.900 -18.078 1.00 90.06 341 PHE A O 1
ATOM 2727 N N . ALA A 1 342 ? 25.696 16.586 -16.065 1.00 92.94 342 ALA A N 1
ATOM 2728 C CA . ALA A 1 342 ? 24.465 17.197 -16.559 1.00 92.94 342 ALA A CA 1
ATOM 2729 C C . ALA A 1 342 ? 24.748 18.381 -17.494 1.00 92.94 342 ALA A C 1
ATOM 2731 O O . ALA A 1 342 ? 24.133 18.468 -18.561 1.00 92.94 342 ALA A O 1
ATOM 2732 N N . ASP A 1 343 ? 25.700 19.242 -17.131 1.00 93.62 343 ASP A N 1
ATOM 2733 C CA . ASP A 1 343 ? 26.109 20.399 -17.930 1.00 93.62 343 ASP A CA 1
ATOM 2734 C C . ASP A 1 343 ? 26.685 19.972 -19.287 1.00 93.62 343 ASP A C 1
ATOM 2736 O O . ASP A 1 343 ? 26.360 20.564 -20.319 1.00 93.62 343 ASP A O 1
ATOM 2740 N N . MET A 1 344 ? 27.479 18.897 -19.326 1.00 89.88 344 MET A N 1
ATOM 2741 C CA . MET A 1 344 ? 27.989 18.319 -20.575 1.00 89.88 344 MET A CA 1
ATOM 2742 C C . MET A 1 344 ? 26.852 17.829 -21.494 1.00 89.88 344 MET A C 1
ATOM 2744 O O . MET A 1 344 ? 26.890 18.030 -22.716 1.00 89.88 344 MET A O 1
ATOM 2748 N N . ILE A 1 345 ? 25.814 17.207 -20.925 1.00 89.25 345 ILE A N 1
ATOM 2749 C CA . ILE A 1 345 ? 24.635 16.757 -21.682 1.00 89.25 345 ILE A CA 1
ATOM 2750 C C . ILE A 1 345 ? 23.821 17.957 -22.195 1.00 89.25 345 ILE A C 1
ATOM 2752 O O . ILE A 1 345 ? 23.351 17.937 -23.340 1.00 89.25 345 ILE A O 1
ATOM 2756 N N . GLU A 1 346 ? 23.675 19.012 -21.388 1.00 91.94 346 GLU A N 1
ATOM 2757 C CA . GLU A 1 346 ? 22.959 20.231 -21.778 1.00 91.94 346 GLU A CA 1
ATOM 2758 C C . GLU A 1 346 ? 23.684 20.961 -22.918 1.00 91.94 346 GLU A C 1
ATOM 2760 O O . GLU A 1 346 ? 23.051 21.327 -23.913 1.00 91.94 346 GLU A O 1
ATOM 2765 N N . GLN A 1 347 ? 25.014 21.071 -22.845 1.00 93.00 347 GLN A N 1
ATOM 2766 C CA . GLN A 1 347 ? 25.850 21.638 -23.913 1.00 93.00 347 GLN A CA 1
ATOM 2767 C C . GLN A 1 347 ? 25.769 20.837 -25.219 1.00 93.00 347 GLN A C 1
ATOM 2769 O O . GLN A 1 347 ? 25.832 21.412 -26.305 1.00 93.00 347 GLN A O 1
ATOM 2774 N N . SER A 1 348 ? 25.555 19.522 -25.128 1.00 89.31 348 SER A N 1
ATOM 2775 C CA . SER A 1 348 ? 25.333 18.645 -26.287 1.00 89.31 348 SER A CA 1
ATOM 2776 C C . SER A 1 348 ? 23.939 18.807 -26.922 1.00 89.31 348 SER A C 1
ATOM 2778 O O . SER A 1 348 ? 23.629 18.145 -27.912 1.00 89.31 348 SER A O 1
ATOM 2780 N N . GLY A 1 349 ? 23.079 19.673 -26.370 1.00 88.94 349 GLY A N 1
ATOM 2781 C CA . GLY A 1 349 ? 21.752 19.982 -26.906 1.00 88.94 349 GLY A CA 1
ATOM 2782 C C . GLY A 1 349 ? 20.659 18.976 -26.533 1.00 88.94 349 GLY A C 1
ATOM 2783 O O . GLY A 1 349 ? 19.574 19.012 -27.113 1.00 88.94 349 GLY A O 1
ATOM 2784 N N . LEU A 1 350 ? 20.911 18.083 -25.569 1.00 83.88 350 LEU A N 1
ATOM 2785 C CA . LEU A 1 350 ? 19.958 17.045 -25.149 1.00 83.88 350 LEU A CA 1
ATOM 2786 C C . LEU A 1 350 ? 19.030 17.491 -24.004 1.00 83.88 350 LEU A C 1
ATOM 2788 O O . LEU A 1 350 ? 18.182 16.711 -23.569 1.00 83.88 350 LEU A O 1
ATOM 2792 N N . GLY A 1 351 ? 19.138 18.746 -23.557 1.00 87.75 351 GLY A N 1
ATOM 2793 C CA . GLY A 1 351 ? 18.297 19.349 -22.519 1.00 87.75 351 GLY A CA 1
ATOM 2794 C C . GLY A 1 351 ? 18.849 19.171 -21.102 1.00 87.75 351 GLY A C 1
ATOM 2795 O O . GLY A 1 351 ? 20.001 18.797 -20.918 1.00 87.75 351 GLY A O 1
ATOM 2796 N N . LYS A 1 352 ? 18.014 19.446 -20.094 1.00 90.56 352 LYS A N 1
ATOM 2797 C CA . LYS A 1 352 ? 18.395 19.400 -18.672 1.00 90.56 352 LYS A CA 1
ATOM 2798 C C . LYS A 1 352 ? 18.156 18.017 -18.080 1.00 90.56 352 LYS A C 1
ATOM 2800 O O . LYS A 1 352 ? 17.007 17.592 -17.961 1.00 90.56 352 LYS A O 1
ATOM 2805 N N . TRP A 1 353 ? 19.232 17.343 -17.677 1.00 90.44 353 TRP A N 1
ATOM 2806 C CA . TRP A 1 353 ? 19.182 15.951 -17.209 1.00 90.44 353 TRP A CA 1
ATOM 2807 C C . TRP A 1 353 ? 19.458 15.754 -15.719 1.00 90.44 353 TRP A C 1
ATOM 2809 O O . TRP A 1 353 ? 19.212 14.657 -15.230 1.00 90.44 353 TRP A O 1
ATOM 2819 N N . LEU A 1 354 ? 19.874 16.788 -14.982 1.00 92.19 354 LEU A N 1
ATOM 2820 C CA . LEU A 1 354 ? 20.287 16.666 -13.577 1.00 92.19 354 LEU A CA 1
ATOM 2821 C C . LEU A 1 354 ? 19.286 15.888 -12.703 1.00 92.19 354 LEU A C 1
ATOM 2823 O O . LEU A 1 354 ? 19.664 14.937 -12.028 1.00 92.19 354 LEU A O 1
ATOM 2827 N N . SER A 1 355 ? 17.990 16.209 -12.781 1.00 92.62 355 SER A N 1
ATOM 2828 C CA . SER A 1 355 ? 16.956 15.502 -12.009 1.00 92.62 355 SER A CA 1
ATOM 2829 C C . SER A 1 355 ? 16.862 14.007 -12.335 1.00 92.62 355 SER A C 1
ATOM 2831 O O . SER A 1 355 ? 16.635 13.192 -11.444 1.00 92.62 355 SER A O 1
ATOM 2833 N N . HIS A 1 356 ? 17.058 13.634 -13.601 1.00 90.88 356 HIS A N 1
ATOM 2834 C CA . HIS A 1 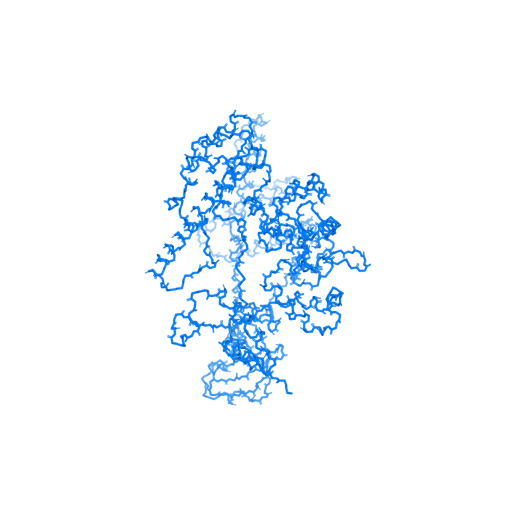356 ? 17.036 12.242 -14.042 1.00 90.88 356 HIS A CA 1
ATOM 2835 C C . HIS A 1 356 ? 18.298 11.505 -13.592 1.00 90.88 356 HIS A C 1
ATOM 2837 O O . HIS A 1 356 ? 18.210 10.352 -13.192 1.00 90.88 356 HIS A O 1
ATOM 2843 N N . LEU A 1 357 ? 19.460 12.162 -13.621 1.00 92.44 357 LEU A N 1
ATOM 2844 C CA . LEU A 1 357 ? 20.721 11.586 -13.148 1.00 92.44 357 LEU A CA 1
ATOM 2845 C C . LEU A 1 357 ? 20.675 11.320 -11.639 1.00 92.44 357 LEU A C 1
ATOM 2847 O O . LEU A 1 357 ? 21.033 10.234 -11.192 1.00 92.44 357 LEU A O 1
ATOM 2851 N N . VAL A 1 358 ? 20.129 12.265 -10.867 1.00 92.69 358 VAL A N 1
ATOM 2852 C CA . VAL A 1 358 ? 19.873 12.086 -9.431 1.00 92.69 358 VAL A CA 1
ATOM 2853 C C . VAL A 1 358 ? 18.891 10.936 -9.187 1.00 92.69 358 VAL A C 1
ATOM 2855 O O . VAL A 1 358 ? 19.104 10.130 -8.284 1.00 92.69 358 VAL A O 1
ATOM 2858 N N . MET A 1 359 ? 17.842 10.809 -10.007 1.00 92.50 359 MET A N 1
ATOM 2859 C CA . MET A 1 359 ? 16.924 9.669 -9.931 1.00 92.50 359 MET A CA 1
ATOM 2860 C C . MET A 1 359 ? 17.643 8.339 -10.193 1.00 92.50 359 MET A C 1
ATOM 2862 O O . MET A 1 359 ? 17.436 7.399 -9.436 1.00 92.50 359 MET A O 1
ATOM 2866 N N . ILE A 1 360 ? 18.514 8.258 -11.207 1.00 93.44 360 ILE A N 1
ATOM 2867 C CA . ILE A 1 360 ? 19.317 7.054 -11.492 1.00 93.44 360 ILE A CA 1
ATOM 2868 C C . ILE A 1 360 ? 20.188 6.685 -10.292 1.00 93.44 360 ILE A C 1
ATOM 2870 O O . ILE A 1 360 ? 20.158 5.537 -9.860 1.00 93.44 360 ILE A O 1
ATOM 2874 N N . LYS A 1 361 ? 20.912 7.656 -9.725 1.00 93.50 361 LYS A N 1
ATOM 2875 C CA . LYS A 1 361 ? 21.751 7.453 -8.535 1.00 93.50 361 LYS A CA 1
ATOM 2876 C C . LYS A 1 361 ? 20.957 6.846 -7.380 1.00 93.50 361 LYS A C 1
ATOM 2878 O O . LYS A 1 361 ? 21.394 5.890 -6.749 1.00 93.50 361 LYS A O 1
ATOM 2883 N N . TRP A 1 362 ? 19.756 7.356 -7.139 1.00 93.50 362 TRP A N 1
ATOM 2884 C CA . TRP A 1 362 ? 18.890 6.825 -6.095 1.00 93.50 362 TRP A CA 1
ATOM 2885 C C . TRP A 1 362 ? 18.282 5.457 -6.420 1.00 93.50 362 TRP A C 1
ATOM 2887 O O . TRP A 1 362 ? 18.152 4.640 -5.515 1.00 93.50 362 TRP A O 1
ATOM 2897 N N . GLU A 1 363 ? 17.943 5.181 -7.678 1.00 94.06 363 GLU A N 1
ATOM 2898 C CA . GLU A 1 363 ? 17.470 3.857 -8.106 1.00 94.06 363 GLU A CA 1
ATOM 2899 C C . GLU A 1 363 ? 18.580 2.796 -8.081 1.00 94.06 363 GLU A C 1
ATOM 2901 O O . GLU A 1 363 ? 18.277 1.615 -7.949 1.00 94.06 363 GLU A O 1
ATOM 2906 N N . PHE A 1 364 ? 19.858 3.182 -8.166 1.00 94.19 364 PHE A N 1
ATOM 2907 C CA . PHE A 1 364 ? 20.969 2.258 -7.921 1.00 94.19 364 PHE A CA 1
ATOM 2908 C C . PHE A 1 364 ? 21.075 1.852 -6.454 1.00 94.19 364 PHE A C 1
ATOM 2910 O O . PHE A 1 364 ? 21.291 0.678 -6.161 1.00 94.19 364 PHE A O 1
ATOM 2917 N N . ARG A 1 365 ? 20.873 2.807 -5.541 1.00 93.88 365 ARG A N 1
ATOM 2918 C CA . ARG A 1 365 ? 20.888 2.570 -4.091 1.00 93.88 365 ARG A CA 1
ATOM 2919 C C . ARG A 1 365 ? 19.686 1.761 -3.628 1.00 93.88 365 ARG A C 1
ATOM 2921 O O . ARG A 1 365 ? 19.836 0.796 -2.886 1.00 93.88 365 ARG A O 1
ATOM 2928 N N . LEU A 1 366 ? 18.497 2.168 -4.064 1.00 92.88 366 LEU A N 1
ATOM 2929 C CA . LEU A 1 366 ? 17.216 1.650 -3.590 1.00 92.88 366 LEU A CA 1
ATOM 2930 C C . LEU A 1 366 ? 16.314 1.342 -4.798 1.00 92.88 366 LEU A C 1
ATOM 2932 O O . LEU A 1 366 ? 15.414 2.125 -5.119 1.00 92.88 366 LEU A O 1
ATOM 2936 N N . PRO A 1 367 ? 16.566 0.220 -5.503 1.00 92.50 367 PRO A N 1
ATOM 2937 C CA . PRO A 1 367 ? 15.834 -0.131 -6.716 1.00 92.50 367 PRO A CA 1
ATOM 2938 C C . PRO A 1 367 ? 14.346 -0.318 -6.427 1.00 92.50 367 PRO A C 1
ATOM 2940 O O . PRO A 1 367 ? 13.962 -1.220 -5.678 1.00 92.50 367 PRO A O 1
ATOM 2943 N N . PHE A 1 368 ? 13.505 0.526 -7.033 1.00 92.25 368 PHE A N 1
ATOM 2944 C CA . PHE A 1 368 ? 12.045 0.448 -6.918 1.00 92.25 368 PHE A CA 1
ATOM 2945 C C . PHE A 1 368 ? 11.556 0.287 -5.470 1.00 92.25 368 PHE A C 1
ATOM 2947 O O . PHE A 1 368 ? 10.705 -0.559 -5.165 1.00 92.25 368 PHE A O 1
ATOM 2954 N N . GLU A 1 369 ? 12.127 1.096 -4.583 1.00 91.31 369 GLU A N 1
ATOM 2955 C CA . GLU A 1 369 ? 11.722 1.202 -3.186 1.00 91.31 369 GLU A CA 1
ATOM 2956 C C . GLU A 1 369 ? 10.236 1.555 -3.073 1.00 91.31 369 GLU A C 1
ATOM 2958 O O . GLU A 1 369 ? 9.701 2.336 -3.872 1.00 91.31 369 GLU A O 1
ATOM 2963 N N . ASP A 1 370 ? 9.555 0.950 -2.102 1.00 90.56 370 ASP A N 1
ATOM 2964 C CA . ASP A 1 370 ? 8.159 1.249 -1.813 1.00 90.56 370 ASP A CA 1
ATOM 2965 C C . ASP A 1 370 ? 8.077 2.570 -1.030 1.00 90.56 370 ASP A C 1
ATOM 2967 O O . ASP A 1 370 ? 8.606 2.642 0.075 1.00 90.56 370 ASP A O 1
ATOM 2971 N N . PRO A 1 371 ? 7.430 3.624 -1.562 1.00 89.31 371 PRO A N 1
ATOM 2972 C CA . PRO A 1 371 ? 7.352 4.916 -0.883 1.00 89.31 371 PRO A CA 1
ATOM 2973 C C . PRO A 1 371 ? 6.328 4.928 0.260 1.00 89.31 371 PRO A C 1
ATOM 2975 O O . PRO A 1 371 ? 6.166 5.946 0.938 1.00 89.31 371 PRO A O 1
ATOM 2978 N N . ARG A 1 372 ? 5.552 3.851 0.433 1.00 89.88 372 ARG A N 1
ATOM 2979 C CA . ARG A 1 372 ? 4.525 3.780 1.469 1.00 89.88 372 ARG A CA 1
ATOM 2980 C C . ARG A 1 372 ? 5.169 3.638 2.835 1.00 89.88 372 ARG A C 1
ATOM 2982 O O . ARG A 1 372 ? 6.152 2.931 3.020 1.00 89.88 372 ARG A O 1
ATOM 2989 N N . LYS A 1 373 ? 4.517 4.246 3.821 1.00 85.88 373 LYS A N 1
ATOM 2990 C CA . LYS A 1 373 ? 4.830 3.961 5.215 1.00 85.88 373 LYS A CA 1
ATOM 2991 C C . LYS A 1 373 ? 4.471 2.507 5.536 1.00 85.88 373 LYS A C 1
ATOM 2993 O O . LYS A 1 373 ? 3.452 2.023 5.027 1.00 85.88 373 LYS A O 1
ATOM 2998 N N . PRO A 1 374 ? 5.252 1.844 6.399 1.00 83.31 374 PRO A N 1
ATOM 2999 C CA . PRO A 1 374 ? 4.885 0.556 6.964 1.00 83.31 374 PRO A CA 1
ATOM 3000 C C . PRO A 1 374 ? 3.478 0.595 7.567 1.00 83.31 374 PRO A C 1
ATOM 3002 O O . PRO A 1 374 ? 3.015 1.629 8.054 1.00 83.31 374 PRO A O 1
ATOM 3005 N N . MET A 1 375 ? 2.784 -0.540 7.524 1.00 81.25 375 MET A N 1
ATOM 3006 C CA . MET A 1 375 ? 1.455 -0.648 8.112 1.00 81.25 375 MET A CA 1
ATOM 3007 C C . MET A 1 375 ? 1.547 -0.509 9.634 1.00 81.25 375 MET A C 1
ATOM 3009 O O . MET A 1 375 ? 2.139 -1.347 10.305 1.00 81.25 375 MET A O 1
ATOM 3013 N N . GLU A 1 376 ? 0.935 0.541 10.175 1.00 80.00 376 GLU A N 1
ATOM 3014 C CA . GLU A 1 376 ? 0.802 0.724 11.619 1.00 80.00 376 GLU A CA 1
ATOM 3015 C C . GLU A 1 376 ? -0.379 -0.111 12.141 1.00 80.00 376 GLU A C 1
ATOM 3017 O O . GLU A 1 376 ? -1.506 0.068 11.656 1.00 80.00 376 GLU A O 1
ATOM 3022 N N . PRO A 1 377 ? -0.172 -0.984 13.145 1.00 80.88 377 PRO A N 1
ATOM 3023 C CA . PRO A 1 377 ? -1.266 -1.665 13.820 1.00 80.88 377 PRO A CA 1
ATOM 3024 C C . PRO A 1 377 ? -2.272 -0.668 14.401 1.00 80.88 377 PRO A C 1
ATOM 3026 O O . PRO A 1 377 ? -1.919 0.427 14.855 1.00 80.88 377 PRO A O 1
ATOM 3029 N N . LEU A 1 378 ? -3.552 -1.041 14.414 1.00 83.81 378 LEU A N 1
ATOM 3030 C CA . LEU A 1 378 ? -4.580 -0.192 15.005 1.00 83.81 378 LEU A CA 1
ATOM 3031 C C . LEU A 1 378 ? -4.390 -0.111 16.523 1.00 83.81 378 LEU A C 1
ATOM 3033 O O . LEU A 1 378 ? -4.618 -1.081 17.241 1.00 83.81 378 LEU A O 1
ATOM 3037 N N . ALA A 1 379 ? -4.030 1.075 17.007 1.00 83.19 379 ALA A N 1
ATOM 3038 C CA . ALA A 1 379 ? -3.845 1.366 18.424 1.00 83.19 379 ALA A CA 1
ATOM 3039 C C . ALA A 1 379 ? -4.622 2.619 18.860 1.00 83.19 379 ALA A C 1
ATOM 3041 O O . ALA A 1 379 ? -5.032 3.450 18.038 1.00 83.19 379 ALA A O 1
ATOM 3042 N N . GLY A 1 380 ? -4.830 2.743 20.174 1.00 84.19 380 GLY A N 1
ATOM 3043 C CA . GLY A 1 380 ? -5.448 3.904 20.807 1.00 84.19 380 GLY A CA 1
ATOM 3044 C C . GLY A 1 380 ? -6.827 4.241 20.233 1.00 84.19 380 GLY A C 1
ATOM 3045 O O . GLY A 1 380 ? -7.728 3.407 20.190 1.00 84.19 380 GLY A O 1
ATOM 3046 N N . ASP A 1 381 ? -6.990 5.490 19.802 1.00 83.81 381 ASP A N 1
ATOM 3047 C CA . ASP A 1 381 ? -8.259 6.040 19.317 1.00 83.81 381 ASP A CA 1
ATOM 3048 C C . ASP A 1 381 ? -8.796 5.308 18.073 1.00 83.81 381 ASP A C 1
ATOM 3050 O O . ASP A 1 381 ? -9.971 4.953 18.026 1.00 83.81 381 ASP A O 1
ATOM 3054 N N . LYS A 1 382 ? -7.943 4.975 17.092 1.00 84.25 382 LYS A N 1
ATOM 3055 C CA . LYS A 1 382 ? -8.385 4.249 15.884 1.00 84.25 382 LYS A CA 1
ATOM 3056 C C . LYS A 1 382 ? -9.001 2.893 16.239 1.00 84.25 382 LYS A C 1
ATOM 3058 O O . LYS A 1 382 ? -10.043 2.526 15.698 1.00 84.25 382 LYS A O 1
ATOM 3063 N N . LEU A 1 383 ? -8.373 2.173 17.171 1.00 85.31 383 LEU A N 1
ATOM 3064 C CA . LEU A 1 383 ? -8.871 0.888 17.652 1.00 85.31 383 LEU A CA 1
ATOM 3065 C C . LEU A 1 383 ? -10.168 1.056 18.452 1.00 85.31 383 LEU A C 1
ATOM 3067 O O . LEU A 1 383 ? -11.118 0.300 18.246 1.00 85.31 383 LEU A O 1
ATOM 3071 N N . PHE A 1 384 ? -10.228 2.070 19.322 1.00 84.44 384 PHE A N 1
ATOM 3072 C CA . PHE A 1 384 ? -11.429 2.404 20.086 1.00 84.44 384 PHE A CA 1
ATOM 3073 C C . PHE A 1 384 ? -12.625 2.648 19.166 1.00 84.44 384 PHE A C 1
ATOM 3075 O O . PHE A 1 384 ? -13.672 2.023 19.342 1.00 84.44 384 PHE A O 1
ATOM 3082 N N . ARG A 1 385 ? -12.457 3.472 18.127 1.00 84.44 385 ARG A N 1
ATOM 3083 C CA . ARG A 1 385 ? -13.508 3.742 17.137 1.00 84.44 385 ARG A CA 1
ATOM 3084 C C . ARG A 1 385 ? -13.914 2.496 16.354 1.00 84.44 385 ARG A C 1
ATOM 3086 O O . ARG A 1 385 ? -15.102 2.313 16.112 1.00 84.44 385 ARG A O 1
ATOM 3093 N N . LEU A 1 386 ? -12.966 1.633 15.977 1.00 83.94 386 LEU A N 1
ATOM 3094 C CA . LEU A 1 386 ? -13.277 0.401 15.245 1.00 83.94 386 LEU A CA 1
ATOM 3095 C C . LEU A 1 386 ? -14.150 -0.552 16.075 1.00 83.94 386 LEU A C 1
ATOM 3097 O O . LEU A 1 386 ? -15.137 -1.074 15.563 1.00 83.94 386 LEU A O 1
ATOM 3101 N N . LEU A 1 387 ? -13.802 -0.780 17.347 1.00 83.25 387 LEU A N 1
ATOM 3102 C CA . LEU A 1 387 ? -14.514 -1.747 18.191 1.00 83.25 387 LEU A CA 1
ATOM 3103 C C . LEU A 1 387 ? -15.839 -1.210 18.735 1.00 83.25 387 LEU A C 1
ATOM 3105 O O . LEU A 1 387 ? -16.800 -1.965 18.864 1.00 83.25 387 LEU A O 1
ATOM 3109 N N . THR A 1 388 ? -15.885 0.074 19.089 1.00 83.81 388 THR A N 1
ATOM 3110 C CA . THR A 1 388 ? -17.061 0.674 19.737 1.00 83.81 388 THR A CA 1
ATOM 3111 C C . THR A 1 388 ? -18.008 1.339 18.740 1.00 83.81 388 THR A C 1
ATOM 3113 O O . THR A 1 388 ? -19.194 1.475 19.026 1.00 83.81 388 THR A O 1
ATOM 3116 N N . GLY A 1 389 ? -17.507 1.751 17.571 1.00 81.12 389 GLY A N 1
ATOM 3117 C CA . GLY A 1 389 ? -18.237 2.589 16.616 1.00 81.12 389 GLY A CA 1
ATOM 3118 C C . GLY A 1 389 ? -18.421 4.038 17.083 1.00 81.12 389 GLY A C 1
ATOM 3119 O O . GLY A 1 389 ? -19.036 4.837 16.374 1.00 81.12 389 GLY A O 1
ATOM 3120 N N . GLU A 1 390 ? -17.902 4.385 18.261 1.00 83.75 390 GLU A N 1
ATOM 3121 C CA . GLU A 1 390 ? -18.048 5.705 18.855 1.00 83.75 390 GLU A CA 1
ATOM 3122 C C . GLU A 1 390 ? -17.042 6.683 18.253 1.00 83.75 390 GLU A C 1
ATOM 3124 O O . GLU A 1 390 ? -15.968 6.302 17.797 1.00 83.75 390 GLU A O 1
ATOM 3129 N N . THR A 1 391 ? -17.392 7.966 18.225 1.00 82.00 391 THR A N 1
ATOM 3130 C CA . THR A 1 391 ? -16.527 9.032 17.692 1.00 82.00 391 THR A CA 1
ATOM 3131 C C . THR A 1 391 ? -16.373 10.138 18.720 1.00 82.00 391 THR A C 1
ATOM 3133 O O . THR A 1 391 ? -17.191 10.238 19.629 1.00 82.00 391 THR A O 1
ATOM 3136 N N . ASP A 1 392 ? -15.416 11.042 18.527 1.00 79.62 392 ASP A N 1
ATOM 3137 C CA . ASP A 1 392 ? -15.201 12.214 19.390 1.00 79.62 392 ASP A CA 1
ATOM 3138 C C . ASP A 1 392 ? -16.439 13.134 19.486 1.00 79.62 392 ASP A C 1
ATOM 3140 O O . ASP A 1 392 ? -16.552 13.958 20.388 1.00 79.62 392 ASP A O 1
ATOM 3144 N N . LEU A 1 393 ? -17.394 13.019 18.556 1.00 76.94 393 LEU A N 1
ATOM 3145 C CA . LEU A 1 393 ? -18.679 13.725 18.625 1.00 76.94 393 LEU A CA 1
ATOM 3146 C C . LEU A 1 393 ? -19.675 13.011 19.554 1.00 76.94 393 LEU A C 1
ATOM 3148 O O . LEU A 1 393 ? -20.525 13.642 20.196 1.00 76.94 393 LEU A O 1
ATOM 3152 N N . THR A 1 394 ? -19.592 11.682 19.621 1.00 81.44 394 THR A N 1
ATOM 3153 C CA . THR A 1 394 ? -20.474 10.861 20.450 1.00 81.44 394 THR A CA 1
ATOM 3154 C C . THR A 1 394 ? -19.933 10.689 21.865 1.00 81.44 394 THR A C 1
ATOM 3156 O O . THR A 1 394 ? -20.712 10.802 22.805 1.00 81.44 394 THR A O 1
ATOM 3159 N N . LEU A 1 395 ? -18.627 10.508 22.039 1.00 83.94 395 LEU A N 1
ATOM 3160 C CA . LEU A 1 395 ? -17.966 10.373 23.332 1.00 83.94 395 LEU A CA 1
ATOM 3161 C C . LEU A 1 395 ? -16.748 11.296 23.376 1.00 83.94 395 LEU A C 1
ATOM 3163 O O . LEU A 1 395 ? -15.729 11.035 22.744 1.00 83.94 395 LEU A O 1
ATOM 3167 N N . CYS A 1 396 ? -16.852 12.372 24.152 1.00 84.19 396 CYS A N 1
ATOM 3168 C CA . CYS A 1 396 ? -15.740 13.269 24.439 1.00 84.19 396 CYS A CA 1
ATOM 3169 C C . CYS A 1 396 ? -15.744 13.704 25.907 1.00 84.19 396 CYS A C 1
ATOM 3171 O O . CYS A 1 396 ? -16.808 13.734 26.538 1.00 84.19 396 CYS A O 1
ATOM 3173 N N . PRO A 1 397 ? -14.569 14.051 26.462 1.00 87.31 397 PRO A N 1
ATOM 3174 C CA . PRO A 1 397 ? -14.478 14.653 27.785 1.00 87.31 397 PRO A CA 1
ATOM 3175 C C . PRO A 1 397 ? -15.380 15.887 27.913 1.00 87.31 397 PRO A C 1
ATOM 3177 O O . PRO A 1 397 ? -15.430 16.731 27.020 1.00 87.31 397 PRO A O 1
ATOM 3180 N N . GLY A 1 398 ? -16.104 15.992 29.022 1.00 86.44 398 GLY A N 1
ATOM 3181 C CA . GLY A 1 398 ? -17.089 17.034 29.294 1.00 86.44 398 GLY A CA 1
ATOM 3182 C C . GLY A 1 398 ? -18.513 16.689 28.854 1.00 86.44 398 GLY A C 1
ATOM 3183 O O . GLY A 1 398 ? -19.445 17.406 29.232 1.00 86.44 398 GLY A O 1
ATOM 3184 N N . LYS A 1 399 ? -18.717 15.620 28.071 1.00 86.94 399 LYS A N 1
ATOM 3185 C CA . LYS A 1 399 ? -20.052 15.225 27.613 1.00 86.94 399 LYS A CA 1
ATOM 3186 C C . LYS A 1 399 ? -20.840 14.550 28.731 1.00 86.94 399 LYS A C 1
ATOM 3188 O O . LYS A 1 399 ? -20.337 13.689 29.445 1.00 86.94 399 LYS A O 1
ATOM 3193 N N . GLU A 1 400 ? -22.102 14.933 28.854 1.00 90.12 400 GLU A N 1
ATOM 3194 C CA . GLU A 1 400 ? -23.050 14.291 29.754 1.00 90.12 400 GLU A CA 1
ATOM 3195 C C . GLU A 1 400 ? -23.569 12.995 29.122 1.00 90.12 400 GLU A C 1
ATOM 3197 O O . GLU A 1 400 ? -24.052 13.000 27.988 1.00 90.12 400 GLU A O 1
ATOM 3202 N N . VAL A 1 401 ? -23.439 11.885 29.844 1.00 91.00 401 VAL A N 1
ATOM 3203 C CA . VAL A 1 401 ? -23.847 10.550 29.399 1.00 91.00 401 VAL A CA 1
ATOM 3204 C C . VAL A 1 401 ? -24.719 9.886 30.456 1.00 91.00 401 VAL A C 1
ATOM 3206 O O . VAL A 1 401 ? -24.548 10.093 31.659 1.00 91.00 401 VAL A O 1
ATOM 3209 N N . THR A 1 402 ? -25.666 9.066 30.008 1.00 92.69 402 THR A N 1
ATOM 3210 C CA . THR A 1 402 ? -26.543 8.299 30.897 1.00 92.69 402 THR A CA 1
ATOM 3211 C C . THR A 1 402 ? -26.127 6.834 30.914 1.00 92.69 402 THR A C 1
ATOM 3213 O O . THR A 1 402 ? -25.769 6.245 29.890 1.00 92.69 402 THR A O 1
ATOM 3216 N N . GLY A 1 403 ? -26.156 6.223 32.094 1.00 92.69 403 GLY A N 1
ATOM 3217 C CA . GLY A 1 403 ? -25.733 4.841 32.262 1.00 92.69 403 GLY A CA 1
ATOM 3218 C C . GLY A 1 403 ? -26.387 4.169 33.456 1.00 92.69 403 GLY A C 1
ATOM 3219 O O . GLY A 1 403 ? -26.809 4.817 34.409 1.00 92.69 403 GLY A O 1
ATOM 3220 N N . ARG A 1 404 ? -26.479 2.841 33.401 1.00 94.06 404 ARG A N 1
ATOM 3221 C CA . ARG A 1 404 ? -26.975 2.009 34.495 1.00 94.06 404 ARG A CA 1
ATOM 3222 C C . ARG A 1 404 ? -25.814 1.438 35.296 1.00 94.06 404 ARG A C 1
ATOM 3224 O O . ARG A 1 404 ? -24.921 0.809 34.731 1.00 94.06 404 ARG A O 1
ATOM 3231 N N . VAL A 1 405 ? -25.846 1.585 36.614 1.00 93.62 405 VAL A N 1
ATOM 3232 C CA . VAL A 1 405 ? -24.854 0.990 37.514 1.00 93.62 405 VAL A CA 1
ATOM 3233 C C . VAL A 1 405 ? -24.972 -0.532 37.455 1.00 93.62 405 VAL A C 1
ATOM 3235 O O . VAL A 1 405 ? -26.019 -1.101 37.751 1.00 93.62 405 VAL A O 1
ATOM 3238 N N . PHE A 1 406 ? -23.896 -1.201 37.049 1.00 89.38 406 PHE A N 1
ATOM 3239 C CA . PHE A 1 406 ? -23.849 -2.656 36.929 1.00 89.38 406 PHE A CA 1
ATOM 3240 C C . PHE A 1 406 ? -23.384 -3.311 38.231 1.00 89.38 406 PHE A C 1
ATOM 3242 O O . PHE A 1 406 ? -23.973 -4.290 38.684 1.00 89.38 406 PHE A O 1
ATOM 3249 N N . ARG A 1 407 ? -22.309 -2.783 38.828 1.00 91.25 407 ARG A N 1
ATOM 3250 C CA . ARG A 1 407 ? -21.710 -3.311 40.059 1.00 91.25 407 ARG A CA 1
ATOM 3251 C C . ARG A 1 407 ? -20.911 -2.226 40.774 1.00 91.25 407 ARG A C 1
ATOM 3253 O O . ARG A 1 407 ? -20.135 -1.520 40.130 1.00 91.25 407 ARG A O 1
ATOM 3260 N N . ASN A 1 408 ? -21.032 -2.183 42.094 1.00 91.38 408 ASN A N 1
ATOM 3261 C CA . ASN A 1 408 ? -20.168 -1.392 42.963 1.00 91.38 408 ASN A CA 1
ATOM 3262 C C . ASN A 1 408 ? -18.998 -2.249 43.452 1.00 91.38 408 ASN A C 1
ATOM 3264 O O . ASN A 1 408 ? -19.158 -3.446 43.689 1.00 91.38 408 ASN A O 1
ATOM 3268 N N . GLY A 1 409 ? -17.818 -1.652 43.554 1.00 88.56 409 GLY A N 1
ATOM 3269 C CA . GLY A 1 409 ? -16.659 -2.256 44.198 1.00 88.56 409 GLY A CA 1
ATOM 3270 C C . GLY A 1 409 ? -15.930 -1.234 45.059 1.00 88.56 409 GLY A C 1
ATOM 3271 O O . GLY A 1 409 ? -16.272 -0.052 45.054 1.00 88.56 409 GLY A O 1
ATOM 3272 N N . ASP A 1 410 ? -14.886 -1.685 45.746 1.00 86.12 410 ASP A N 1
ATOM 3273 C CA . ASP A 1 410 ? -14.183 -0.892 46.767 1.00 86.12 410 ASP A CA 1
ATOM 3274 C C . ASP A 1 410 ? -13.562 0.404 46.217 1.00 86.12 410 ASP A C 1
ATOM 3276 O O . ASP A 1 410 ? -13.430 1.402 46.917 1.00 86.12 410 ASP A O 1
ATOM 3280 N N . PHE A 1 411 ? -13.202 0.414 44.930 1.00 87.25 411 PHE A N 1
ATOM 3281 C CA . PHE A 1 411 ? -12.543 1.550 44.277 1.00 87.25 411 PHE A CA 1
ATOM 3282 C C . PHE A 1 411 ? -13.496 2.448 43.471 1.00 87.25 411 PHE A C 1
ATOM 3284 O O . PHE A 1 411 ? -13.058 3.455 42.901 1.00 87.25 411 PHE A O 1
ATOM 3291 N N . GLY A 1 412 ? -14.783 2.096 43.390 1.00 90.12 412 GLY A N 1
ATOM 3292 C CA . GLY A 1 412 ? -15.779 2.841 42.622 1.00 90.12 412 GLY A CA 1
ATOM 3293 C C . GLY A 1 412 ? -16.866 1.974 41.984 1.00 90.12 412 GLY A C 1
ATOM 3294 O O . GLY A 1 412 ? -16.956 0.766 42.211 1.00 90.12 412 GLY A O 1
ATOM 3295 N N . SER A 1 413 ? -17.681 2.594 41.135 1.00 92.44 413 SER A N 1
ATOM 3296 C CA . SER A 1 413 ? -18.846 1.961 40.504 1.00 92.44 413 SER A CA 1
ATOM 3297 C C . SER A 1 413 ? -18.618 1.721 39.017 1.00 92.44 413 SER A C 1
ATOM 3299 O O . SER A 1 413 ? -18.213 2.618 38.279 1.00 92.44 413 SER A O 1
ATOM 3301 N N . ARG A 1 414 ? -18.916 0.506 38.548 1.00 92.56 414 ARG A N 1
ATOM 3302 C CA . ARG A 1 414 ? -18.962 0.182 37.117 1.00 92.56 414 ARG A CA 1
ATOM 3303 C C . ARG A 1 414 ? -20.348 0.479 36.571 1.00 92.56 414 ARG A C 1
ATOM 3305 O O . ARG A 1 414 ? -21.347 -0.009 37.101 1.00 92.56 414 ARG A O 1
ATOM 3312 N N . VAL A 1 415 ? -20.394 1.225 35.481 1.00 93.00 415 VAL A N 1
ATOM 3313 C CA . VAL A 1 415 ? -21.612 1.713 34.839 1.00 93.00 415 VAL A CA 1
ATOM 3314 C C . VAL A 1 415 ? -21.636 1.196 33.409 1.00 93.00 415 VAL A C 1
ATOM 3316 O O . VAL A 1 415 ? -20.649 1.302 32.691 1.00 93.00 415 VAL A O 1
ATOM 3319 N N . LYS A 1 416 ? -22.754 0.628 32.975 1.00 91.75 416 LYS A N 1
ATOM 3320 C CA . LYS A 1 416 ? -22.990 0.336 31.564 1.00 91.75 416 LYS A CA 1
ATOM 3321 C C . LYS A 1 416 ? -23.718 1.526 30.950 1.00 91.75 416 LYS A C 1
ATOM 3323 O O . LYS A 1 416 ? -24.812 1.854 31.411 1.00 91.75 416 LYS A O 1
ATOM 3328 N N . LEU A 1 417 ? -23.120 2.178 29.957 1.00 88.88 417 LEU A N 1
ATOM 3329 C CA . LEU A 1 417 ? -23.781 3.275 29.252 1.00 88.88 417 LEU A CA 1
ATOM 3330 C C . LEU A 1 417 ? -25.056 2.775 28.557 1.00 88.88 417 LEU A C 1
ATOM 3332 O O . LEU A 1 417 ? -25.149 1.610 28.167 1.00 88.88 417 LEU A O 1
ATOM 3336 N N . LEU A 1 418 ? -26.069 3.640 28.480 1.00 84.62 418 LEU A N 1
ATOM 3337 C CA . LEU A 1 418 ? -27.301 3.344 27.741 1.00 84.62 418 LEU A CA 1
ATOM 3338 C C . LEU A 1 418 ? -27.127 3.602 26.241 1.00 84.62 418 LEU A C 1
ATOM 3340 O O . LEU A 1 418 ? -27.710 2.895 25.421 1.00 84.62 418 LEU A O 1
ATOM 3344 N N . GLU A 1 419 ? -26.320 4.606 25.905 1.00 79.56 419 GLU A N 1
ATOM 3345 C CA . GLU A 1 419 ? -25.915 4.951 24.546 1.00 79.56 419 GLU A CA 1
ATOM 3346 C C . GLU A 1 419 ? -24.504 4.388 24.314 1.00 79.56 419 GLU A C 1
ATOM 3348 O O . GLU A 1 419 ? -23.538 4.873 24.902 1.00 79.56 419 GLU A O 1
ATOM 3353 N N . GLY A 1 420 ? -24.410 3.318 23.518 1.00 74.94 420 GLY A N 1
ATOM 3354 C CA . GLY A 1 420 ? -23.166 2.584 23.253 1.00 74.94 420 GLY A CA 1
ATOM 3355 C C . GLY A 1 420 ? -22.959 1.360 24.160 1.00 74.94 420 GLY A C 1
ATOM 3356 O O . GLY A 1 420 ? -23.602 1.210 25.197 1.00 74.94 420 GLY A O 1
ATOM 3357 N N . ASP A 1 421 ? -22.057 0.452 23.770 1.00 79.50 421 ASP A N 1
ATOM 3358 C CA . ASP A 1 421 ? -21.682 -0.736 24.571 1.00 79.50 421 ASP A CA 1
ATOM 3359 C C . ASP A 1 421 ? -20.348 -0.537 25.318 1.00 79.50 421 ASP A C 1
ATOM 3361 O O . ASP A 1 421 ? -19.664 -1.493 25.685 1.00 79.50 421 ASP A O 1
ATOM 3365 N N . VAL A 1 422 ? -19.962 0.724 25.548 1.00 86.50 422 VAL A N 1
ATOM 3366 C CA . VAL A 1 422 ? -18.705 1.075 26.218 1.00 86.50 422 VAL A CA 1
ATOM 3367 C C . VAL A 1 422 ? -18.882 1.024 27.743 1.00 86.50 422 VAL A C 1
ATOM 3369 O O . VAL A 1 422 ? -19.802 1.649 28.285 1.00 86.50 422 VAL A O 1
ATOM 3372 N N . PRO A 1 423 ? -18.018 0.302 28.481 1.00 89.56 423 PRO A N 1
ATOM 3373 C CA . PRO A 1 423 ? -18.056 0.284 29.935 1.00 89.56 423 PRO A CA 1
ATOM 3374 C C . PRO A 1 423 ? -17.576 1.620 30.518 1.00 89.56 423 PRO A C 1
ATOM 3376 O O . PRO A 1 423 ? -16.474 2.093 30.236 1.00 89.56 423 PRO A O 1
ATOM 3379 N N . GLY A 1 424 ? -18.395 2.196 31.390 1.00 91.81 424 GLY A N 1
ATOM 3380 C CA . GLY A 1 424 ? -18.064 3.348 32.215 1.00 91.81 424 GLY A CA 1
ATOM 3381 C C . GLY A 1 424 ? -17.567 2.944 33.601 1.00 91.81 424 GLY A C 1
ATOM 3382 O O . GLY A 1 424 ? -18.002 1.948 34.188 1.00 91.81 424 GLY A O 1
ATOM 3383 N N . PHE A 1 425 ? -16.667 3.739 34.160 1.00 94.00 425 PHE A N 1
ATOM 3384 C CA . PHE A 1 425 ? -16.174 3.589 35.520 1.00 94.00 425 PHE A CA 1
ATOM 3385 C C . PHE A 1 425 ? -16.229 4.932 36.240 1.00 94.00 425 PHE A C 1
ATOM 3387 O O . PHE A 1 425 ? -15.706 5.925 35.748 1.00 94.00 425 PHE A O 1
ATOM 3394 N N . ILE A 1 426 ? -16.854 4.969 37.415 1.00 94.12 426 ILE A N 1
ATOM 3395 C CA . ILE A 1 426 ? -16.842 6.141 38.291 1.00 94.12 426 ILE A CA 1
ATOM 3396 C C . ILE A 1 426 ? -15.901 5.834 39.457 1.00 94.12 426 ILE A C 1
ATOM 3398 O O . ILE A 1 426 ? -16.259 5.022 40.314 1.00 94.12 426 ILE A O 1
ATOM 3402 N N . PRO A 1 427 ? -14.711 6.458 39.522 1.00 92.62 427 PRO A N 1
ATOM 3403 C CA . PRO A 1 427 ? -13.840 6.358 40.688 1.00 92.62 427 PRO A CA 1
ATOM 3404 C C . PRO A 1 427 ? -14.555 6.835 41.960 1.00 92.62 427 PRO A C 1
ATOM 3406 O O . PRO A 1 427 ? -15.314 7.800 41.896 1.00 92.62 427 PRO A O 1
ATOM 3409 N N . LEU A 1 428 ? -14.247 6.248 43.123 1.00 91.06 428 LEU A N 1
ATOM 3410 C CA . LEU A 1 428 ? -14.864 6.619 44.412 1.00 91.06 428 LEU A CA 1
ATOM 3411 C C . LEU A 1 428 ? -14.823 8.140 44.676 1.00 91.06 428 LEU A C 1
ATOM 3413 O O . LEU A 1 428 ? -15.824 8.750 45.041 1.00 91.06 428 LEU A O 1
ATOM 3417 N N . ARG A 1 429 ? -13.686 8.778 44.360 1.00 90.31 429 ARG A N 1
ATOM 3418 C CA . ARG A 1 429 ? -13.479 10.236 44.474 1.00 90.31 429 ARG A CA 1
ATOM 3419 C C . ARG A 1 429 ? -14.427 11.091 43.627 1.00 90.31 429 ARG A C 1
ATOM 3421 O O . ARG A 1 429 ? -14.529 12.281 43.878 1.00 90.31 429 ARG A O 1
ATOM 3428 N N . ASN A 1 430 ? -15.037 10.518 42.594 1.00 90.56 430 ASN A N 1
ATOM 3429 C CA . ASN A 1 430 ? -15.830 11.212 41.585 1.00 90.56 430 ASN A CA 1
ATOM 3430 C C . ASN A 1 430 ? -17.338 10.934 41.729 1.00 90.56 430 ASN A C 1
ATOM 3432 O O . ASN A 1 430 ? -18.097 11.409 40.883 1.00 90.56 430 ASN A O 1
ATOM 3436 N N . LEU A 1 431 ? -17.763 10.180 42.753 1.00 90.06 431 LEU A N 1
ATOM 3437 C CA . LEU A 1 431 ? -19.172 9.849 43.021 1.00 90.06 431 LEU A CA 1
ATOM 3438 C C . LEU A 1 431 ? -19.962 11.000 43.651 1.00 90.06 431 LEU A C 1
ATOM 3440 O O . LEU A 1 431 ? -21.160 11.109 43.417 1.00 90.06 431 LEU A O 1
ATOM 3444 N N . ALA A 1 432 ? -19.312 11.840 44.451 1.00 88.25 432 ALA A N 1
ATOM 3445 C CA . ALA A 1 432 ? -19.935 12.991 45.091 1.00 88.25 432 ALA A CA 1
ATOM 3446 C C . ALA A 1 432 ? -18.905 14.110 45.292 1.00 88.25 432 ALA A C 1
ATOM 3448 O O . ALA A 1 432 ? -17.696 13.884 45.208 1.00 88.25 432 ALA A O 1
ATOM 3449 N N . ASP A 1 433 ? -19.387 15.323 45.566 1.00 85.31 433 ASP A N 1
ATOM 3450 C CA . ASP A 1 433 ? -18.523 16.458 45.921 1.00 85.31 433 ASP A CA 1
ATOM 3451 C C . ASP A 1 433 ? -17.942 16.319 47.342 1.00 85.31 433 ASP A C 1
ATOM 3453 O O . ASP A 1 433 ? -16.910 16.907 47.663 1.00 85.31 433 ASP A O 1
ATOM 3457 N N . THR A 1 434 ? -18.593 15.528 48.197 1.00 86.06 434 THR A N 1
ATOM 3458 C CA . THR A 1 434 ? -18.128 15.180 49.544 1.00 86.06 434 THR A CA 1
ATOM 3459 C C . THR A 1 434 ? -17.276 13.914 49.533 1.00 86.06 434 THR A C 1
ATOM 3461 O O . THR A 1 434 ? -17.317 13.128 48.590 1.00 86.06 434 THR A O 1
ATOM 3464 N N . HIS A 1 435 ? -16.514 13.685 50.606 1.00 85.12 435 HIS A N 1
ATOM 3465 C CA . HIS A 1 435 ? -15.793 12.425 50.779 1.00 85.12 435 HIS A CA 1
ATOM 3466 C C . HIS A 1 435 ? -16.779 11.255 50.923 1.00 85.12 435 HIS A C 1
ATOM 3468 O O . HIS A 1 435 ? -17.759 11.366 51.658 1.00 85.12 435 HIS A O 1
ATOM 3474 N N . VAL A 1 436 ? -16.518 10.160 50.207 1.00 85.38 436 VAL A N 1
ATOM 3475 C CA . VAL A 1 436 ? -17.346 8.947 50.172 1.00 85.38 436 VAL A CA 1
ATOM 3476 C C . VAL A 1 436 ? -16.452 7.765 50.527 1.00 85.38 436 VAL A C 1
ATOM 3478 O O . VAL A 1 436 ? -15.423 7.576 49.880 1.00 85.38 436 VAL A O 1
ATOM 3481 N N . GLU A 1 437 ? -16.841 6.983 51.535 1.00 83.31 437 GLU A N 1
ATOM 3482 C CA . GLU A 1 437 ? -16.116 5.773 51.952 1.00 83.31 437 GLU A CA 1
ATOM 3483 C C . GLU A 1 437 ? -16.560 4.540 51.152 1.00 83.31 437 GLU A C 1
ATOM 3485 O O . GLU A 1 437 ? -15.720 3.745 50.738 1.00 83.31 437 GLU A O 1
ATOM 3490 N N . SER A 1 438 ? -17.863 4.408 50.877 1.00 86.56 438 SER A N 1
ATOM 3491 C CA . SER A 1 438 ? -18.432 3.314 50.086 1.00 86.56 438 SER A CA 1
ATOM 3492 C C . SER A 1 438 ? -19.311 3.831 48.954 1.00 86.56 438 SER A C 1
ATOM 3494 O O . SER A 1 438 ? -20.135 4.728 49.126 1.00 86.56 438 SER A O 1
ATOM 3496 N N . ALA A 1 439 ? -19.174 3.229 47.774 1.00 86.31 439 ALA A N 1
ATOM 3497 C CA . ALA A 1 439 ? -19.974 3.603 46.615 1.00 86.31 439 ALA A CA 1
ATOM 3498 C C . ALA A 1 439 ? -21.469 3.260 46.770 1.00 86.31 439 ALA A C 1
ATOM 3500 O O . ALA A 1 439 ? -22.314 3.916 46.159 1.00 86.31 439 ALA A O 1
ATOM 3501 N N . GLU A 1 440 ? -21.795 2.258 47.595 1.00 87.62 440 GLU A N 1
ATOM 3502 C CA . GLU A 1 440 ? -23.170 1.791 47.837 1.00 87.62 440 GLU A CA 1
ATOM 3503 C C . GLU A 1 440 ? -24.053 2.825 48.541 1.00 87.62 440 GLU A C 1
ATOM 3505 O O . GLU A 1 440 ? -25.276 2.789 48.385 1.00 87.62 440 GLU A O 1
ATOM 3510 N N . ASP A 1 441 ? -23.440 3.764 49.263 1.00 86.62 441 ASP A N 1
ATOM 3511 C CA . ASP A 1 441 ? -24.156 4.823 49.975 1.00 86.62 441 ASP A CA 1
ATOM 3512 C C . ASP A 1 441 ? -24.739 5.868 49.014 1.00 86.62 441 ASP A C 1
ATOM 3514 O O . ASP A 1 441 ? -25.749 6.504 49.321 1.00 86.62 441 ASP A O 1
ATOM 3518 N N . ILE A 1 442 ? -24.115 6.039 47.843 1.00 88.56 442 ILE A N 1
ATOM 3519 C CA . ILE A 1 442 ? -24.497 7.052 46.850 1.00 88.56 442 ILE A CA 1
ATOM 3520 C C . ILE A 1 442 ? -25.306 6.438 45.710 1.00 88.56 442 ILE A C 1
ATOM 3522 O O . ILE A 1 442 ? -26.338 6.985 45.326 1.00 88.56 442 ILE A O 1
ATOM 3526 N N . VAL A 1 443 ? -24.845 5.315 45.153 1.00 90.00 443 VAL A N 1
ATOM 3527 C CA . VAL A 1 443 ? -25.478 4.671 43.995 1.00 90.00 443 VAL A CA 1
ATOM 3528 C C . VAL A 1 443 ? -25.677 3.187 44.252 1.00 90.00 443 VAL A C 1
ATOM 3530 O O . VAL A 1 443 ? -24.759 2.504 44.698 1.00 90.00 443 VAL A O 1
ATOM 3533 N N . LYS A 1 444 ? -26.855 2.646 43.937 1.00 91.00 444 LYS A N 1
ATOM 3534 C CA . LYS A 1 444 ? -27.130 1.208 44.059 1.00 91.00 444 LYS A CA 1
ATOM 3535 C C . LYS A 1 444 ? -26.986 0.513 42.712 1.00 91.00 444 LYS A C 1
ATOM 3537 O O . LYS A 1 444 ? -27.191 1.096 41.648 1.00 91.00 444 LYS A O 1
ATOM 3542 N N . ALA A 1 445 ? -26.638 -0.773 42.748 1.00 92.00 445 ALA A N 1
ATOM 3543 C CA . ALA A 1 445 ? -26.615 -1.590 41.541 1.00 92.00 445 ALA A CA 1
ATOM 3544 C C . ALA A 1 445 ? -28.020 -1.636 40.910 1.00 92.00 445 ALA A C 1
ATOM 3546 O O . ALA A 1 445 ? -28.993 -1.996 41.569 1.00 92.00 445 ALA A O 1
ATOM 3547 N N . GLY A 1 446 ? -28.114 -1.278 39.630 1.00 90.56 446 GLY A N 1
ATOM 3548 C CA . GLY A 1 446 ? -29.367 -1.152 38.887 1.00 90.56 446 GLY A CA 1
ATOM 3549 C C . GLY A 1 446 ? -29.850 0.285 38.681 1.00 90.56 446 GLY A C 1
ATOM 3550 O O . GLY A 1 446 ? -30.669 0.499 37.783 1.00 90.56 446 GLY A O 1
ATOM 3551 N N . ASP A 1 447 ? -29.317 1.259 39.424 1.00 93.31 447 ASP A N 1
ATOM 3552 C CA . ASP A 1 447 ? -29.709 2.663 39.287 1.00 93.31 447 ASP A CA 1
ATOM 3553 C C . ASP A 1 447 ? -29.277 3.230 37.933 1.00 93.31 447 ASP A C 1
ATOM 3555 O O . ASP A 1 447 ? -28.204 2.907 37.415 1.00 93.31 447 ASP A O 1
ATOM 3559 N N . VAL A 1 448 ? -30.118 4.085 37.349 1.00 93.69 448 VAL A N 1
ATOM 3560 C CA . VAL A 1 448 ? -29.788 4.850 36.142 1.00 93.69 448 VAL A CA 1
ATOM 3561 C C . VAL A 1 448 ? -29.342 6.237 36.574 1.00 93.69 448 VAL A C 1
ATOM 3563 O O . VAL A 1 448 ? -30.100 6.963 37.211 1.00 93.69 448 VAL A O 1
ATOM 3566 N N . ILE A 1 449 ? -28.110 6.585 36.226 1.00 93.00 449 ILE A N 1
ATOM 3567 C CA . ILE A 1 449 ? -27.453 7.824 36.625 1.00 93.00 449 ILE A CA 1
ATOM 3568 C C . ILE A 1 449 ? -26.999 8.603 35.396 1.00 93.00 449 ILE A C 1
ATOM 3570 O O . ILE A 1 449 ? -26.667 8.028 34.355 1.00 93.00 449 ILE A O 1
ATOM 3574 N N . THR A 1 450 ? -26.961 9.920 35.546 1.00 92.56 450 THR A N 1
ATOM 3575 C CA . THR A 1 450 ? -26.402 10.830 34.553 1.00 92.56 450 THR A CA 1
ATOM 3576 C C . THR A 1 450 ? -25.067 11.336 35.071 1.00 92.56 450 THR A C 1
ATOM 3578 O O . THR A 1 450 ? -25.008 11.885 36.167 1.00 92.56 450 THR A O 1
ATOM 3581 N N . ALA A 1 451 ? -23.998 11.109 34.314 1.00 91.88 451 ALA A N 1
ATOM 3582 C CA . ALA A 1 451 ? -22.633 11.429 34.707 1.00 91.88 451 ALA A CA 1
ATOM 3583 C C . ALA A 1 451 ? -21.927 12.226 33.608 1.00 91.88 451 ALA A C 1
ATOM 3585 O O . ALA A 1 451 ? -22.210 12.064 32.422 1.00 91.88 451 ALA A O 1
ATOM 3586 N N . ASN A 1 452 ? -20.981 13.073 33.999 1.00 92.31 452 ASN A N 1
ATOM 3587 C CA . ASN A 1 452 ? -20.102 13.758 33.066 1.00 92.31 452 ASN A CA 1
ATOM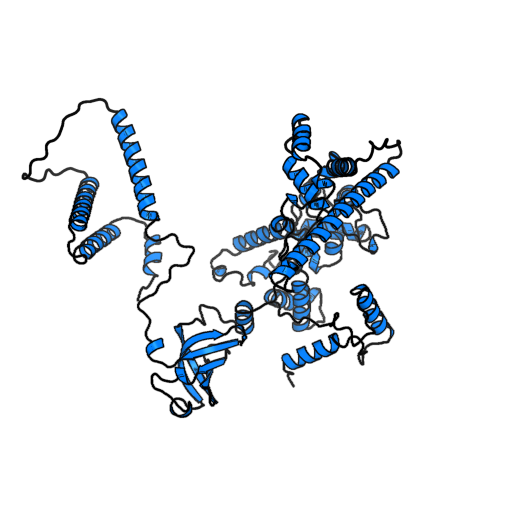 3588 C C . ASN A 1 452 ? -18.895 12.869 32.733 1.00 92.31 452 ASN A C 1
ATOM 3590 O O . ASN A 1 452 ? -18.280 12.293 33.634 1.00 92.31 452 ASN A O 1
ATOM 3594 N N . LEU A 1 453 ? -18.560 12.742 31.452 1.00 90.81 453 LEU A N 1
ATOM 3595 C CA . LEU A 1 453 ? -17.397 11.994 30.993 1.00 90.81 453 LEU A CA 1
ATOM 3596 C C . LEU A 1 453 ? -16.128 12.794 31.280 1.00 90.81 453 LEU A C 1
ATOM 3598 O O . LEU A 1 453 ? -15.932 13.862 30.717 1.00 90.81 453 LEU A O 1
ATOM 3602 N N . THR A 1 454 ? -15.230 12.287 32.121 1.00 90.50 454 THR A N 1
ATOM 3603 C CA . THR A 1 454 ? -13.982 12.997 32.440 1.00 90.50 454 THR A CA 1
ATOM 3604 C C . THR A 1 454 ? -12.856 12.651 31.478 1.00 90.50 454 THR A C 1
ATOM 3606 O O . THR A 1 454 ? -12.122 13.533 31.047 1.00 90.50 454 THR A O 1
ATOM 3609 N N . GLU A 1 455 ? -12.706 11.372 31.137 1.00 89.69 455 GLU A N 1
ATOM 3610 C CA . GLU A 1 455 ? -11.598 10.888 30.312 1.00 89.69 455 GLU A CA 1
ATOM 3611 C C . GLU A 1 455 ? -12.017 9.631 29.541 1.00 89.69 455 GLU A C 1
ATOM 3613 O O . GLU A 1 455 ? -12.724 8.774 30.077 1.00 89.69 455 GLU A O 1
ATOM 3618 N N . VAL A 1 456 ? -11.569 9.505 28.290 1.00 88.81 456 VAL A N 1
ATOM 3619 C CA . VAL A 1 456 ? -11.737 8.291 27.478 1.00 88.81 456 VAL A CA 1
ATOM 3620 C C . VAL A 1 456 ? -10.417 7.523 27.495 1.00 88.81 456 VAL A C 1
ATOM 3622 O O . VAL A 1 456 ? -9.405 8.011 26.993 1.00 88.81 456 VAL A O 1
ATOM 3625 N N . LYS A 1 457 ? -10.410 6.319 28.075 1.00 87.06 457 LYS A N 1
ATOM 3626 C CA . LYS A 1 457 ? -9.227 5.451 28.132 1.00 87.06 457 LYS A CA 1
ATOM 3627 C C . LYS A 1 457 ? -9.247 4.483 26.961 1.00 87.06 457 LYS A C 1
ATOM 3629 O O . LYS A 1 457 ? -9.737 3.357 27.079 1.00 87.06 457 LYS A O 1
ATOM 3634 N N . ASN A 1 458 ? -8.670 4.928 25.850 1.00 83.62 458 ASN A N 1
ATOM 3635 C CA . ASN A 1 458 ? -8.643 4.181 24.593 1.00 83.62 458 ASN A CA 1
ATOM 3636 C C . ASN A 1 458 ? -8.020 2.781 24.747 1.00 83.62 458 ASN A C 1
ATOM 3638 O O . ASN A 1 458 ? -8.596 1.805 24.278 1.00 83.62 458 ASN A O 1
ATOM 3642 N N . ASP A 1 459 ? -6.917 2.655 25.494 1.00 79.25 459 ASP A N 1
ATOM 3643 C CA . ASP A 1 459 ? -6.200 1.377 25.658 1.00 79.25 459 ASP A CA 1
ATOM 3644 C C . ASP A 1 459 ? -6.999 0.322 26.433 1.00 79.25 459 ASP A C 1
ATOM 3646 O O . ASP A 1 459 ? -6.847 -0.879 26.221 1.00 79.25 459 ASP A O 1
ATOM 3650 N N . ARG A 1 460 ? -7.856 0.763 27.361 1.00 81.69 460 ARG A N 1
ATOM 3651 C CA . ARG A 1 460 ? -8.672 -0.123 28.209 1.00 81.69 460 ARG A CA 1
ATOM 3652 C C . ARG A 1 460 ? -10.099 -0.278 27.702 1.00 81.69 460 ARG A C 1
ATOM 3654 O O . ARG A 1 460 ? -10.878 -0.983 28.343 1.00 81.69 460 ARG A O 1
ATOM 3661 N N . MET A 1 461 ? -10.440 0.381 26.593 1.00 85.00 461 MET A N 1
ATOM 3662 C CA . MET A 1 461 ? -11.790 0.401 26.032 1.00 85.00 461 MET A CA 1
ATOM 3663 C C . MET A 1 461 ? -12.847 0.811 27.063 1.00 85.00 461 MET A C 1
ATOM 3665 O O . MET A 1 461 ? -13.934 0.240 27.112 1.00 85.00 461 MET A O 1
ATOM 3669 N N . CYS A 1 462 ? -12.521 1.771 27.931 1.00 87.81 462 CYS A N 1
ATOM 3670 C CA . CYS A 1 462 ? -13.424 2.233 28.980 1.00 87.81 462 CYS A CA 1
ATOM 3671 C C . CYS A 1 462 ? -13.411 3.753 29.120 1.00 87.81 462 CYS A C 1
ATOM 3673 O O . CYS A 1 462 ? -12.469 4.429 28.707 1.00 87.81 462 CYS A O 1
ATOM 3675 N N . VAL A 1 463 ? -14.469 4.293 29.717 1.00 90.88 463 VAL A N 1
ATOM 3676 C CA . VAL A 1 463 ? -14.584 5.729 29.996 1.00 90.88 463 VAL A CA 1
ATOM 3677 C C . VAL A 1 463 ? -14.642 5.977 31.493 1.00 90.88 463 VAL A C 1
ATOM 3679 O O . VAL A 1 463 ? -15.335 5.265 32.223 1.00 90.88 463 VAL A O 1
ATOM 3682 N N . ASP A 1 464 ? -13.931 6.998 31.952 1.00 92.94 464 ASP A N 1
ATOM 3683 C CA . ASP A 1 464 ? -14.052 7.484 33.319 1.00 92.94 464 ASP A CA 1
ATOM 3684 C C . ASP A 1 464 ? -15.157 8.540 33.378 1.00 92.94 464 ASP A C 1
ATOM 3686 O O . ASP A 1 464 ? -15.235 9.455 32.553 1.00 92.94 464 ASP A O 1
ATOM 3690 N N . LEU A 1 465 ? -16.021 8.395 34.374 1.00 93.38 465 LEU A N 1
ATOM 3691 C CA . LEU A 1 465 ? -17.207 9.209 34.580 1.00 93.38 465 LEU A CA 1
ATOM 3692 C C . LEU A 1 465 ? -17.143 9.910 35.944 1.00 93.38 465 LEU A C 1
ATOM 3694 O O . LEU A 1 465 ? -16.450 9.474 36.871 1.00 93.38 465 LEU A O 1
ATOM 3698 N N . SER A 1 466 ? -17.902 10.992 36.090 1.00 93.31 466 SER A N 1
ATOM 3699 C CA . SER A 1 466 ? -18.039 11.722 37.346 1.00 93.31 466 SER A CA 1
ATOM 3700 C C . SER A 1 466 ? -19.456 12.235 37.576 1.00 93.31 466 SER A C 1
ATOM 3702 O O . SER A 1 466 ? -20.108 12.741 36.669 1.00 93.31 466 SER A O 1
ATOM 3704 N N . LEU A 1 467 ? -19.906 12.124 38.824 1.00 91.94 467 LEU A N 1
ATOM 3705 C CA . LEU A 1 467 ? -21.173 12.652 39.333 1.00 91.94 467 LEU A CA 1
ATOM 3706 C C . LEU A 1 467 ? -21.000 13.971 40.101 1.00 91.94 467 LEU A C 1
ATOM 3708 O O . LEU A 1 467 ? -21.963 14.504 40.647 1.00 91.94 467 LEU A O 1
ATOM 3712 N N . LYS A 1 468 ? -19.781 14.511 40.155 1.00 89.25 468 LYS A N 1
ATOM 3713 C CA . LYS A 1 468 ? -19.497 15.756 40.862 1.00 89.25 468 LYS A CA 1
ATOM 3714 C C . LYS A 1 468 ? -20.132 16.964 40.187 1.00 89.25 468 LYS A C 1
ATOM 3716 O O . LYS A 1 468 ? -19.954 17.157 38.982 1.00 89.25 468 LYS A O 1
ATOM 3721 N N . MET A 1 469 ? -20.762 17.839 40.971 1.00 82.06 469 MET A N 1
ATOM 3722 C CA . MET A 1 469 ? -21.410 19.056 40.465 1.00 82.06 469 MET A CA 1
ATOM 3723 C C . MET A 1 469 ? -20.417 20.000 39.783 1.00 82.06 469 MET A C 1
ATOM 3725 O O . MET A 1 469 ? -20.791 20.697 38.840 1.00 82.06 469 MET A O 1
ATOM 3729 N N . GLU A 1 470 ? -19.154 20.024 40.223 1.00 80.69 470 GLU A N 1
ATOM 3730 C CA . GLU A 1 470 ? -18.105 20.835 39.591 1.00 80.69 470 GLU A CA 1
ATOM 3731 C C . GLU A 1 470 ? -17.901 20.499 38.109 1.00 80.69 470 GLU A C 1
ATOM 3733 O O . GLU A 1 470 ? -17.738 21.413 37.305 1.00 80.69 470 GLU A O 1
ATOM 3738 N N . HIS A 1 471 ? -17.997 19.226 37.723 1.00 78.94 471 HIS A N 1
ATOM 3739 C CA . HIS A 1 471 ? -17.792 18.790 36.340 1.00 78.94 471 HIS A CA 1
ATOM 3740 C C . HIS A 1 471 ? -19.017 19.019 35.444 1.00 78.94 471 HIS A C 1
ATOM 3742 O O . HIS A 1 471 ? -18.879 19.115 34.229 1.00 78.94 471 HIS A O 1
ATOM 3748 N N . PHE A 1 472 ? -20.212 19.175 36.023 1.00 79.19 472 PHE A N 1
ATOM 3749 C CA . PHE A 1 472 ? -21.403 19.601 35.276 1.00 79.19 472 PHE A CA 1
ATOM 3750 C C . PHE A 1 472 ? -21.420 21.105 34.993 1.00 79.19 472 PHE A C 1
ATOM 3752 O O . PHE A 1 472 ? -22.130 21.564 34.092 1.00 79.19 472 PHE A O 1
ATOM 3759 N N . ARG A 1 473 ? -20.645 21.901 35.740 1.00 70.88 473 ARG A N 1
ATOM 3760 C CA . ARG A 1 473 ? -20.509 23.330 35.458 1.00 70.88 473 ARG A CA 1
ATOM 3761 C C . ARG A 1 473 ? -19.686 23.491 34.188 1.00 70.88 473 ARG A C 1
ATOM 3763 O O . ARG A 1 473 ? -18.462 23.416 34.214 1.00 70.88 473 ARG A O 1
ATOM 3770 N N . LYS A 1 474 ? -20.367 23.769 33.075 1.00 61.16 474 LYS A N 1
ATOM 3771 C CA . LYS A 1 474 ? -19.715 24.244 31.853 1.00 61.16 474 LYS A CA 1
ATOM 3772 C C . LYS A 1 474 ? -18.866 25.462 32.220 1.00 61.16 474 LYS A C 1
ATOM 3774 O O . LYS A 1 474 ? -19.409 26.496 32.611 1.00 61.16 474 LYS A O 1
ATOM 3779 N N . LEU A 1 475 ? -17.542 25.333 32.125 1.00 55.47 475 LEU A N 1
ATOM 3780 C CA . LEU A 1 475 ? -16.652 26.490 32.167 1.00 55.47 475 LEU A CA 1
ATOM 3781 C C . LEU A 1 475 ? -17.149 27.487 31.106 1.00 55.47 475 LEU A C 1
ATOM 3783 O O . LEU A 1 475 ? -17.484 27.054 29.997 1.00 55.47 475 LEU A O 1
ATOM 3787 N N . PRO A 1 476 ? -17.251 28.794 31.414 1.00 45.88 476 PRO A N 1
ATOM 3788 C CA . PRO A 1 476 ? -17.608 29.789 30.410 1.00 45.88 476 PRO A CA 1
ATOM 3789 C C . PRO A 1 476 ? -16.649 29.628 29.231 1.00 45.88 476 PRO A C 1
ATOM 3791 O O . PRO A 1 476 ? -15.438 29.696 29.422 1.00 45.88 476 PRO A O 1
ATOM 3794 N N . SER A 1 477 ? -17.216 29.317 28.061 1.00 49.72 477 SER A N 1
ATOM 3795 C CA . SER A 1 477 ? -16.554 28.858 26.835 1.00 49.72 477 SER A CA 1
ATOM 3796 C C . SER A 1 477 ? -15.039 29.102 26.792 1.00 49.72 477 SER A C 1
ATOM 3798 O O . SER A 1 477 ? -14.577 30.133 26.295 1.00 49.72 477 SER A O 1
ATOM 3800 N N . SER A 1 478 ? -14.239 28.136 27.239 1.00 49.28 478 SER A N 1
ATOM 3801 C CA . SER A 1 478 ? -12.842 28.051 26.824 1.00 49.28 478 SER A CA 1
ATOM 3802 C C . SER A 1 478 ? -12.829 27.453 25.421 1.00 49.28 478 SER A C 1
ATOM 3804 O O . SER A 1 478 ? -12.514 26.283 25.221 1.00 49.28 478 SER A O 1
ATOM 3806 N N . TRP A 1 479 ? -13.261 28.240 24.434 1.00 46.56 479 TRP A N 1
ATOM 3807 C CA . TRP A 1 479 ? -12.988 27.905 23.045 1.00 46.56 479 TRP A CA 1
ATOM 3808 C C . TRP A 1 479 ? -11.473 27.992 22.855 1.00 46.56 479 TRP A C 1
ATOM 3810 O O . TRP A 1 479 ? -10.920 29.076 22.658 1.00 46.56 479 TRP A O 1
ATOM 3820 N N . GLU A 1 480 ? -10.784 26.860 22.967 1.00 51.66 480 GLU A N 1
ATOM 3821 C CA . GLU A 1 480 ? -9.402 26.772 22.526 1.00 51.66 480 GLU A CA 1
ATOM 3822 C C . GLU A 1 480 ? -9.390 26.778 21.003 1.00 51.66 480 GLU A C 1
ATOM 3824 O O . GLU A 1 480 ? -9.901 25.887 20.324 1.00 51.66 480 GLU A O 1
ATOM 3829 N N . ARG A 1 481 ? -8.820 27.851 20.458 1.00 48.59 481 ARG A N 1
ATOM 3830 C CA . ARG A 1 481 ? -8.624 28.026 19.026 1.00 48.59 481 ARG A CA 1
ATOM 3831 C C . ARG A 1 481 ? -7.837 26.827 18.469 1.00 48.59 481 ARG A C 1
ATOM 3833 O O . ARG A 1 481 ? -6.703 26.624 18.902 1.00 48.59 481 ARG A O 1
ATOM 3840 N N . PRO A 1 482 ? -8.347 26.106 17.455 1.00 55.09 482 PRO A N 1
ATOM 3841 C CA . PRO A 1 482 ? -7.569 25.086 16.758 1.00 55.09 482 PRO A CA 1
ATOM 3842 C C . PRO A 1 482 ? -6.230 25.658 16.271 1.00 55.09 482 PRO A C 1
ATOM 3844 O O . PRO A 1 482 ? -6.205 26.731 15.660 1.00 55.09 482 PRO A O 1
ATOM 3847 N N . LYS A 1 483 ? -5.122 24.939 16.505 1.00 53.25 483 LYS A N 1
ATOM 3848 C CA . LYS A 1 483 ? -3.739 25.398 16.236 1.00 53.25 483 LYS A CA 1
ATOM 3849 C C . LYS A 1 483 ? -3.473 25.832 14.779 1.00 53.25 483 LYS A C 1
ATOM 3851 O O . LYS A 1 483 ? -2.481 26.502 14.524 1.00 53.25 483 LYS A O 1
ATOM 3856 N N . GLY A 1 484 ? -4.360 25.497 13.836 1.00 54.34 484 GLY A N 1
ATOM 3857 C CA . GLY A 1 484 ? -4.268 25.873 12.418 1.00 54.34 484 GLY A CA 1
ATOM 3858 C C . GLY A 1 484 ? -4.991 27.164 12.004 1.00 54.34 484 GLY A C 1
ATOM 3859 O O . GLY A 1 484 ? -4.880 27.574 10.852 1.00 54.34 484 GLY A O 1
ATOM 3860 N N . LEU A 1 485 ? -5.746 27.823 12.892 1.00 49.34 485 LEU A N 1
ATOM 3861 C CA . LEU A 1 485 ? -6.447 29.070 12.553 1.00 49.34 485 LEU A CA 1
ATOM 3862 C C . LEU A 1 485 ? -5.547 30.287 12.848 1.00 49.34 485 LEU A C 1
ATOM 3864 O O . LEU A 1 485 ? -5.187 30.488 14.008 1.00 49.34 485 LEU A O 1
ATOM 3868 N N . PRO A 1 486 ? -5.239 31.166 11.874 1.00 50.94 486 PRO A N 1
ATOM 3869 C CA . PRO A 1 486 ? -4.390 32.342 12.101 1.00 50.94 486 PRO A CA 1
ATOM 3870 C C . PRO A 1 486 ? -5.039 33.276 13.127 1.00 50.94 486 PRO A C 1
ATOM 3872 O O . PRO A 1 486 ? -6.240 33.495 12.994 1.00 50.94 486 PRO A O 1
ATOM 3875 N N . PRO A 1 487 ? -4.320 33.828 14.128 1.00 50.94 487 PRO A N 1
ATOM 3876 C CA . PRO A 1 487 ? -4.898 34.596 15.235 1.00 50.94 487 PRO A CA 1
ATOM 3877 C C . PRO A 1 487 ? -5.826 35.714 14.742 1.00 50.94 487 PRO A C 1
ATOM 3879 O O . PRO A 1 487 ? -5.513 36.413 13.779 1.00 50.94 487 PRO A O 1
ATOM 3882 N N . LEU A 1 488 ? -6.959 35.907 15.430 1.00 49.38 488 LEU A N 1
ATOM 3883 C CA . LEU A 1 488 ? -8.048 36.842 15.076 1.00 49.38 488 LEU A CA 1
ATOM 3884 C C . LEU A 1 488 ? -7.606 38.322 15.003 1.00 49.38 488 LEU A C 1
ATOM 3886 O O . LEU A 1 488 ? -8.401 39.174 14.628 1.00 49.38 488 LEU A O 1
ATOM 3890 N N . GLY A 1 489 ? -6.341 38.629 15.298 1.00 48.06 489 GLY A N 1
ATOM 3891 C CA . GLY A 1 489 ? -5.746 39.956 15.139 1.00 48.06 489 GLY A CA 1
ATOM 3892 C C . GLY A 1 489 ? -4.859 40.147 13.902 1.00 48.06 489 GLY A C 1
ATOM 3893 O O . GLY A 1 489 ? -4.580 41.286 13.553 1.00 48.06 489 GLY A O 1
ATOM 3894 N N . MET A 1 490 ? -4.412 39.095 13.206 1.00 44.19 490 MET A N 1
ATOM 3895 C CA . MET A 1 490 ? -3.405 39.258 12.138 1.00 44.19 490 MET A CA 1
ATOM 3896 C C . MET A 1 490 ? -4.012 39.591 10.767 1.00 44.19 490 MET A C 1
ATOM 3898 O O . MET A 1 490 ? -3.417 40.339 9.991 1.00 44.19 490 MET A O 1
ATOM 3902 N N . SER A 1 491 ? -5.221 39.105 10.465 1.00 48.00 491 SER A N 1
ATOM 3903 C CA . SER A 1 491 ? -5.833 39.309 9.144 1.00 48.00 491 SER A CA 1
ATOM 3904 C C . SER A 1 491 ? -6.411 40.714 8.953 1.00 48.00 491 SER A C 1
ATOM 3906 O O . SER A 1 491 ? -6.300 41.264 7.862 1.00 48.00 491 SER A O 1
ATOM 3908 N N . MET A 1 492 ? -6.963 41.351 9.992 1.00 44.78 492 MET A N 1
ATOM 3909 C CA . MET A 1 492 ? -7.515 42.706 9.845 1.00 44.78 492 MET A CA 1
ATOM 3910 C C . MET A 1 492 ? -6.432 43.773 9.679 1.00 44.78 492 MET A C 1
ATOM 3912 O O . MET A 1 492 ? -6.628 44.688 8.887 1.00 44.78 492 MET A O 1
ATOM 3916 N N . HIS A 1 493 ? -5.282 43.655 10.351 1.00 46.25 493 HIS A N 1
ATOM 3917 C CA . HIS A 1 493 ? -4.184 44.615 10.187 1.00 46.25 493 HIS A CA 1
ATOM 3918 C C . HIS A 1 493 ? -3.488 44.482 8.830 1.00 46.25 493 HIS A C 1
ATOM 3920 O O . HIS A 1 493 ? -3.169 45.497 8.214 1.00 46.25 493 HIS A O 1
ATOM 3926 N N . PHE A 1 494 ? -3.320 43.255 8.328 1.00 43.72 494 PHE A N 1
ATOM 3927 C CA . PHE A 1 494 ? -2.744 43.024 7.005 1.00 43.72 494 PHE A CA 1
ATOM 3928 C C . PHE A 1 494 ? -3.695 43.474 5.888 1.00 43.72 494 PHE A C 1
ATOM 3930 O O . PHE A 1 494 ? -3.287 44.206 4.990 1.00 43.72 494 PHE A O 1
ATOM 3937 N N . VAL A 1 495 ? -4.988 43.141 5.979 1.00 50.00 495 VAL A N 1
ATOM 3938 C CA . VAL A 1 495 ? -5.993 43.579 4.996 1.00 50.00 495 VAL A CA 1
ATOM 3939 C C . VAL A 1 495 ? -6.205 45.095 5.053 1.00 50.00 495 VAL A C 1
ATOM 3941 O O . VAL A 1 495 ? -6.291 45.727 4.004 1.00 50.00 495 VAL A O 1
ATOM 3944 N N . ALA A 1 496 ? -6.217 45.711 6.241 1.00 53.12 496 ALA A N 1
ATOM 3945 C CA . ALA A 1 496 ? -6.286 47.168 6.375 1.00 53.12 496 ALA A CA 1
ATOM 3946 C C . ALA A 1 496 ? -5.018 47.859 5.853 1.00 53.12 496 ALA A C 1
ATOM 3948 O O . ALA A 1 496 ? -5.120 48.901 5.210 1.00 53.12 496 ALA A O 1
ATOM 3949 N N . GLY A 1 497 ? -3.839 47.270 6.076 1.00 54.12 497 GLY A N 1
ATOM 3950 C CA . GLY A 1 497 ? -2.569 47.758 5.543 1.00 54.12 497 GLY A CA 1
ATOM 3951 C C . GLY A 1 497 ? -2.536 47.714 4.018 1.00 54.12 497 GLY A C 1
ATOM 3952 O O . GLY A 1 497 ? -2.250 48.726 3.388 1.00 54.12 497 GLY A O 1
ATOM 3953 N N . VAL A 1 498 ? -2.923 46.586 3.416 1.00 55.31 498 VAL A N 1
ATOM 3954 C CA . VAL A 1 498 ? -2.999 46.426 1.955 1.00 55.31 498 VAL A CA 1
ATOM 3955 C C . VAL A 1 498 ? -4.065 47.347 1.354 1.00 55.31 498 VAL A C 1
ATOM 3957 O O . VAL A 1 498 ? -3.802 47.998 0.347 1.00 55.31 498 VAL A O 1
ATOM 3960 N N . MET A 1 499 ? -5.235 47.490 1.987 1.00 51.53 499 MET A N 1
ATOM 3961 C CA . MET A 1 499 ? -6.274 48.429 1.540 1.00 51.53 499 MET A CA 1
ATOM 3962 C C . MET A 1 499 ? -5.803 49.887 1.617 1.00 51.53 499 MET A C 1
ATOM 3964 O O . MET A 1 499 ? -6.048 50.644 0.682 1.00 51.53 499 MET A O 1
ATOM 3968 N N . MET A 1 500 ? -5.091 50.276 2.681 1.00 56.41 500 MET A N 1
ATOM 3969 C CA . MET A 1 500 ? -4.510 51.618 2.815 1.00 56.41 500 MET A CA 1
ATOM 3970 C C . MET A 1 500 ? -3.426 51.872 1.769 1.00 56.41 500 MET A C 1
ATOM 3972 O O . MET A 1 500 ? -3.384 52.960 1.209 1.00 56.41 500 MET A O 1
ATOM 3976 N N . LEU A 1 501 ? -2.591 50.879 1.456 1.00 54.72 501 LEU A N 1
ATOM 3977 C CA . LEU A 1 501 ? -1.508 51.004 0.477 1.00 54.72 501 LEU A CA 1
ATOM 3978 C C . LEU A 1 501 ? -2.048 51.083 -0.959 1.00 54.72 501 LEU A C 1
ATOM 3980 O O . LEU A 1 501 ? -1.607 51.926 -1.737 1.00 54.72 501 LEU A O 1
ATOM 3984 N N . VAL A 1 502 ? -3.075 50.287 -1.280 1.00 56.44 502 VAL A N 1
ATOM 3985 C CA . VAL A 1 502 ? -3.819 50.379 -2.547 1.00 56.44 502 VAL A CA 1
ATOM 3986 C C . VAL A 1 502 ? -4.524 51.731 -2.661 1.00 56.44 502 VAL A C 1
ATOM 3988 O O . VAL A 1 502 ? -4.470 52.354 -3.718 1.00 56.44 502 VAL A O 1
ATOM 3991 N N . PHE A 1 503 ? -5.128 52.234 -1.579 1.00 57.69 503 PHE A N 1
ATOM 3992 C CA . PHE A 1 503 ? -5.767 53.551 -1.566 1.00 57.69 503 PHE A CA 1
ATOM 3993 C C . PHE A 1 503 ? -4.743 54.686 -1.722 1.00 57.69 503 PHE A C 1
ATOM 3995 O O . PHE A 1 503 ? -4.985 55.623 -2.478 1.00 57.69 503 PHE A O 1
ATOM 4002 N N . PHE A 1 504 ? -3.574 54.586 -1.083 1.00 55.31 504 PHE A N 1
ATOM 4003 C CA . PHE A 1 504 ? -2.498 55.574 -1.196 1.00 55.31 504 PHE A CA 1
ATOM 4004 C C . PHE A 1 504 ? -1.907 55.609 -2.609 1.00 55.31 504 PHE A C 1
ATOM 4006 O O . PHE A 1 504 ? -1.748 56.685 -3.176 1.00 55.31 504 PHE A O 1
ATOM 4013 N N . LEU A 1 505 ? -1.665 54.443 -3.219 1.00 51.44 505 LEU A N 1
ATOM 4014 C CA . LEU A 1 505 ? -1.230 54.337 -4.616 1.00 51.44 505 LEU A CA 1
ATOM 4015 C C . LEU A 1 505 ? -2.281 54.897 -5.580 1.00 51.44 505 LEU A C 1
ATOM 4017 O O . LEU A 1 505 ? -1.930 55.624 -6.508 1.00 51.44 505 LEU A O 1
ATOM 4021 N N . PHE A 1 506 ? -3.567 54.626 -5.334 1.00 54.25 506 PHE A N 1
ATOM 4022 C CA . PHE A 1 506 ? -4.660 55.170 -6.138 1.00 54.25 506 PHE A CA 1
ATOM 4023 C C . PHE A 1 506 ? -4.734 56.697 -6.024 1.00 54.25 506 PHE A C 1
ATOM 4025 O O . PHE A 1 506 ? -4.834 57.378 -7.038 1.00 54.25 506 PHE A O 1
ATOM 4032 N N . VAL A 1 507 ? -4.606 57.255 -4.815 1.00 52.84 507 VAL A N 1
ATOM 4033 C CA . VAL A 1 507 ? -4.575 58.707 -4.577 1.00 52.84 507 VAL A CA 1
ATOM 4034 C C . VAL A 1 507 ? -3.333 59.343 -5.213 1.00 52.84 507 VAL A C 1
ATOM 4036 O O . VAL A 1 507 ? -3.463 60.346 -5.909 1.00 52.84 507 VAL A O 1
ATOM 4039 N N . CYS A 1 508 ? -2.143 58.756 -5.068 1.00 47.81 508 CYS A N 1
ATOM 4040 C CA . CYS A 1 508 ? -0.918 59.267 -5.689 1.00 47.81 508 CYS A CA 1
ATOM 4041 C C . CYS A 1 508 ? -0.995 59.274 -7.225 1.00 47.81 508 CYS A C 1
ATOM 4043 O O . CYS A 1 508 ? -0.640 60.280 -7.841 1.00 47.81 508 CYS A O 1
ATOM 4045 N N . LEU A 1 509 ? -1.524 58.210 -7.841 1.00 45.59 509 LEU A N 1
ATOM 4046 C CA . LEU A 1 509 ? -1.730 58.142 -9.293 1.00 45.59 509 LEU A CA 1
ATOM 4047 C C . LEU A 1 509 ? -2.807 59.131 -9.769 1.00 45.59 509 LEU A C 1
ATOM 4049 O O . LEU A 1 509 ? -2.647 59.769 -10.810 1.00 45.59 509 LEU A O 1
ATOM 4053 N N . PHE A 1 510 ? -3.879 59.324 -8.994 1.00 43.88 510 PHE A N 1
ATOM 4054 C CA . PHE A 1 510 ? -4.958 60.248 -9.355 1.00 43.88 510 PHE A CA 1
ATOM 4055 C C . PHE A 1 510 ? -4.556 61.726 -9.204 1.00 43.88 510 PHE A C 1
ATOM 4057 O O . PHE A 1 510 ? -5.008 62.568 -9.981 1.00 43.88 510 PHE A O 1
ATOM 4064 N N . PHE A 1 511 ? -3.674 62.049 -8.249 1.00 44.66 511 PHE A N 1
ATOM 4065 C CA . PHE A 1 511 ? -3.149 63.406 -8.053 1.00 44.66 511 PHE A CA 1
ATOM 4066 C C . PHE A 1 511 ? -1.959 63.744 -8.962 1.00 44.66 511 PHE A C 1
ATOM 4068 O O . PHE A 1 511 ? -1.793 64.914 -9.304 1.00 44.66 511 PHE A O 1
ATOM 4075 N N . GLN A 1 512 ? -1.184 62.763 -9.441 1.00 44.53 512 GLN A N 1
ATOM 4076 C CA . GLN A 1 512 ? -0.208 63.002 -10.516 1.00 44.53 512 GLN A CA 1
ATOM 4077 C C . GLN A 1 512 ? -0.878 63.306 -11.869 1.00 44.53 512 GLN A C 1
ATOM 4079 O O . GLN A 1 512 ? -0.290 63.994 -12.700 1.00 44.53 512 GLN A O 1
ATOM 4084 N N . GLY A 1 513 ? -2.126 62.871 -12.076 1.00 42.41 513 GLY A N 1
ATOM 4085 C CA . GLY A 1 513 ? -2.885 63.098 -13.313 1.00 42.41 513 GLY A CA 1
ATOM 4086 C C . GLY A 1 513 ? -3.631 64.435 -13.418 1.00 42.41 513 GLY A C 1
ATOM 4087 O O . GLY A 1 513 ? -4.227 64.711 -14.459 1.00 42.41 513 GLY A O 1
ATOM 4088 N N . LYS A 1 514 ? -3.640 65.283 -12.378 1.00 38.12 514 LYS A N 1
ATOM 4089 C CA . LYS A 1 514 ? -4.340 66.581 -12.409 1.00 38.12 514 LYS A CA 1
ATOM 4090 C C . LYS A 1 514 ? -3.480 67.698 -11.834 1.00 38.12 514 LYS A C 1
ATOM 4092 O O . LYS A 1 514 ? -3.595 68.078 -10.673 1.00 38.12 514 LYS A O 1
ATOM 4097 N N . GLY A 1 515 ? -2.656 68.288 -12.694 1.00 41.31 515 GLY A N 1
ATOM 4098 C CA . GLY A 1 515 ? -2.069 69.593 -12.427 1.00 41.31 515 GLY A CA 1
ATOM 4099 C C . GLY A 1 515 ? -3.165 70.648 -12.278 1.00 41.31 515 GLY A C 1
ATOM 4100 O O . GLY A 1 515 ? -3.795 71.008 -13.269 1.00 41.31 515 GLY A O 1
ATOM 4101 N N . LYS A 1 516 ? -3.392 71.131 -11.049 1.00 33.25 516 LYS A N 1
ATOM 4102 C CA . LYS A 1 516 ? -3.750 72.526 -10.726 1.00 33.25 516 LYS A CA 1
ATOM 4103 C C . LYS A 1 516 ? -3.876 72.749 -9.209 1.00 33.25 516 LYS A C 1
ATOM 4105 O O . LYS A 1 516 ? -4.716 72.160 -8.550 1.00 33.25 516 LYS A O 1
ATOM 4110 N N . GLN A 1 517 ? -3.020 73.664 -8.747 1.00 34.62 517 GLN A N 1
ATOM 4111 C CA . GLN A 1 517 ? -3.088 74.575 -7.593 1.00 34.62 517 GLN A CA 1
ATOM 4112 C C . GLN A 1 517 ? -3.367 74.041 -6.173 1.00 34.62 517 GLN A C 1
ATOM 4114 O O . GLN A 1 517 ? -4.443 73.569 -5.827 1.00 34.62 517 GLN A O 1
ATOM 4119 N N . ARG A 1 518 ? -2.358 74.266 -5.319 1.00 33.00 518 ARG A N 1
ATOM 4120 C CA . ARG A 1 518 ? -2.391 74.193 -3.855 1.00 33.00 518 ARG A CA 1
ATOM 4121 C C . ARG A 1 518 ? -3.246 75.331 -3.285 1.00 33.00 518 ARG A C 1
ATOM 4123 O O . ARG A 1 518 ? -2.939 76.493 -3.535 1.00 33.00 518 ARG A O 1
ATOM 4130 N N . GLN A 1 519 ? -4.206 75.007 -2.425 1.00 28.98 519 GLN A N 1
ATOM 4131 C CA . GLN A 1 519 ? -4.724 75.938 -1.421 1.00 28.98 519 GLN A CA 1
ATOM 4132 C C . GLN A 1 519 ? -4.819 75.216 -0.075 1.00 28.98 519 GLN A C 1
ATOM 4134 O O . GLN A 1 519 ? -5.392 74.134 0.029 1.00 28.98 519 GLN A O 1
ATOM 4139 N N . ALA A 1 520 ? -4.183 75.802 0.937 1.00 28.88 520 ALA A N 1
ATOM 4140 C CA . ALA A 1 520 ? -4.187 75.321 2.310 1.00 28.88 520 ALA A CA 1
ATOM 4141 C C . ALA A 1 520 ? -5.530 75.665 2.970 1.00 28.88 520 ALA A C 1
ATOM 4143 O O . ALA A 1 520 ? -5.918 76.831 3.001 1.00 28.88 520 ALA A O 1
ATOM 4144 N N . VAL A 1 521 ? -6.226 74.663 3.510 1.00 27.20 521 VAL A N 1
ATOM 4145 C CA . VAL A 1 521 ? -7.466 74.858 4.271 1.00 27.20 521 VAL A CA 1
ATOM 4146 C C . VAL A 1 521 ? -7.131 74.846 5.765 1.00 27.20 521 VAL A C 1
ATOM 4148 O O . VAL A 1 521 ? -6.749 73.814 6.314 1.00 27.20 521 VAL A O 1
ATOM 4151 N N . LYS A 1 522 ? -7.253 76.015 6.406 1.00 25.62 522 LYS A N 1
ATOM 4152 C CA . LYS A 1 522 ? -7.369 76.180 7.866 1.00 25.62 522 LYS A CA 1
ATOM 4153 C C . LYS A 1 522 ? -8.757 75.697 8.300 1.00 25.62 522 LYS A C 1
ATOM 4155 O O . LYS A 1 522 ? -9.733 75.995 7.620 1.00 25.62 522 LYS A O 1
ATOM 4160 N N . VAL A 1 523 ? -8.847 74.987 9.423 1.00 27.59 523 VAL A N 1
ATOM 4161 C CA . VAL A 1 523 ? -10.125 74.557 10.013 1.00 27.59 523 VAL A CA 1
ATOM 4162 C C . VAL A 1 523 ? -10.328 75.320 11.319 1.00 27.59 523 VAL A C 1
ATOM 4164 O O . VAL A 1 523 ? -9.662 75.019 12.305 1.00 27.59 523 VAL A O 1
ATOM 4167 N N . ASP A 1 524 ? -11.231 76.301 11.303 1.00 24.34 524 ASP A N 1
ATOM 4168 C CA . ASP A 1 524 ? -11.756 76.952 12.505 1.00 24.34 524 ASP A CA 1
ATOM 4169 C C . ASP A 1 524 ? -12.931 76.149 13.086 1.00 24.34 524 ASP A C 1
ATOM 4171 O O . ASP A 1 524 ? -13.717 75.518 12.374 1.00 24.34 524 ASP A O 1
ATOM 4175 N N . SER A 1 525 ? -13.022 76.164 14.414 1.00 31.69 525 SER A N 1
ATOM 4176 C CA . SER A 1 525 ? -14.078 75.564 15.226 1.00 31.69 525 SER A CA 1
ATOM 4177 C C . SER A 1 525 ? -15.324 76.456 15.254 1.00 31.69 525 SER A C 1
ATOM 4179 O O . SER A 1 525 ? -15.212 77.623 15.612 1.00 31.69 525 SER A O 1
ATOM 4181 N N . HIS A 1 526 ? -16.492 75.863 14.985 1.00 30.78 526 HIS A N 1
ATOM 4182 C CA . HIS A 1 526 ? -17.845 76.452 14.946 1.00 30.78 526 HIS A CA 1
ATOM 4183 C C . HIS A 1 526 ? -18.260 77.165 13.649 1.00 30.78 526 HIS A C 1
ATOM 4185 O O . HIS A 1 526 ? -18.115 78.373 13.522 1.00 30.78 526 HIS A O 1
ATOM 4191 N N . ALA A 1 527 ? -18.892 76.410 12.740 1.00 27.03 527 ALA A N 1
ATOM 4192 C CA . ALA A 1 527 ? -20.017 76.846 11.902 1.00 27.03 527 ALA A CA 1
ATOM 4193 C C . ALA A 1 527 ? -20.622 75.641 11.148 1.00 27.03 527 ALA A C 1
ATOM 4195 O O . ALA A 1 527 ? -19.981 74.602 10.988 1.00 27.03 527 ALA A O 1
ATOM 4196 N N . ASP A 1 528 ? -21.876 75.809 10.743 1.00 26.50 528 ASP A N 1
ATOM 4197 C CA . ASP A 1 528 ? -22.870 74.817 10.337 1.00 26.50 528 ASP A CA 1
ATOM 4198 C C . ASP A 1 528 ? -22.569 73.908 9.130 1.00 26.50 528 ASP A C 1
ATOM 4200 O O . ASP A 1 528 ? -21.744 74.177 8.259 1.00 26.50 528 ASP A O 1
ATOM 4204 N N . ILE A 1 529 ? -23.328 72.806 9.100 1.00 30.89 529 ILE A N 1
ATOM 4205 C CA . ILE A 1 529 ? -23.311 71.689 8.146 1.00 30.89 529 ILE A CA 1
ATOM 4206 C C . ILE A 1 529 ? -23.536 72.162 6.695 1.00 30.89 529 ILE A C 1
ATOM 4208 O O . ILE A 1 529 ? -24.642 72.601 6.370 1.00 30.89 529 ILE A O 1
ATOM 4212 N N . PRO A 1 530 ? -22.585 71.934 5.766 1.00 27.72 530 PRO A N 1
ATOM 4213 C CA . PRO A 1 530 ? -22.866 71.941 4.339 1.00 27.72 530 PRO A CA 1
ATOM 4214 C C . PRO A 1 530 ? -23.268 70.530 3.891 1.00 27.72 530 PRO A C 1
ATOM 4216 O O . PRO A 1 530 ? -22.518 69.558 4.002 1.00 27.72 530 PRO A O 1
ATOM 4219 N N . THR A 1 531 ? -24.479 70.417 3.359 1.00 38.66 531 THR A N 1
ATOM 4220 C CA . THR A 1 531 ? -25.044 69.209 2.755 1.00 38.66 531 THR A CA 1
ATOM 4221 C C . THR A 1 531 ? -24.280 68.824 1.482 1.00 38.66 531 THR A C 1
ATOM 4223 O O . THR A 1 531 ? -24.525 69.354 0.400 1.00 38.66 531 THR A O 1
ATOM 4226 N N . CYS A 1 532 ? -23.353 67.866 1.594 1.00 30.11 532 CYS A N 1
ATOM 4227 C CA . CYS A 1 532 ? -22.621 67.323 0.448 1.00 30.11 532 CYS A CA 1
ATOM 4228 C C . CYS A 1 532 ? -23.237 66.000 -0.054 1.00 30.11 532 CYS A C 1
ATOM 4230 O O . CYS A 1 532 ? -23.580 65.098 0.710 1.00 30.11 532 CYS A O 1
ATOM 4232 N N . ARG A 1 533 ? -23.402 65.909 -1.377 1.00 39.00 533 ARG A N 1
ATOM 4233 C CA . ARG A 1 533 ? -24.371 65.078 -2.121 1.00 39.00 533 ARG A CA 1
ATOM 4234 C C . ARG A 1 533 ? -23.996 63.598 -2.337 1.00 39.00 533 ARG A C 1
ATOM 4236 O O . ARG A 1 533 ? -24.544 62.973 -3.237 1.00 39.00 533 ARG A O 1
ATOM 4243 N N . ASN A 1 534 ? -23.114 63.011 -1.524 1.00 38.38 534 ASN A N 1
ATOM 4244 C CA . ASN A 1 534 ? -22.771 61.582 -1.601 1.00 38.38 534 ASN A CA 1
ATOM 4245 C C . ASN A 1 534 ? -22.753 60.944 -0.203 1.00 38.38 534 ASN A C 1
ATOM 4247 O O . ASN A 1 534 ? -21.818 61.118 0.578 1.00 38.38 534 ASN A O 1
ATOM 4251 N N . SER A 1 535 ? -23.802 60.177 0.109 1.00 46.53 535 SER A N 1
ATOM 4252 C CA . SER A 1 535 ? -24.095 59.663 1.458 1.00 46.53 535 SER A CA 1
ATOM 4253 C C . SER A 1 535 ? -23.048 58.695 2.019 1.00 46.53 535 SER A C 1
ATOM 4255 O O . SER A 1 535 ? -22.943 58.553 3.234 1.00 46.53 535 SER A O 1
ATOM 4257 N N . ASN A 1 536 ? -22.245 58.051 1.168 1.00 41.50 536 ASN A N 1
ATOM 4258 C CA . ASN A 1 536 ? -21.204 57.128 1.621 1.00 41.50 536 ASN A CA 1
ATOM 4259 C C . ASN A 1 536 ? -19.941 57.855 2.100 1.00 41.50 536 ASN A C 1
ATOM 4261 O O . ASN A 1 536 ? -19.330 57.413 3.065 1.00 41.50 536 ASN A O 1
ATOM 4265 N N . GLN A 1 537 ? -19.576 58.987 1.495 1.00 38.62 537 GLN A N 1
ATOM 4266 C CA . GLN A 1 537 ? -18.350 59.711 1.849 1.00 38.62 537 GLN A CA 1
ATOM 4267 C C . GLN A 1 537 ? -18.468 60.385 3.224 1.00 38.62 537 GLN A C 1
ATOM 4269 O O . GLN A 1 537 ? -17.600 60.204 4.073 1.00 38.62 537 GLN A O 1
ATOM 4274 N N . ALA A 1 538 ? -19.607 61.029 3.498 1.00 42.66 538 ALA A N 1
ATOM 4275 C CA . ALA A 1 538 ? -19.897 61.609 4.812 1.00 42.66 538 ALA A CA 1
ATOM 4276 C C . ALA A 1 538 ? -19.977 60.544 5.930 1.00 42.66 538 ALA A C 1
ATOM 4278 O O . ALA A 1 538 ? -19.597 60.800 7.072 1.00 42.66 538 ALA A O 1
ATOM 4279 N N . ARG A 1 539 ? -20.430 59.321 5.606 1.00 45.44 539 ARG A N 1
ATOM 4280 C CA . ARG A 1 539 ? -20.473 58.191 6.554 1.00 45.44 539 ARG A CA 1
ATOM 4281 C C . ARG A 1 539 ? -19.079 57.679 6.910 1.00 45.44 539 ARG A C 1
ATOM 4283 O O . ARG A 1 539 ? -18.830 57.380 8.075 1.00 45.44 539 ARG A O 1
ATOM 4290 N N . TRP A 1 540 ? -18.173 57.607 5.935 1.00 41.12 540 TRP A N 1
ATOM 4291 C CA . TRP A 1 540 ? -16.787 57.200 6.175 1.00 41.12 540 TRP A CA 1
ATOM 4292 C C . TRP A 1 540 ? -15.993 58.258 6.949 1.00 41.12 540 TRP A C 1
ATOM 4294 O O . TRP A 1 540 ? -15.239 57.898 7.849 1.00 41.12 540 TRP A O 1
ATOM 4304 N N . GLU A 1 541 ? -16.222 59.549 6.694 1.00 43.06 541 GLU A N 1
ATOM 4305 C CA . GLU A 1 541 ? -15.610 60.637 7.473 1.00 43.06 541 GLU A CA 1
ATOM 4306 C C . GLU A 1 541 ? -16.090 60.662 8.933 1.00 43.06 541 GLU A C 1
ATOM 4308 O O . GLU A 1 541 ? -15.288 60.870 9.847 1.00 43.06 541 GLU A O 1
ATOM 4313 N N . TYR A 1 542 ? -17.375 60.379 9.178 1.00 46.28 542 TYR A N 1
ATOM 4314 C CA . TYR A 1 542 ? -17.912 60.233 10.533 1.00 46.28 542 TYR A CA 1
ATOM 4315 C C . TYR A 1 542 ? -17.282 59.041 11.272 1.00 46.28 542 TYR A C 1
ATOM 4317 O O . TYR A 1 542 ? -16.836 59.187 12.411 1.00 46.28 542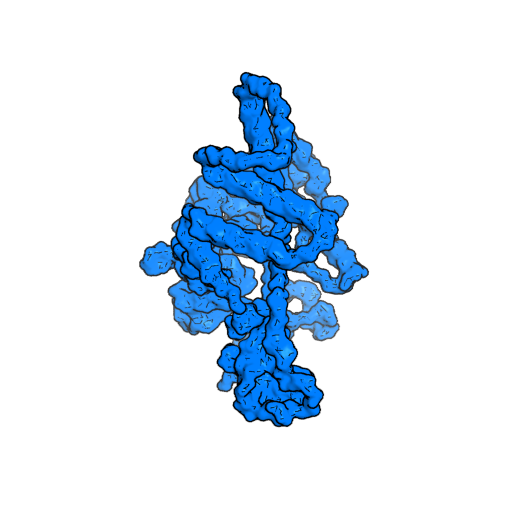 TYR A O 1
ATOM 4325 N N . LEU A 1 543 ? -17.169 57.882 10.611 1.00 45.81 543 LEU A N 1
ATOM 4326 C CA . LEU A 1 543 ? -16.526 56.686 11.174 1.00 45.81 543 LEU A CA 1
ATOM 4327 C C . LEU A 1 543 ? -15.036 56.909 11.467 1.00 45.81 543 LEU A C 1
ATOM 4329 O O . LEU A 1 543 ? -14.543 56.463 12.502 1.00 45.81 543 LEU A O 1
ATOM 4333 N N . PHE A 1 544 ? -14.331 57.636 10.598 1.00 42.91 544 PHE A N 1
ATOM 4334 C CA . PHE A 1 544 ? -12.927 57.983 10.803 1.00 42.91 544 PHE A CA 1
ATOM 4335 C C . PHE A 1 544 ? -12.742 58.924 12.002 1.00 42.91 544 PHE A C 1
ATOM 4337 O O . PHE A 1 544 ? -11.874 58.681 12.838 1.00 42.91 544 PHE A O 1
ATOM 4344 N N . ARG A 1 545 ? -13.609 59.937 12.167 1.00 45.03 545 ARG A N 1
ATOM 4345 C CA . ARG A 1 545 ? -13.592 60.807 13.359 1.00 45.03 545 ARG A CA 1
ATOM 4346 C C . ARG A 1 545 ? -13.867 60.037 14.651 1.00 45.03 545 ARG A C 1
ATOM 4348 O O . ARG A 1 545 ? -13.167 60.267 15.632 1.00 45.03 545 ARG A O 1
ATOM 4355 N N . GLN A 1 546 ? -14.822 59.104 14.644 1.00 45.91 546 GLN A N 1
ATOM 4356 C CA . GLN A 1 546 ? -15.118 58.254 15.805 1.00 45.91 546 GLN A CA 1
ATOM 4357 C C . GLN A 1 546 ? -13.945 57.320 16.147 1.00 45.91 546 GLN A C 1
ATOM 4359 O O . GLN A 1 546 ? -13.600 57.163 17.315 1.00 45.91 546 GLN A O 1
ATOM 4364 N N . TYR A 1 547 ? -13.268 56.760 15.138 1.00 46.03 547 TYR A N 1
ATOM 4365 C CA . TYR A 1 547 ? -12.072 55.936 15.338 1.00 46.03 547 TYR A CA 1
ATOM 4366 C C . TYR A 1 547 ? -10.887 56.740 15.898 1.00 46.03 547 TYR A C 1
ATOM 4368 O O . TYR A 1 547 ? -10.210 56.283 16.820 1.00 46.03 547 TYR A O 1
ATOM 4376 N N . CYS A 1 548 ? -10.653 57.955 15.392 1.00 42.22 548 CYS A N 1
ATOM 4377 C CA . CYS A 1 548 ? -9.627 58.852 15.922 1.00 42.22 548 CYS A CA 1
ATOM 4378 C C . CYS A 1 548 ? -9.934 59.282 17.365 1.00 42.22 548 CYS A C 1
ATOM 4380 O O . CYS A 1 548 ? -9.037 59.235 18.202 1.00 42.22 548 CYS A O 1
ATOM 4382 N N . GLN A 1 549 ? -11.189 59.618 17.684 1.00 45.22 549 GLN A N 1
ATOM 4383 C CA . GLN A 1 549 ? -11.612 59.934 19.056 1.00 45.22 549 GLN A CA 1
ATOM 4384 C C . GLN A 1 549 ? -11.447 58.734 19.999 1.00 45.22 549 GLN A C 1
ATOM 4386 O O . GLN A 1 549 ? -10.945 58.898 21.107 1.00 45.22 549 GLN A O 1
ATOM 4391 N N . TYR A 1 550 ? -11.768 57.519 19.542 1.00 48.41 550 TYR A N 1
ATOM 4392 C CA . TYR A 1 550 ? -11.532 56.284 20.295 1.00 48.41 550 TYR A CA 1
ATOM 4393 C C . TYR A 1 550 ? -10.038 56.032 20.562 1.00 48.41 550 TYR A C 1
ATOM 4395 O O . TYR A 1 550 ? -9.653 55.681 21.676 1.00 48.41 550 TYR A O 1
ATOM 4403 N N . LYS A 1 551 ? -9.174 56.237 19.559 1.00 45.06 551 LYS A N 1
ATOM 4404 C CA . LYS A 1 551 ? -7.714 56.107 19.702 1.00 45.06 551 LYS A CA 1
ATOM 4405 C C . LYS A 1 551 ? -7.129 57.132 20.680 1.00 45.06 551 LYS A C 1
ATOM 4407 O O . LYS A 1 551 ? -6.280 56.744 21.475 1.00 45.06 551 LYS A O 1
ATOM 4412 N N . ILE A 1 552 ? -7.602 58.381 20.644 1.00 44.66 552 ILE A N 1
ATOM 4413 C CA . ILE A 1 552 ? -7.182 59.454 21.564 1.00 44.66 552 ILE A CA 1
ATOM 4414 C C . ILE A 1 552 ? -7.640 59.142 22.999 1.00 44.66 552 ILE A C 1
ATOM 4416 O O . ILE A 1 552 ? -6.829 59.156 23.922 1.00 44.66 552 ILE A O 1
ATOM 4420 N N . ALA A 1 553 ? -8.896 58.724 23.187 1.00 43.50 553 ALA A N 1
ATOM 4421 C CA . ALA A 1 553 ? -9.415 58.329 24.500 1.00 43.50 553 ALA A CA 1
ATOM 4422 C C . ALA A 1 553 ? -8.685 57.104 25.091 1.00 43.50 553 ALA A C 1
ATOM 4424 O O . ALA A 1 553 ? -8.518 56.990 26.306 1.00 43.50 553 ALA A O 1
ATOM 4425 N N . ARG A 1 554 ? -8.203 56.188 24.235 1.00 44.25 554 ARG A N 1
ATOM 4426 C CA . ARG A 1 554 ? -7.432 55.007 24.652 1.00 44.25 554 ARG A CA 1
ATOM 4427 C C . ARG A 1 554 ? -5.973 55.331 24.996 1.00 44.25 554 ARG A C 1
ATOM 4429 O O . ARG A 1 554 ? -5.395 54.611 25.806 1.00 44.25 554 ARG A O 1
ATOM 4436 N N . SER A 1 555 ? -5.384 56.389 24.426 1.00 42.72 555 SER A N 1
ATOM 4437 C CA . SER A 1 555 ? -4.059 56.881 24.844 1.00 42.72 555 SER A CA 1
ATOM 4438 C C . SER A 1 555 ? -4.084 57.650 26.168 1.00 42.72 555 SER A C 1
ATOM 4440 O O . SER A 1 555 ? -3.052 57.728 26.823 1.00 42.72 555 SER A O 1
ATOM 4442 N N . GLU A 1 556 ? -5.248 58.157 26.589 1.00 38.59 556 GLU A N 1
ATOM 4443 C CA . GLU A 1 556 ? -5.421 58.935 27.830 1.00 38.59 556 GLU A CA 1
ATOM 4444 C C . GLU A 1 556 ? -5.962 58.112 29.022 1.00 38.59 556 GLU A C 1
ATOM 4446 O O . GLU A 1 556 ? -6.177 58.651 30.102 1.00 38.59 556 GLU A O 1
ATOM 4451 N N . GLY A 1 557 ? -6.139 56.791 28.871 1.00 43.44 557 GLY A N 1
ATOM 4452 C CA . GLY A 1 557 ? -6.399 55.882 29.999 1.00 43.44 557 GLY A CA 1
ATOM 4453 C C . GLY A 1 557 ? -7.830 55.867 30.567 1.00 43.44 557 GLY A C 1
ATOM 4454 O O . GLY A 1 557 ? -8.007 55.495 31.725 1.00 43.44 557 GLY A O 1
ATOM 4455 N N . GLY A 1 558 ? -8.856 56.232 29.788 1.00 45.97 558 GLY A N 1
ATOM 4456 C CA . GLY A 1 558 ? -10.267 56.185 30.219 1.00 45.97 558 GLY A CA 1
ATOM 4457 C C . GLY A 1 558 ? -10.904 54.772 30.281 1.00 45.97 558 GLY A C 1
ATOM 4458 O O . GLY A 1 558 ? -10.363 53.823 29.704 1.00 45.97 558 GLY A O 1
ATOM 4459 N N . PRO A 1 559 ? -12.063 54.606 30.964 1.00 43.31 559 PRO A N 1
ATOM 4460 C CA . PRO A 1 559 ? -12.693 53.304 31.233 1.00 43.31 559 PRO A CA 1
ATOM 4461 C C . PRO A 1 559 ? -13.215 52.598 29.966 1.00 43.31 559 PRO A C 1
ATOM 4463 O O . PRO A 1 559 ? -13.702 53.231 29.030 1.00 43.31 559 PRO A O 1
ATOM 4466 N N . LYS A 1 560 ? -13.101 51.260 29.945 1.00 49.88 560 LYS A N 1
ATOM 4467 C CA . LYS A 1 560 ? -13.119 50.423 28.728 1.00 49.88 560 LYS A CA 1
ATOM 4468 C C . LYS A 1 560 ? -14.504 50.046 28.177 1.00 49.88 560 LYS A C 1
ATOM 4470 O O . LYS A 1 560 ? -14.584 49.719 26.995 1.00 49.88 560 LYS A O 1
ATOM 4475 N N . ASP A 1 561 ? -15.577 50.130 28.963 1.00 44.75 561 ASP A N 1
ATOM 4476 C CA . ASP A 1 561 ? -16.786 49.346 28.647 1.00 44.75 561 ASP A CA 1
ATOM 4477 C C . ASP A 1 561 ? -17.910 50.123 27.928 1.00 44.75 561 ASP A C 1
ATOM 4479 O O . ASP A 1 561 ? -18.619 49.555 27.100 1.00 44.75 561 ASP A O 1
ATOM 4483 N N . CYS A 1 562 ? -18.042 51.442 28.111 1.00 38.41 562 CYS A N 1
ATOM 4484 C CA . CYS A 1 562 ? -19.192 52.185 27.557 1.00 38.41 562 CYS A CA 1
ATOM 4485 C C . CYS A 1 562 ? -19.139 52.457 26.036 1.00 38.41 562 CYS A C 1
ATOM 4487 O O . CYS A 1 562 ? -20.168 52.756 25.429 1.00 38.41 562 CYS A O 1
ATOM 4489 N N . HIS A 1 563 ? -17.971 52.370 25.388 1.00 42.62 563 HIS A N 1
ATOM 4490 C CA . HIS A 1 563 ? -17.824 52.741 23.968 1.00 42.62 563 HIS A CA 1
ATOM 4491 C C . HIS A 1 563 ? -17.896 51.558 22.989 1.00 42.62 563 HIS A C 1
ATOM 4493 O O . HIS A 1 563 ? -18.150 51.769 21.801 1.00 42.62 563 HIS A O 1
ATOM 4499 N N . MET A 1 564 ? -17.732 50.323 23.471 1.00 40.16 564 MET A N 1
ATOM 4500 C CA . MET A 1 564 ? -17.767 49.119 22.635 1.00 40.16 564 MET A CA 1
ATOM 4501 C C . MET A 1 564 ? -19.202 48.751 22.224 1.00 40.16 564 MET A C 1
ATOM 4503 O O . MET A 1 564 ? -19.447 48.466 21.053 1.00 40.16 564 MET A O 1
ATOM 4507 N N . GLU A 1 565 ? -20.182 48.904 23.123 1.00 40.53 565 GLU A N 1
ATOM 4508 C CA . GLU A 1 565 ? -21.598 48.659 22.803 1.00 40.53 565 GLU A CA 1
ATOM 4509 C C . GLU A 1 565 ? -22.159 49.618 21.740 1.00 40.53 565 GLU A C 1
ATOM 4511 O O . GLU A 1 565 ? -22.952 49.217 20.884 1.00 40.53 565 GLU A O 1
ATOM 4516 N N . SER A 1 566 ? -21.751 50.891 21.766 1.00 41.53 566 SER A N 1
ATOM 4517 C CA . SER A 1 566 ? -22.187 51.891 20.779 1.00 41.53 566 SER A CA 1
ATOM 4518 C C . SER A 1 566 ? -21.623 51.587 19.383 1.00 41.53 566 SER A C 1
ATOM 4520 O O . SER A 1 566 ? -22.317 51.700 18.364 1.00 41.53 566 SER A O 1
ATOM 4522 N N . TRP A 1 567 ? -20.377 51.106 19.333 1.00 40.91 567 TRP A N 1
ATOM 4523 C CA . TRP A 1 567 ? -19.715 50.690 18.100 1.00 40.91 567 TRP A CA 1
ATOM 4524 C C . TRP A 1 567 ? -20.336 49.411 17.516 1.00 40.91 567 TRP A C 1
ATOM 4526 O O . TRP A 1 567 ? -20.639 49.362 16.319 1.00 40.91 567 TRP A O 1
ATOM 4536 N N . GLU A 1 568 ? -20.650 48.422 18.356 1.00 45.41 568 GLU A N 1
ATOM 4537 C CA . GLU A 1 568 ? -21.332 47.194 17.933 1.00 45.41 568 GLU A CA 1
ATOM 4538 C C . GLU A 1 568 ? -22.770 47.438 17.451 1.00 45.41 568 GLU A C 1
ATOM 4540 O O . GLU A 1 568 ? -23.179 46.878 16.429 1.00 45.41 568 GLU A O 1
ATOM 4545 N N . ARG A 1 569 ? -23.542 48.315 18.114 1.00 44.31 569 ARG A N 1
ATOM 4546 C CA . ARG A 1 569 ? -24.891 48.698 17.644 1.00 44.31 569 ARG A CA 1
ATOM 4547 C C . ARG A 1 569 ? -24.843 49.364 16.270 1.00 44.31 569 ARG A C 1
ATOM 4549 O O . ARG A 1 569 ? -25.695 49.095 15.419 1.00 44.31 569 ARG A O 1
ATOM 4556 N N . THR A 1 570 ? -23.821 50.181 16.025 1.00 41.31 570 THR A N 1
ATOM 4557 C CA . THR A 1 570 ? -23.633 50.872 14.744 1.00 41.31 570 THR A CA 1
ATOM 4558 C C . THR A 1 570 ? -23.229 49.894 13.632 1.00 41.31 570 THR A C 1
ATOM 4560 O O . THR A 1 570 ? -23.775 49.967 12.528 1.00 41.31 570 THR A O 1
ATOM 4563 N N . GLN A 1 571 ? -22.368 48.909 13.922 1.00 36.56 571 GLN A N 1
ATOM 4564 C CA . GLN A 1 571 ? -22.025 47.835 12.978 1.00 36.56 571 GLN A CA 1
ATOM 4565 C C . GLN A 1 571 ? -23.221 46.936 12.636 1.00 36.56 571 GLN A C 1
ATOM 4567 O O . GLN A 1 571 ? -23.462 46.659 11.458 1.00 36.56 571 GLN A O 1
ATOM 4572 N N . ARG A 1 572 ? -24.025 46.536 13.632 1.00 44.38 572 ARG A N 1
ATOM 4573 C CA . ARG A 1 572 ? -25.229 45.714 13.407 1.00 44.38 572 ARG A CA 1
ATOM 4574 C C . ARG A 1 572 ? -26.265 46.434 12.535 1.00 44.38 572 ARG A C 1
ATOM 4576 O O . ARG A 1 572 ? -26.890 45.805 11.682 1.00 44.38 572 ARG A O 1
ATOM 4583 N N . SER A 1 573 ? -26.408 47.753 12.686 1.00 40.44 573 SER A N 1
ATOM 4584 C CA . SER A 1 573 ? -27.295 48.577 11.848 1.00 40.44 573 SER A CA 1
ATOM 4585 C C . SER A 1 573 ? -26.834 48.655 10.382 1.00 40.44 573 SER A C 1
ATOM 4587 O O . SER A 1 573 ? -27.655 48.582 9.461 1.00 40.44 573 SER A O 1
ATOM 4589 N N . LEU A 1 574 ? -25.517 48.726 10.151 1.00 37.06 574 LEU A N 1
ATOM 4590 C CA . LEU A 1 574 ? -24.904 48.791 8.818 1.00 37.06 574 LEU A CA 1
ATOM 4591 C C . LEU A 1 574 ? -24.972 47.458 8.058 1.00 37.06 574 LEU A C 1
ATOM 4593 O O . LEU A 1 574 ? -25.270 47.460 6.862 1.00 37.06 574 LEU A O 1
ATOM 4597 N N . ILE A 1 575 ? -24.782 46.325 8.744 1.00 42.91 575 ILE A N 1
ATOM 4598 C CA . ILE A 1 575 ? -24.902 44.984 8.142 1.00 42.91 575 ILE A CA 1
ATOM 4599 C C . ILE A 1 575 ? -26.333 44.750 7.636 1.00 42.91 575 ILE A C 1
ATOM 4601 O O . ILE A 1 575 ? -26.522 44.265 6.520 1.00 42.91 575 ILE A O 1
ATOM 4605 N N . LYS A 1 576 ? -27.339 45.206 8.396 1.00 38.56 576 LYS A N 1
ATOM 4606 C CA . LYS A 1 576 ? -28.767 45.085 8.055 1.00 38.56 576 LYS A CA 1
ATOM 4607 C C . LYS A 1 576 ? -29.181 45.855 6.788 1.00 38.56 576 LYS A C 1
ATOM 4609 O O . LYS A 1 576 ? -30.178 45.497 6.170 1.00 38.56 576 LYS A O 1
ATOM 4614 N N . HIS A 1 577 ? -28.434 46.895 6.398 1.00 36.94 577 HIS A N 1
ATOM 4615 C CA . HIS A 1 577 ? -28.761 47.772 5.260 1.00 36.94 577 HIS A CA 1
ATOM 4616 C C . HIS A 1 577 ? -27.885 47.547 4.019 1.00 36.94 577 HIS A C 1
ATOM 4618 O O . HIS A 1 577 ? -28.145 48.133 2.964 1.00 36.94 577 HIS A O 1
ATOM 4624 N N . SER A 1 578 ? -26.857 46.700 4.109 1.00 34.72 578 SER A N 1
ATOM 4625 C CA . SER A 1 578 ? -26.052 46.321 2.950 1.00 34.72 578 SER A CA 1
ATOM 4626 C C . SER A 1 578 ? -26.764 45.205 2.173 1.00 34.72 578 SER A C 1
ATOM 4628 O O . SER A 1 578 ? -27.056 44.148 2.723 1.00 34.72 578 SER A O 1
ATOM 4630 N N . LYS A 1 579 ? -27.076 45.430 0.887 1.00 36.78 579 LYS A N 1
ATOM 4631 C CA . LYS A 1 579 ? -27.613 44.418 -0.049 1.00 36.78 579 LYS A CA 1
ATOM 4632 C C . LYS A 1 579 ? -26.553 43.348 -0.376 1.00 36.78 579 LYS A C 1
ATOM 4634 O O . LYS A 1 579 ? -26.160 43.177 -1.527 1.00 36.78 579 LYS A O 1
ATOM 4639 N N . ILE A 1 580 ? -26.056 42.645 0.634 1.00 36.78 580 ILE A N 1
ATOM 4640 C CA . ILE A 1 580 ? -25.213 41.460 0.481 1.00 36.78 580 ILE A CA 1
ATOM 4641 C C . ILE A 1 580 ? -26.157 40.256 0.408 1.00 36.78 580 ILE A C 1
ATOM 4643 O O . ILE A 1 580 ? -27.061 40.112 1.228 1.00 36.78 580 ILE A O 1
ATOM 4647 N N . LYS A 1 581 ? -26.009 39.453 -0.652 1.00 34.62 581 LYS A N 1
ATOM 4648 C CA . LYS A 1 581 ? -26.921 38.365 -1.036 1.00 34.62 581 LYS A CA 1
ATOM 4649 C C . LYS A 1 581 ? -27.266 37.436 0.140 1.00 34.62 581 LYS A C 1
ATOM 4651 O O . LYS A 1 581 ? -26.388 36.946 0.847 1.00 34.62 581 LYS A O 1
ATOM 4656 N N . LYS A 1 582 ? -28.570 37.173 0.257 1.00 32.69 582 LYS A N 1
ATOM 4657 C CA . LYS A 1 582 ? -29.288 36.403 1.287 1.00 32.69 582 LYS A CA 1
ATOM 4658 C C . LYS A 1 582 ? -28.710 34.999 1.569 1.00 32.69 582 LYS A C 1
ATOM 4660 O O . LYS A 1 582 ? -28.822 34.526 2.689 1.00 32.69 582 LYS A O 1
ATOM 4665 N N . GLU A 1 583 ? -27.997 34.394 0.618 1.00 34.03 583 GLU A N 1
ATOM 4666 C CA . GLU A 1 583 ? -27.391 33.052 0.737 1.00 34.03 583 GLU A CA 1
ATOM 4667 C C . GLU A 1 583 ? -26.216 32.966 1.731 1.00 34.03 583 GLU A C 1
ATOM 4669 O O . GLU A 1 583 ? -25.918 31.891 2.239 1.00 34.03 583 GLU A O 1
ATOM 4674 N N . ARG A 1 584 ? -25.552 34.085 2.065 1.00 35.28 584 ARG A N 1
ATOM 4675 C CA . ARG A 1 584 ? -24.500 34.096 3.105 1.00 35.28 584 ARG A CA 1
ATOM 4676 C C . ARG A 1 584 ? -25.028 34.347 4.518 1.00 35.28 584 ARG A C 1
ATOM 4678 O O . ARG A 1 584 ? -24.276 34.160 5.469 1.00 35.28 584 ARG A O 1
ATOM 4685 N N . LEU A 1 585 ? -26.286 34.772 4.663 1.00 34.53 585 LEU A N 1
ATOM 4686 C CA . LEU A 1 585 ? -26.880 35.047 5.973 1.00 34.53 585 LEU A CA 1
ATOM 4687 C C . LEU A 1 585 ? -27.444 33.775 6.625 1.00 34.53 585 LEU A C 1
ATOM 4689 O O . LEU A 1 585 ? -27.356 33.645 7.839 1.00 34.53 585 LEU A O 1
ATOM 4693 N N . GLU A 1 586 ? -27.940 32.818 5.835 1.00 32.81 586 GLU A N 1
ATOM 4694 C CA . GLU A 1 586 ? -28.441 31.531 6.350 1.00 32.81 586 GLU A CA 1
ATOM 4695 C C . GLU A 1 586 ? -27.314 30.687 6.975 1.00 32.81 586 GLU A C 1
ATOM 4697 O O . GLU A 1 586 ? -27.511 30.078 8.020 1.00 32.81 586 GLU A O 1
ATOM 4702 N N . LEU A 1 587 ? -26.093 30.776 6.432 1.00 35.09 587 LEU A N 1
ATOM 4703 C CA . LEU A 1 587 ? -24.881 30.169 7.007 1.00 35.09 587 LEU A CA 1
ATOM 4704 C C . LEU A 1 587 ? -24.414 30.814 8.323 1.00 35.09 587 LEU A C 1
ATOM 4706 O O . LEU A 1 587 ? -23.677 30.191 9.080 1.00 35.09 587 LEU A O 1
ATOM 4710 N N . LEU A 1 588 ? -24.808 32.062 8.590 1.00 32.44 588 LEU A N 1
ATOM 4711 C CA . LEU A 1 588 ? -24.464 32.779 9.823 1.00 32.44 588 LEU A CA 1
ATOM 4712 C C . LEU A 1 588 ? -25.579 32.717 10.873 1.00 32.44 588 LEU A C 1
ATOM 4714 O O . LEU A 1 588 ? -25.318 32.987 12.039 1.00 32.44 588 LEU A O 1
ATOM 4718 N N . GLN A 1 589 ? -26.802 32.362 10.474 1.00 32.50 589 GLN A N 1
ATOM 4719 C CA . GLN A 1 589 ? -27.944 32.188 11.374 1.00 32.50 589 GLN A CA 1
ATOM 4720 C C . GLN A 1 589 ? -28.133 30.739 11.842 1.00 32.50 589 GLN A C 1
ATOM 4722 O O . GLN A 1 589 ? -28.861 30.530 12.801 1.00 32.50 589 GLN A O 1
ATOM 4727 N N . SER A 1 590 ? -27.466 29.754 11.227 1.00 30.22 590 SER A N 1
ATOM 4728 C CA . SER A 1 590 ? -27.463 28.359 11.702 1.00 30.22 590 SER A CA 1
ATOM 4729 C C . SER A 1 590 ? -26.376 28.059 12.742 1.00 30.22 590 SER A C 1
ATOM 4731 O O . SER A 1 590 ? -26.169 26.902 13.098 1.00 30.22 590 SER A O 1
ATOM 4733 N N . ILE A 1 591 ? -25.637 29.078 13.185 1.00 31.61 591 ILE A N 1
ATOM 4734 C CA . ILE A 1 591 ? -24.702 28.971 14.303 1.00 31.61 591 ILE A CA 1
ATOM 4735 C C . ILE A 1 591 ? -25.440 29.523 15.522 1.00 31.61 591 ILE A C 1
ATOM 4737 O O . ILE A 1 591 ? -25.300 30.695 15.874 1.00 31.61 591 ILE A O 1
ATOM 4741 N N . ASP A 1 592 ? -26.288 28.680 16.110 1.00 25.42 592 ASP A N 1
ATOM 4742 C CA . ASP A 1 592 ? -26.873 28.931 17.423 1.00 25.42 592 ASP A CA 1
ATOM 4743 C C . ASP A 1 592 ? -25.733 29.003 18.446 1.00 25.42 592 ASP A C 1
ATOM 4745 O O . ASP A 1 592 ? -25.120 27.997 18.802 1.00 25.42 592 ASP A O 1
ATOM 4749 N N . PHE A 1 593 ? -25.425 30.218 18.896 1.00 32.91 593 PHE A N 1
ATOM 4750 C CA . PHE A 1 593 ? -24.687 30.447 20.130 1.00 32.91 593 PHE A CA 1
ATOM 4751 C C . PHE A 1 593 ? -25.712 30.638 21.248 1.00 32.91 593 PHE A C 1
ATOM 4753 O O . PHE A 1 593 ? -26.250 31.735 21.412 1.00 32.91 593 PHE A O 1
ATOM 4760 N N . ASN A 1 594 ? -25.965 29.561 21.992 1.00 31.53 594 ASN A N 1
ATOM 4761 C CA . ASN A 1 594 ? -26.487 29.583 23.357 1.00 31.53 594 ASN A CA 1
ATOM 4762 C C . ASN A 1 594 ? -25.598 28.713 24.242 1.00 31.53 594 ASN A C 1
ATOM 4764 O O . ASN A 1 594 ? -25.324 27.558 23.839 1.00 31.53 594 ASN A O 1
#

InterPro domains:
  IPR003029 S1 domain [PF00575] (398-468)
  IPR003029 S1 domain [PS50126] (398-468)
  IPR003029 S1 domain [SM00316] (396-468)
  IPR010994 RuvA domain 2-like [SSF47781] (132-224)
  IPR012337 Ribonuclease H-like superfamily [SSF53098] (55-107)
  IPR012340 Nucleic acid-binding, OB-fold [G3DSA:2.40.50.140] (375-472)
  IPR012340 Nucleic acid-binding, OB-fold [SSF50249] (395-474)
  IPR017072 Transcription elongation factor Spt6 [PTHR10145] (46-480)
  IPR032706 Transcription elongation factor Spt6, helix-hairpin-helix motif [PF14635] (122-223)
  IPR037027 YqgF/RNase H-like domain superfamily [G3DSA:3.30.420.140] (3-113)
  IPR042066 Spt6, Death-like domain [G3DSA:1.10.10.2740] (226-304)
  IPR042066 Spt6, Death-like domain [G3DSA:1.10.10.2740] (320-370)

Radius of gyration: 35.53 Å; chains: 1; bounding box: 68×113×85 Å

Foldseek 3Di:
DPDPPVVVVVVVFVPQQPLVDADPPHDPVNSVVSVVVVCVVCVPDPPVDPPPPPDRDTDDDFDFFQLLLLLLLPDPNVCVVCVPDHSVVSSVVLRVVCQVPVLLSQLLQQLDADPVRHGPPSVLSDCPDPCVVVDDPVVVVVVVLVVSLVLLQQQFAALLVLLVDSSNLSSQCSFFLHHNVLSVLLSVLCVVVPSDDQALVCCVVSVSDDPVSSQGGQLRYAHDDDVVCVPPDHQLCSQASDGVCCCPVVNVLLVLLCVLVVPDPPPPPPDPVVVSVVSSVSLVVLLVQLQVQVVVQLVVLQVVCCVPPNNDDPSQPDDCVPSPDLVSGDRSSSVDPLVVVQVVCVVVVNHGCSVVSVSSSVCSNQGSDRPDRNDDGDAFPSQLCSVWVDDCVRDPALDKFKWAFADWDQQFTWTQTPPTRFIETEGQPQQEPDRDRGRCVRDNHGDMDIWGFHDQGRHVSHTYTGPYPVSNPDDPDPPDDDPPDDDPPPVVVVVVVVVVVVVVVVVVVVVVPDDDDDDDDDDDPDDDDDDDDDPVVVVVVVVVVLVVVVVVCVVVDDDDPPSVVVVVVVVVVVVVPDPDPPVVVVVVVVPDDD

Secondary structure (DSSP, 8-state):
----HHHHHHHHHHHHH-TT---TT--HHHHHHHHHHHHHH-TT--TT-TT-TT------------HHHHHHHHSHHHHHH-TTS-HHHHHHHHHHHHHH-HHHHHHHTTSS--TTS-TTGGGGGS---TTGGGS-HHHHHHHHHHHHHHHHHHH-EEHHHHHH-HHHHHHHHHSTT--HHHHHHHHHHHHHTTS----HHHHHHTTSS-HHHHHHHGGGEE----GGGTT----GGGGSS--HHHHHTS-HHHHHHHHHTT-------S-HHHHHHHHHHHHHHHHHHHHHHHHHHHHHHHHHHHHHH-S---TTT--TTTSS-GGG--STTTSS-HHHHHHHHHHTTS---HHHHHHHHHHHHSTT---SPPPPP--HHHHHHHHH---TTTS-TT-EEEEEEEEEETTEEEEEESSSSPEEEEEGGGS-SS--S-GGGT--TT-EEEEEEEEEEGGGTEEEEE--HHHHS--S------TTSPPTTHHHHHHHHHHHHHHHHHHHHHHHT-----------S--PPP--S-HHHHHHHHHHHHHHHHHHHHHTT--SSTTHHHHHHHHHHHHHHS---THHHHHHHS----